Protein AF-A0AAE0BIP8-F1 (afdb_monomer_lite)

Radius of gyration: 36.57 Å; chains: 1; bounding box: 123×64×124 Å

Sequence (569 aa):
MVVAQSSPNFSGTWFCTACEGFEEYLGALGVRDSVRKALLESGSKPTHIINHAGDVLEWSVDAPKSRVTSIQKIGVAVKSKNVHGDVIEVARWEGNTWVVDMKQGTQMQLIQRRWMEGKYMFHTIETVNPSSVTVKRTFTLDPPPLEGRLSGRQPQGVHMPSPSSAEQRPGDLSRALKTPEKPKPDFSGRWDAVSCEGFDEYLTASGLSAEVRTALVLKMSKPTHDITVRDPKTMEVKVKTGSGSMSSQQTIGETLVNTNDNIVVTKETARWEDTVWVVDVENVKSGLKSQQRRWISGDTMHYDVSTTGPQGLATVKRTFKRRINDQSSANENTQDEKAASSAAPKTSGRLPPPRVKMVVVEEEVFENERYMPMFGWSSSYLLPSDRRRWSTMEGRNSSDTFPEVKALPPGWQWDGDWMVDLQGAGKDGWLFAIDFDAYQRDTKSGKNKCTPLCYVRRRRWVRRRKCKATQQELEANGMAVMPDDEKAPLHISDTSPDRISWVSALLIALGVWLSNEHVSIQVTGSRRLLLQNVHLLWAVFWLLCGFFIGELMAKVNDNLLLDIIMKRI

Secondary structure (DSSP, 8-state):
-----PPP---EEEEEEEEESHHHHHHHTT--HHHHHHHHHTT--PEEEEEEETTEEEEEEEETTEEEEEEEETT-EEEEEETTEEEEEEEEEETTEEEEEEEETTTEEEEEEEEEETTEEEEEEEEEES--EEEEEEEESSPPP--------PPP----------------------PPPPPPP---EEEEEEEEESHHHHHHHTT--HHHHHHHHHHHSS-EEEEEEEETTEEEEEEEETTEEEEEEEEBT-EEEEEETTTEEEEEEEEEETTEEEEEEEETTT--EEEEEEEEETTEEEEEEEEEETTEEEEEEEEEEE---TT--S--------------------PPPP---EEEEEEEEEEEEEEETTTEEEGGG--TTS--SEE-TTSSSEESSPPP-PPPPTTEEEEEEEEE--TTS-TTSEEEESSSSTHHHHTTS------TT--EEEEEEEEEEEEEEEHHHHHHTT-----TTS---------------HHHHHHHHHHHHHHS--------S-HHHHHHHHHHHHHHHHHHHHHHHHHHHHHH-SSSHHHHHTT--

Organism: NCBI:txid36881

InterPro domains:
  IPR006614 Peroxin/Ferlin domain [SM00693] (358-421)
  IPR010482 TECPR1-like, DysF domain [PF06398] (324-463)
  IPR012674 Calycin [G3DSA:2.40.128.20] (7-140)
  IPR012674 Calycin [G3DSA:2.40.128.20] (182-322)
  IPR012674 Calycin [SSF50814] (9-139)
  IPR012674 Calycin [SSF50814] (186-322)
  IPR031259 Intracellular lipid binding protein [PTHR11955] (8-139)

Structure (mmCIF, N/CA/C/O backbone):
data_AF-A0AAE0BIP8-F1
#
_entry.id   AF-A0AAE0BIP8-F1
#
loop_
_atom_site.group_PDB
_atom_site.id
_atom_site.type_symbol
_atom_site.label_atom_id
_atom_site.label_alt_id
_atom_site.label_comp_id
_atom_site.label_asym_id
_atom_site.label_entity_id
_atom_site.label_seq_id
_atom_site.pdbx_PDB_ins_code
_atom_site.Cartn_x
_atom_site.Cartn_y
_atom_site.Cartn_z
_atom_site.occupancy
_atom_site.B_iso_or_equiv
_atom_site.auth_seq_id
_atom_site.auth_comp_id
_atom_site.auth_asym_id
_atom_site.auth_atom_id
_atom_site.pdbx_PDB_model_num
ATOM 1 N N . MET A 1 1 ? -24.926 -38.356 22.750 1.00 40.72 1 MET A N 1
ATOM 2 C CA . MET A 1 1 ? -24.805 -37.277 21.747 1.00 40.72 1 MET A CA 1
ATOM 3 C C . MET A 1 1 ? -24.226 -36.063 22.448 1.00 40.72 1 MET A C 1
ATOM 5 O O . MET A 1 1 ? -24.899 -35.507 23.304 1.00 40.72 1 MET A O 1
ATOM 9 N N . VAL A 1 2 ? -22.971 -35.706 22.168 1.00 43.75 2 VAL A N 1
ATOM 10 C CA . VAL A 1 2 ? -22.417 -34.418 22.613 1.00 43.75 2 VAL A CA 1
ATOM 11 C C . VAL A 1 2 ? -23.081 -33.364 21.735 1.00 43.75 2 VAL A C 1
ATOM 13 O O . VAL A 1 2 ? -22.898 -33.383 20.520 1.00 43.75 2 VAL A O 1
ATOM 16 N N . VAL A 1 3 ? -23.933 -32.524 22.320 1.00 48.66 3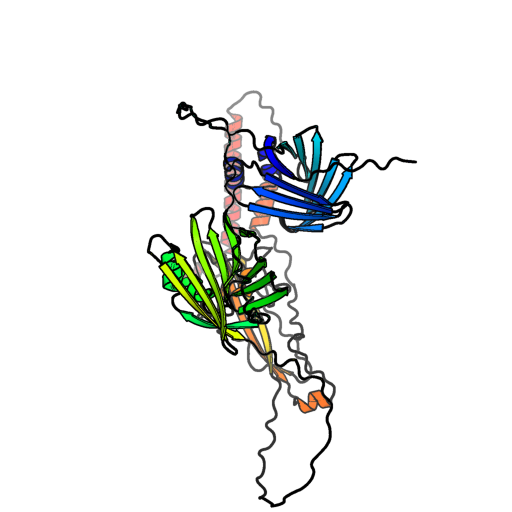 VAL A N 1
ATOM 17 C CA . VAL A 1 3 ? -24.517 -31.382 21.611 1.00 48.66 3 VAL A CA 1
ATOM 18 C C . VAL A 1 3 ? -23.346 -30.496 21.205 1.00 48.66 3 VAL A C 1
ATOM 20 O O . VAL A 1 3 ? -22.635 -29.995 22.074 1.00 48.66 3 VAL A O 1
ATOM 23 N N . ALA A 1 4 ? -23.094 -30.365 19.902 1.00 60.94 4 ALA A N 1
ATOM 24 C CA . ALA A 1 4 ? -22.091 -29.438 19.404 1.00 60.94 4 ALA A CA 1
ATOM 25 C C . ALA A 1 4 ? -22.484 -28.038 19.892 1.00 60.94 4 ALA A C 1
ATOM 27 O O . ALA A 1 4 ? -23.511 -27.504 19.474 1.00 60.94 4 ALA A O 1
ATOM 28 N N . GLN A 1 5 ? -21.719 -27.479 20.833 1.00 67.94 5 GLN A N 1
ATOM 29 C CA . GLN A 1 5 ? -21.900 -26.093 21.245 1.00 67.94 5 GLN A CA 1
ATOM 30 C C . GLN A 1 5 ? -21.665 -25.224 20.010 1.00 67.94 5 GLN A C 1
ATOM 32 O O . GLN A 1 5 ? -20.578 -25.233 19.433 1.00 67.94 5 GLN A O 1
ATOM 37 N N . SER A 1 6 ? -22.708 -24.524 19.570 1.00 79.81 6 SER A N 1
ATOM 38 C CA . SER A 1 6 ? -22.601 -23.548 18.493 1.00 79.81 6 SER A CA 1
ATOM 39 C C . SER A 1 6 ? -21.644 -22.444 18.931 1.00 79.81 6 SER A C 1
ATOM 41 O O . SER A 1 6 ? -21.857 -21.841 19.987 1.00 79.81 6 SER A O 1
ATOM 43 N N . SER A 1 7 ? -20.610 -22.175 18.136 1.00 86.06 7 SER A N 1
ATOM 44 C CA . SER A 1 7 ? -19.708 -21.052 18.382 1.00 86.06 7 SER A CA 1
ATOM 45 C C . SER A 1 7 ? -20.494 -19.730 18.411 1.00 86.06 7 SER A C 1
ATOM 47 O O . SER A 1 7 ? -21.460 -19.567 17.655 1.00 86.06 7 SER A O 1
ATOM 49 N N . PRO A 1 8 ? -20.118 -18.766 19.269 1.00 91.56 8 PRO A N 1
ATOM 50 C CA . PRO A 1 8 ? -20.775 -17.465 19.293 1.00 91.56 8 PRO A CA 1
ATOM 51 C C . PRO A 1 8 ? -20.621 -16.733 17.953 1.00 91.56 8 PRO A C 1
ATOM 53 O O . PRO A 1 8 ? -19.567 -16.784 17.316 1.00 91.56 8 PRO A O 1
ATOM 56 N N . ASN A 1 9 ? -21.658 -16.010 17.525 1.00 92.06 9 ASN A N 1
ATOM 57 C CA . ASN A 1 9 ? -21.599 -15.207 16.306 1.00 92.06 9 ASN A CA 1
ATOM 58 C C . ASN A 1 9 ? -21.058 -13.799 16.596 1.00 92.06 9 ASN A C 1
ATOM 60 O O . ASN A 1 9 ? -21.793 -12.952 17.088 1.00 92.06 9 ASN A O 1
ATOM 64 N N . PHE A 1 10 ? -19.794 -13.544 16.254 1.00 94.19 10 PHE A N 1
ATOM 65 C CA . PHE A 1 10 ? -19.162 -12.227 16.415 1.00 94.19 10 PHE A CA 1
ATOM 66 C C . PHE A 1 10 ? -19.502 -11.231 15.297 1.00 94.19 10 PHE A C 1
ATOM 68 O O . PHE A 1 10 ? -18.980 -10.116 15.316 1.00 94.19 10 PHE A O 1
ATOM 75 N N . SER A 1 11 ? -20.329 -11.607 14.314 1.00 94.69 11 SER A N 1
ATOM 76 C CA . SER A 1 11 ? -20.580 -10.763 13.143 1.00 94.69 11 SER A CA 1
ATOM 77 C C . SER A 1 11 ? -21.176 -9.410 13.526 1.00 94.69 11 SER A C 1
ATOM 79 O O . SER A 1 11 ? -22.164 -9.349 14.257 1.00 94.69 11 SER A O 1
ATOM 81 N N . GLY A 1 12 ? -20.603 -8.331 13.001 1.00 94.88 12 GLY A N 1
ATOM 82 C CA . GLY A 1 12 ? -21.073 -6.972 13.237 1.00 94.88 12 GLY A CA 1
ATOM 83 C C . GLY A 1 12 ? -19.959 -5.932 13.256 1.00 94.88 12 GLY A C 1
ATOM 84 O O . GLY A 1 12 ? -18.772 -6.241 13.130 1.00 94.88 12 GLY A O 1
ATOM 85 N N . THR A 1 13 ? -20.374 -4.680 13.432 1.00 95.19 13 THR A N 1
ATOM 86 C CA . THR A 1 13 ? -19.485 -3.531 13.612 1.00 95.19 13 THR A CA 1
ATOM 87 C C . THR A 1 13 ? -19.447 -3.174 15.091 1.00 95.19 13 THR A C 1
ATOM 89 O O . THR A 1 13 ? -20.465 -2.847 15.683 1.00 95.19 13 THR A O 1
ATOM 92 N N . TRP A 1 14 ? -18.266 -3.245 15.684 1.00 96.31 14 TRP A N 1
ATOM 93 C CA . TRP A 1 14 ? -18.015 -3.140 17.112 1.00 96.31 14 TRP A CA 1
ATOM 94 C C . TRP A 1 14 ? -17.185 -1.893 17.407 1.00 96.31 14 TRP A C 1
ATOM 96 O O . TRP A 1 14 ? -16.043 -1.772 16.962 1.00 96.31 14 TRP A O 1
ATOM 106 N N . PHE A 1 15 ? -17.720 -0.973 18.199 1.00 94.44 15 PHE A N 1
ATOM 107 C CA . PHE A 1 15 ? -17.069 0.283 18.561 1.00 94.44 15 PHE A CA 1
ATOM 108 C C . PHE A 1 15 ? -16.377 0.155 19.916 1.00 94.44 15 PHE A C 1
ATOM 110 O O . PHE A 1 15 ? -17.018 -0.206 20.900 1.00 94.44 15 PHE A O 1
ATOM 117 N N . CYS A 1 16 ? -15.077 0.453 19.989 1.00 94.88 16 CYS A N 1
ATOM 118 C CA . CYS A 1 16 ? -14.337 0.428 21.252 1.00 94.88 16 CYS A CA 1
ATOM 119 C C . CYS A 1 16 ? -14.831 1.541 22.193 1.00 94.88 16 CYS A C 1
ATOM 121 O O . CYS A 1 16 ? -14.709 2.731 21.887 1.00 94.88 16 CYS A O 1
ATOM 123 N N . THR A 1 17 ? -15.366 1.159 23.350 1.00 94.38 17 THR A N 1
ATOM 124 C CA . THR A 1 17 ? -15.895 2.077 24.368 1.00 94.38 17 THR A CA 1
ATOM 125 C C . THR A 1 17 ? -14.940 2.265 25.543 1.00 94.38 17 THR A C 1
ATOM 127 O O . THR A 1 17 ? -14.893 3.361 26.100 1.00 94.38 17 THR A O 1
ATOM 130 N N . ALA A 1 18 ? -14.132 1.253 25.870 1.00 93.62 18 ALA A N 1
ATOM 131 C CA . ALA A 1 18 ? -13.122 1.312 26.927 1.00 93.62 18 ALA A CA 1
ATOM 132 C C . ALA A 1 18 ? -11.836 0.582 26.515 1.00 93.62 18 ALA A C 1
ATOM 134 O O . ALA A 1 18 ? -11.880 -0.409 25.783 1.00 93.62 18 ALA A O 1
ATOM 135 N N . CYS A 1 19 ? -10.690 1.074 26.991 1.00 94.12 19 CYS A N 1
ATOM 136 C CA . CYS A 1 19 ? -9.375 0.500 26.724 1.00 94.12 19 CYS A CA 1
ATOM 137 C C . CYS A 1 19 ? -8.451 0.728 27.930 1.00 94.12 19 CYS A C 1
ATOM 139 O O . CYS A 1 19 ? -8.169 1.871 28.276 1.00 94.12 19 CYS A O 1
ATOM 141 N N . GLU A 1 20 ? -7.960 -0.351 28.533 1.00 94.81 20 GLU A N 1
ATOM 142 C CA . GLU A 1 20 ? -7.080 -0.363 29.708 1.00 94.81 20 GLU A CA 1
ATOM 143 C C . GLU A 1 20 ? -5.758 -1.065 29.367 1.00 94.81 20 GLU A C 1
ATOM 145 O O . GLU A 1 20 ? -5.751 -2.017 28.582 1.00 94.81 20 GLU A O 1
ATOM 150 N N . GLY A 1 21 ? -4.639 -0.614 29.942 1.00 93.94 21 GLY A N 1
ATOM 151 C CA . GLY A 1 21 ? -3.324 -1.254 29.775 1.00 93.94 21 GLY A CA 1
ATOM 152 C C . GLY A 1 21 ? -2.640 -1.020 28.419 1.00 93.94 21 GLY A C 1
ATOM 153 O O . GLY A 1 21 ? -1.656 -1.682 28.088 1.00 93.94 21 GLY A O 1
ATOM 154 N N . PHE A 1 22 ? -3.186 -0.138 27.569 1.00 92.12 22 PHE A N 1
ATOM 155 C CA . PHE A 1 22 ? -2.696 0.030 26.196 1.00 92.12 22 PHE A CA 1
ATOM 156 C C . PHE A 1 22 ? -1.353 0.759 26.117 1.00 92.12 22 PHE A C 1
ATOM 158 O O . PHE A 1 22 ? -0.549 0.449 25.241 1.00 92.12 22 PHE A O 1
ATOM 165 N N . GLU A 1 23 ? -1.084 1.701 27.021 1.00 93.00 23 GLU A N 1
ATOM 166 C CA . GLU A 1 23 ? 0.199 2.406 27.053 1.00 93.00 23 GLU A CA 1
ATOM 167 C C . GLU A 1 23 ? 1.337 1.466 27.460 1.00 93.00 23 GLU A C 1
ATOM 169 O O . GLU A 1 23 ? 2.361 1.398 26.776 1.00 93.00 23 GLU A O 1
ATOM 174 N N . GLU A 1 24 ? 1.124 0.685 28.518 1.00 93.62 24 GLU A N 1
ATOM 175 C CA . GLU A 1 24 ? 2.054 -0.322 29.022 1.00 93.62 24 GLU A CA 1
ATOM 176 C C . GLU A 1 24 ? 2.346 -1.370 27.951 1.00 93.62 24 GLU A C 1
ATOM 178 O O . GLU A 1 24 ? 3.494 -1.767 27.757 1.00 93.62 24 GLU A O 1
ATOM 183 N N . TYR A 1 25 ? 1.317 -1.777 27.206 1.00 91.81 25 TYR A N 1
ATOM 184 C CA . TYR A 1 25 ? 1.452 -2.700 26.086 1.00 91.81 25 TYR A CA 1
ATOM 185 C C . TYR A 1 25 ? 2.332 -2.143 24.970 1.00 91.81 25 TYR A C 1
ATOM 187 O O . TYR A 1 25 ? 3.249 -2.820 24.505 1.00 91.81 25 TYR A O 1
ATOM 195 N N . LEU A 1 26 ? 2.102 -0.894 24.560 1.00 89.50 26 LEU A N 1
ATOM 196 C CA . LEU A 1 26 ? 2.962 -0.243 23.576 1.00 89.50 26 LEU A CA 1
ATOM 197 C C . LEU A 1 26 ? 4.405 -0.127 24.097 1.00 89.50 26 LEU A C 1
ATOM 199 O O . LEU A 1 26 ? 5.352 -0.278 23.326 1.00 89.50 26 LEU A O 1
ATOM 203 N N . GLY A 1 27 ? 4.584 0.099 25.401 1.00 90.25 27 GLY A N 1
ATOM 204 C CA . GLY A 1 27 ? 5.891 0.071 26.055 1.00 90.25 27 GLY A CA 1
ATOM 205 C C . GLY A 1 27 ? 6.571 -1.297 25.984 1.00 90.25 27 GLY A C 1
ATOM 206 O O . GLY A 1 27 ? 7.730 -1.375 25.582 1.00 90.25 27 GLY A O 1
ATOM 207 N N . ALA A 1 28 ? 5.844 -2.375 26.290 1.00 88.12 28 ALA A N 1
ATOM 208 C CA . ALA A 1 28 ? 6.345 -3.750 26.223 1.00 88.12 28 ALA A CA 1
ATOM 209 C C . ALA A 1 28 ? 6.748 -4.173 24.803 1.00 88.12 28 ALA A C 1
ATOM 211 O O . ALA A 1 28 ? 7.675 -4.959 24.627 1.00 88.12 28 ALA A O 1
ATOM 212 N N . LEU A 1 29 ? 6.093 -3.606 23.789 1.00 84.50 29 LEU A N 1
ATOM 213 C CA . LEU A 1 29 ? 6.441 -3.786 22.379 1.00 84.50 29 LEU A CA 1
ATOM 214 C C . LEU A 1 29 ? 7.628 -2.927 21.909 1.00 84.50 29 LEU A C 1
ATOM 216 O O . LEU A 1 29 ? 7.954 -2.923 20.721 1.00 84.50 29 LEU A O 1
ATOM 220 N N . GLY A 1 30 ? 8.259 -2.159 22.803 1.00 88.06 30 GLY A N 1
ATOM 221 C CA . GLY A 1 30 ? 9.377 -1.279 22.460 1.00 88.06 30 GLY A CA 1
ATOM 222 C C . GLY A 1 30 ? 8.974 -0.084 21.590 1.00 88.06 30 GLY A C 1
ATOM 223 O O . GLY A 1 30 ? 9.819 0.510 20.915 1.00 88.06 30 GLY A O 1
ATOM 224 N N . VAL A 1 31 ? 7.689 0.290 21.569 1.00 85.12 31 VAL A N 1
ATOM 225 C CA . VAL A 1 31 ? 7.228 1.462 20.819 1.00 85.12 31 VAL A CA 1
ATOM 226 C C . VAL A 1 31 ? 7.775 2.722 21.490 1.00 85.12 31 VAL A C 1
ATOM 228 O O . VAL A 1 31 ? 7.574 2.947 22.686 1.00 85.12 31 VAL A O 1
ATOM 231 N N . ARG A 1 32 ? 8.461 3.560 20.700 1.00 87.69 32 ARG A N 1
ATOM 232 C CA . ARG A 1 32 ? 9.048 4.833 21.152 1.00 87.69 32 ARG A CA 1
ATOM 233 C C . ARG A 1 32 ? 7.984 5.765 21.732 1.00 87.69 32 ARG A C 1
ATOM 235 O O . ARG A 1 32 ? 6.916 5.913 21.138 1.00 87.69 32 ARG A O 1
ATOM 242 N N . ASP A 1 33 ? 8.318 6.469 22.810 1.00 88.44 33 ASP A N 1
ATOM 243 C CA . ASP A 1 33 ? 7.414 7.354 23.562 1.00 88.44 33 ASP A CA 1
ATOM 244 C C . ASP A 1 33 ? 6.647 8.355 22.688 1.00 88.44 33 ASP A C 1
ATOM 246 O O . ASP A 1 33 ? 5.445 8.540 22.863 1.00 88.44 33 ASP A O 1
ATOM 250 N N . SER A 1 34 ? 7.308 8.962 21.695 1.00 85.81 34 SER A N 1
ATOM 251 C CA . SER A 1 34 ? 6.664 9.911 20.777 1.00 85.81 34 SER A CA 1
ATOM 252 C C . SER A 1 34 ? 5.563 9.267 19.930 1.00 85.81 34 SER A C 1
ATOM 254 O O . SER A 1 34 ? 4.523 9.879 19.690 1.00 85.81 34 SER A O 1
ATOM 256 N N . VAL A 1 35 ? 5.760 8.014 19.512 1.00 83.31 35 VAL A N 1
ATOM 257 C CA . VAL A 1 35 ? 4.761 7.231 18.776 1.00 83.31 35 VAL A CA 1
ATOM 258 C C . VAL A 1 35 ? 3.663 6.755 19.724 1.00 83.31 35 VAL A C 1
ATOM 260 O O . VAL A 1 35 ? 2.491 6.846 19.363 1.00 83.31 35 VAL A O 1
ATOM 263 N N . ARG A 1 36 ? 4.006 6.320 20.948 1.00 88.94 36 ARG A N 1
ATOM 264 C CA . ARG A 1 36 ? 3.011 5.940 21.968 1.00 88.94 36 ARG A CA 1
ATOM 265 C C . ARG A 1 36 ? 2.063 7.090 22.269 1.00 88.94 36 ARG A C 1
ATOM 267 O O . ARG A 1 36 ? 0.854 6.913 22.174 1.00 88.94 36 ARG A O 1
ATOM 274 N N . LYS A 1 37 ? 2.606 8.281 22.529 1.00 88.12 37 LYS A N 1
ATOM 275 C CA . LYS A 1 37 ? 1.822 9.488 22.792 1.00 88.12 37 LYS A CA 1
ATOM 276 C C . LYS A 1 37 ? 0.886 9.813 21.629 1.00 88.12 37 LYS A C 1
ATOM 278 O O . LYS A 1 37 ? -0.300 10.010 21.852 1.00 88.12 37 LYS A O 1
ATOM 283 N N . ALA A 1 38 ? 1.373 9.759 20.388 1.00 82.31 38 ALA A N 1
ATOM 284 C CA . ALA A 1 38 ? 0.534 9.984 19.211 1.00 82.31 38 ALA A CA 1
ATOM 285 C C . ALA A 1 38 ? -0.579 8.928 19.039 1.00 82.31 38 ALA A C 1
ATOM 287 O O . ALA A 1 38 ? -1.664 9.258 18.556 1.00 82.31 38 ALA A O 1
ATOM 288 N N . LEU A 1 39 ? -0.326 7.668 19.412 1.00 82.69 39 LEU A N 1
ATOM 289 C CA . LEU A 1 39 ? -1.322 6.591 19.385 1.00 82.69 39 LEU A CA 1
ATOM 290 C C . LEU A 1 39 ? -2.379 6.770 20.485 1.00 82.69 39 LEU A C 1
ATOM 292 O O . LEU A 1 39 ? -3.569 6.627 20.203 1.00 82.69 39 LEU A O 1
ATOM 296 N N . LEU A 1 40 ? -1.964 7.157 21.693 1.00 86.38 40 LEU A N 1
ATOM 297 C CA . LEU A 1 40 ? -2.855 7.457 22.818 1.00 86.38 40 LEU A CA 1
ATOM 298 C C . LEU A 1 40 ? -3.715 8.701 22.546 1.00 86.38 40 LEU A C 1
ATOM 300 O O . LEU A 1 40 ? -4.930 8.653 22.716 1.00 86.38 40 LEU A O 1
ATOM 304 N N . GLU A 1 41 ? -3.115 9.784 22.040 1.00 79.69 41 GLU A N 1
ATOM 305 C CA . GLU A 1 41 ? -3.801 11.039 21.683 1.00 79.69 41 GLU A CA 1
ATOM 306 C C . GLU A 1 41 ? -4.747 10.882 20.495 1.00 79.69 41 GLU A C 1
ATOM 308 O O . GLU A 1 41 ? -5.789 11.534 20.444 1.00 79.69 41 GLU A O 1
ATOM 313 N N . SER A 1 42 ? -4.440 9.976 19.557 1.00 68.31 42 SER A N 1
ATOM 314 C CA . SER A 1 42 ? -5.396 9.608 18.505 1.00 68.31 42 SER A CA 1
ATOM 315 C C . SER A 1 42 ? -6.640 8.903 19.053 1.00 68.31 42 SER A C 1
ATOM 317 O O . SER A 1 42 ? -7.549 8.601 18.284 1.00 68.31 42 SER A O 1
ATOM 319 N N . GLY A 1 43 ? -6.681 8.665 20.370 1.00 58.22 43 GLY A N 1
ATOM 320 C CA . GLY A 1 43 ? -7.811 8.126 21.094 1.00 58.22 43 GLY A CA 1
ATOM 321 C C . GLY A 1 43 ? -8.186 6.794 20.500 1.00 58.22 43 GLY A C 1
ATOM 322 O O . GLY A 1 43 ? -9.307 6.688 20.018 1.00 58.22 43 GLY A O 1
ATOM 323 N N . SER A 1 44 ? -7.238 5.843 20.455 1.00 64.19 44 SER A N 1
ATOM 324 C CA . SER A 1 44 ? -7.355 4.559 19.755 1.00 64.19 44 SER A CA 1
ATOM 325 C C . SER A 1 44 ? -8.566 3.758 20.250 1.00 64.19 44 SER A C 1
ATOM 327 O O . SER A 1 44 ? -8.459 2.813 21.031 1.00 64.19 44 SER A O 1
ATOM 329 N N . LYS A 1 45 ? -9.735 4.163 19.776 1.00 83.50 45 LYS A N 1
ATOM 330 C CA . LYS A 1 45 ? -11.026 3.522 19.887 1.00 83.50 45 LYS A CA 1
ATOM 331 C C . LYS A 1 45 ? -11.252 2.883 18.528 1.00 83.50 45 LYS A C 1
ATOM 333 O O . LYS A 1 45 ? -11.957 3.456 17.697 1.00 83.50 45 LYS A O 1
ATOM 338 N N . PRO A 1 46 ? -10.552 1.774 18.232 1.00 91.50 46 PRO A N 1
ATOM 339 C CA . PRO A 1 46 ? -10.722 1.136 16.951 1.00 91.50 46 PRO A CA 1
ATOM 340 C C . PRO A 1 46 ? -12.169 0.680 16.793 1.00 91.50 46 PRO A C 1
ATOM 342 O O . PRO A 1 46 ? -12.834 0.319 17.767 1.00 91.50 46 PRO A O 1
ATOM 345 N N . THR A 1 47 ? -12.627 0.663 15.553 1.00 93.75 47 THR A N 1
ATOM 346 C CA . THR A 1 47 ? -13.852 -0.025 15.167 1.00 93.75 47 THR A CA 1
ATOM 347 C C . THR A 1 47 ? -13.462 -1.390 14.617 1.00 93.75 47 THR A C 1
ATOM 349 O O . THR A 1 47 ? -12.624 -1.484 13.727 1.00 93.75 47 THR A O 1
ATOM 352 N N . HIS A 1 48 ? -14.009 -2.458 15.182 1.00 94.62 48 HIS A N 1
ATOM 353 C CA . HIS A 1 48 ? -13.814 -3.820 14.701 1.00 94.62 48 HIS A CA 1
ATOM 354 C C . HIS A 1 48 ? -14.999 -4.201 13.816 1.00 94.62 48 HIS A C 1
ATOM 356 O O . HIS A 1 48 ? -16.132 -4.171 14.272 1.00 94.62 48 HIS A O 1
ATOM 362 N N . ILE A 1 49 ? -14.760 -4.576 12.568 1.00 94.38 49 ILE A N 1
ATOM 363 C CA . ILE A 1 49 ? -15.786 -5.112 11.670 1.00 94.38 49 ILE A CA 1
ATOM 364 C C . ILE A 1 49 ? -15.491 -6.595 11.534 1.00 94.38 49 ILE A C 1
ATOM 366 O O . ILE A 1 49 ? -14.402 -6.952 11.099 1.00 94.38 49 ILE A O 1
ATOM 370 N N . ILE A 1 50 ? -16.409 -7.454 11.956 1.00 95.44 50 ILE A N 1
ATOM 371 C CA . ILE A 1 50 ? -16.211 -8.904 11.950 1.00 95.44 50 ILE A CA 1
ATOM 372 C C . ILE A 1 50 ? -17.310 -9.529 11.094 1.00 95.44 50 ILE A C 1
ATOM 374 O O . ILE A 1 50 ? -18.484 -9.224 11.281 1.00 95.44 50 ILE A O 1
ATOM 378 N N . ASN A 1 51 ? -16.925 -10.420 10.185 1.00 93.44 51 ASN A N 1
ATOM 379 C CA . ASN A 1 51 ? -17.805 -11.283 9.407 1.00 93.44 51 ASN A CA 1
ATOM 380 C C . ASN A 1 51 ? -17.468 -12.738 9.753 1.00 93.44 51 ASN A C 1
ATOM 382 O O . ASN A 1 51 ? -16.352 -13.204 9.514 1.00 93.44 51 ASN A O 1
ATOM 386 N N . HIS A 1 52 ? -18.423 -13.464 10.328 1.00 91.50 52 HIS A N 1
ATOM 387 C CA . HIS A 1 52 ? -18.236 -14.852 10.743 1.00 91.50 52 HIS A CA 1
ATOM 388 C C . HIS A 1 52 ? -19.087 -15.788 9.880 1.00 91.50 52 HIS A C 1
ATOM 390 O O . HIS A 1 52 ? -20.315 -15.708 9.886 1.00 91.50 52 HIS A O 1
ATOM 396 N N . ALA A 1 53 ? -18.426 -16.694 9.158 1.00 88.50 53 ALA A N 1
ATOM 397 C CA . ALA A 1 53 ? -19.061 -17.682 8.295 1.00 88.50 53 ALA A CA 1
ATOM 398 C C . ALA A 1 53 ? -18.482 -19.080 8.569 1.00 88.50 53 ALA A C 1
ATOM 400 O O . ALA A 1 53 ? -17.464 -19.477 8.004 1.00 88.50 53 ALA A O 1
ATOM 401 N N . GLY A 1 54 ? -19.146 -19.844 9.441 1.00 88.88 54 GLY A N 1
ATOM 402 C CA . GLY A 1 54 ? -18.739 -21.212 9.771 1.00 88.88 54 GLY A CA 1
ATOM 403 C C . GLY A 1 54 ? -17.410 -21.263 10.528 1.00 88.88 54 GLY A C 1
ATOM 404 O O . GLY A 1 54 ? -17.336 -20.834 11.672 1.00 88.88 54 GLY A O 1
ATOM 405 N N . ASP A 1 55 ? -16.370 -21.818 9.905 1.00 90.69 55 ASP A N 1
ATOM 406 C CA . ASP A 1 55 ? -15.008 -21.887 10.453 1.00 90.69 55 ASP A CA 1
ATOM 407 C C . ASP A 1 55 ? -14.084 -20.779 9.922 1.00 90.69 55 ASP A C 1
ATOM 409 O O . ASP A 1 55 ? -12.890 -20.768 10.234 1.00 90.69 55 ASP A O 1
ATOM 413 N N . VAL A 1 56 ? -14.623 -19.841 9.139 1.00 90.50 56 VAL A N 1
ATOM 414 C CA . VAL A 1 56 ? -13.899 -18.696 8.588 1.00 90.50 56 VAL A CA 1
ATOM 415 C C . VAL A 1 56 ? -14.350 -17.416 9.285 1.00 90.50 56 VAL A C 1
ATOM 417 O O . VAL A 1 56 ? -15.538 -17.091 9.339 1.00 90.50 56 VAL A O 1
ATOM 420 N N . LEU A 1 57 ? -13.375 -16.673 9.802 1.00 92.69 57 LEU A N 1
ATOM 421 C CA . LEU A 1 57 ? -13.541 -15.336 10.355 1.00 92.69 57 LEU A CA 1
ATOM 422 C C . LEU A 1 57 ? -12.783 -14.347 9.481 1.00 92.69 57 LEU A C 1
ATOM 424 O O . LEU A 1 57 ? -11.559 -14.406 9.373 1.00 92.69 57 LEU A O 1
ATOM 428 N N . GLU A 1 58 ? -13.510 -13.416 8.888 1.00 92.94 58 GLU A N 1
ATOM 429 C CA . GLU A 1 58 ? -12.933 -12.208 8.321 1.00 92.94 58 GLU A CA 1
ATOM 430 C C . GLU A 1 58 ? -13.116 -11.081 9.331 1.00 92.94 58 GLU A C 1
ATOM 432 O O . GLU A 1 58 ? -14.189 -10.909 9.913 1.00 92.94 58 GLU A O 1
ATOM 437 N N . TRP A 1 59 ? -12.061 -10.316 9.572 1.00 93.81 59 TRP A N 1
ATOM 438 C CA . TRP A 1 59 ? -12.144 -9.168 10.453 1.00 93.81 59 TRP A CA 1
ATOM 439 C C . TRP A 1 59 ? -11.289 -8.014 9.950 1.00 93.81 59 TRP A C 1
ATOM 441 O O . TRP A 1 59 ? -10.196 -8.201 9.416 1.00 93.81 59 TRP A O 1
ATOM 451 N N . SER A 1 60 ? -11.780 -6.803 10.185 1.00 90.56 60 SER A N 1
ATOM 452 C CA . SER A 1 60 ? -11.077 -5.551 9.951 1.00 90.56 60 SER A CA 1
ATOM 453 C C . SER A 1 60 ? -11.041 -4.724 11.230 1.00 90.56 60 SER A C 1
ATOM 455 O O . SER A 1 60 ? -12.014 -4.662 11.977 1.00 90.56 60 SER A O 1
ATOM 457 N N . VAL A 1 61 ? -9.919 -4.062 11.482 1.00 91.06 61 VAL A N 1
ATOM 458 C CA . VAL A 1 61 ? -9.746 -3.088 12.559 1.00 91.06 61 VAL A CA 1
ATOM 459 C C . VAL A 1 61 ? -9.500 -1.731 11.924 1.00 91.06 61 VAL A C 1
ATOM 461 O O . VAL A 1 61 ? -8.448 -1.509 11.325 1.00 91.06 61 VAL A O 1
ATOM 464 N N . ASP A 1 62 ? -10.467 -0.836 12.083 1.00 86.88 62 ASP A N 1
ATOM 465 C CA . ASP A 1 62 ? -10.411 0.556 11.654 1.00 86.88 62 ASP A CA 1
ATOM 466 C C . ASP A 1 62 ? -9.953 1.447 12.803 1.00 86.88 62 ASP A C 1
ATOM 468 O O . ASP A 1 62 ? -10.653 1.622 13.800 1.00 86.88 62 ASP A O 1
ATOM 472 N N . ALA A 1 63 ? -8.771 2.035 12.660 1.00 84.00 63 ALA A N 1
ATOM 473 C CA . ALA A 1 63 ? -8.238 3.067 13.536 1.00 84.00 63 ALA A CA 1
ATOM 474 C C . ALA A 1 63 ? -8.139 4.406 12.773 1.00 84.00 63 ALA A C 1
ATOM 476 O O . ALA A 1 63 ? -8.068 4.410 11.544 1.00 84.00 63 ALA A O 1
ATOM 477 N N . PRO A 1 64 ? -8.059 5.565 13.461 1.00 76.00 64 PRO A N 1
ATOM 478 C CA . PRO A 1 64 ? -8.058 6.882 12.806 1.00 76.00 64 PRO A CA 1
ATOM 479 C C . PRO A 1 64 ? -6.988 7.098 11.720 1.00 76.00 64 PRO A C 1
ATOM 481 O O . PRO A 1 64 ? -7.115 8.014 10.909 1.00 76.00 64 PRO A O 1
ATOM 484 N N . LYS A 1 65 ? -5.913 6.299 11.721 1.00 71.56 65 LYS A N 1
ATOM 485 C CA . LYS A 1 65 ? -4.771 6.420 10.800 1.00 71.56 65 LYS A CA 1
ATOM 486 C C . LYS A 1 65 ? -4.412 5.118 10.075 1.00 71.56 65 LYS A C 1
ATOM 488 O O . LYS A 1 65 ? -3.403 5.094 9.379 1.00 71.56 65 LYS A O 1
ATOM 493 N N . SER A 1 66 ? -5.176 4.043 10.253 1.00 74.62 66 SER A N 1
ATOM 494 C CA . SER A 1 66 ? -4.877 2.752 9.625 1.00 74.62 66 SER A CA 1
ATOM 495 C C . SER A 1 66 ? -6.088 1.825 9.634 1.00 74.62 66 SER A C 1
ATOM 497 O O . SER A 1 66 ? -6.876 1.834 10.577 1.00 74.62 66 SER A O 1
ATOM 499 N N . ARG A 1 67 ? -6.194 0.983 8.604 1.00 83.19 67 ARG A N 1
ATOM 500 C CA . ARG A 1 67 ? -7.081 -0.183 8.574 1.00 83.19 67 ARG A CA 1
ATOM 501 C C . ARG A 1 67 ? -6.221 -1.432 8.448 1.00 83.19 67 ARG A C 1
ATOM 503 O O . ARG A 1 67 ? -5.302 -1.464 7.636 1.00 83.19 67 ARG A O 1
ATOM 510 N N . VAL A 1 68 ? -6.524 -2.460 9.230 1.00 82.19 68 VAL A N 1
ATOM 511 C CA . VAL A 1 68 ? -5.911 -3.789 9.091 1.00 82.19 68 VAL A CA 1
ATOM 512 C C . VAL A 1 68 ? -7.023 -4.794 8.865 1.00 82.19 68 VAL A C 1
ATOM 514 O O . VAL A 1 68 ? -7.981 -4.789 9.626 1.00 82.19 68 VAL A O 1
ATOM 517 N N . THR A 1 69 ? -6.900 -5.638 7.843 1.00 86.38 69 THR A N 1
ATOM 518 C CA . THR A 1 69 ? -7.865 -6.707 7.547 1.00 86.38 69 THR A CA 1
ATOM 519 C C . THR A 1 69 ? -7.148 -8.047 7.541 1.00 86.38 69 THR A C 1
ATOM 521 O O . THR A 1 69 ? -6.021 -8.136 7.055 1.00 86.38 69 THR A O 1
ATOM 524 N N . SER A 1 70 ? -7.794 -9.079 8.074 1.00 88.56 70 SER A N 1
ATOM 525 C CA . SER A 1 70 ? -7.298 -10.451 8.056 1.00 88.56 70 SER A CA 1
ATOM 526 C C . SER A 1 70 ? -8.458 -11.422 7.852 1.00 88.56 70 SER A C 1
ATOM 528 O O . SER A 1 70 ? -9.573 -11.194 8.321 1.00 88.56 70 SER A O 1
ATOM 530 N N . ILE A 1 71 ? -8.180 -12.512 7.140 1.00 90.75 71 ILE A N 1
ATOM 531 C CA . ILE A 1 71 ? -9.098 -13.634 6.956 1.00 90.75 71 ILE A CA 1
ATOM 532 C C . ILE A 1 71 ? -8.425 -14.846 7.578 1.00 90.75 71 ILE A C 1
ATOM 534 O O . ILE A 1 71 ? -7.306 -15.204 7.205 1.00 90.75 71 ILE A O 1
ATOM 538 N N . GLN A 1 72 ? -9.105 -15.484 8.522 1.00 92.75 72 GLN A N 1
ATOM 539 C CA . GLN A 1 72 ? -8.550 -16.589 9.276 1.00 92.75 72 GLN A CA 1
ATOM 540 C C . GLN A 1 72 ? -9.528 -17.753 9.342 1.00 92.75 72 GLN A C 1
ATOM 542 O O . GLN A 1 72 ? -10.676 -17.608 9.757 1.00 92.75 72 GLN A O 1
ATOM 547 N N . LYS A 1 73 ? -9.042 -18.931 8.950 1.00 93.69 73 LYS A N 1
ATOM 548 C CA . LYS A 1 73 ? -9.745 -20.194 9.150 1.00 93.69 73 LYS A CA 1
ATOM 549 C C . LYS A 1 73 ? -9.320 -20.798 10.487 1.00 93.69 73 LYS A C 1
ATOM 551 O O . LYS A 1 73 ? -8.125 -20.862 10.780 1.00 93.69 73 LYS A O 1
ATOM 556 N N . ILE A 1 74 ? -10.280 -21.236 11.297 1.00 94.25 74 ILE A N 1
ATOM 557 C CA . ILE A 1 74 ? -10.017 -21.849 12.604 1.00 94.25 74 ILE A CA 1
ATOM 558 C C . ILE A 1 74 ? -9.079 -23.057 12.449 1.00 94.25 74 ILE A C 1
ATOM 560 O O . ILE A 1 74 ? -9.278 -23.917 11.594 1.00 94.25 74 ILE A O 1
ATOM 564 N N . GLY A 1 75 ? -8.035 -23.108 13.278 1.00 95.12 75 GLY A N 1
ATOM 565 C CA . GLY A 1 75 ? -7.012 -24.156 13.288 1.00 95.12 75 GLY A CA 1
ATOM 566 C C . GLY A 1 75 ? -5.939 -24.029 12.201 1.00 95.12 75 GLY A C 1
ATOM 567 O O . GLY A 1 75 ? -4.980 -24.798 12.217 1.00 95.12 75 GLY A O 1
ATOM 568 N N . VAL A 1 76 ? -6.054 -23.069 11.278 1.00 96.12 76 VAL A N 1
ATOM 569 C CA . VAL A 1 76 ? -5.087 -22.874 10.189 1.00 96.12 76 VAL A CA 1
ATOM 570 C C . VAL A 1 76 ? -4.123 -21.744 10.533 1.00 96.12 76 VAL A C 1
ATOM 572 O O . VAL A 1 76 ? -4.534 -20.635 10.872 1.00 96.12 76 VAL A O 1
ATOM 575 N N . ALA A 1 77 ? -2.825 -22.027 10.417 1.00 95.81 77 ALA A N 1
ATOM 576 C CA . ALA A 1 77 ? -1.787 -21.017 10.551 1.00 95.81 77 ALA A CA 1
ATOM 577 C C . ALA A 1 77 ? -1.789 -20.076 9.339 1.00 95.81 77 ALA A C 1
ATOM 579 O O . ALA A 1 77 ? -1.651 -20.519 8.198 1.00 95.81 77 ALA A O 1
ATOM 580 N N . VAL A 1 78 ? -1.904 -18.776 9.595 1.00 94.00 78 VAL A N 1
ATOM 581 C CA . VAL A 1 78 ? -1.881 -17.721 8.579 1.00 94.00 78 VAL A CA 1
ATOM 582 C C . VAL A 1 78 ? -0.640 -16.867 8.796 1.00 94.00 78 VAL A C 1
ATOM 584 O O . VAL A 1 78 ? -0.350 -16.454 9.917 1.00 94.00 78 VAL A O 1
ATOM 587 N N . LYS A 1 79 ? 0.114 -16.604 7.725 1.00 92.12 79 LYS A N 1
ATOM 588 C CA . LYS A 1 79 ? 1.171 -15.589 7.754 1.00 92.12 79 LYS A CA 1
ATOM 589 C C . LYS A 1 79 ? 0.534 -14.224 7.531 1.00 92.12 79 LYS A C 1
ATOM 591 O O . LYS A 1 79 ? -0.099 -14.014 6.499 1.00 92.12 79 LYS A O 1
ATOM 596 N N . SER A 1 80 ? 0.731 -13.310 8.467 1.00 87.62 80 SER A N 1
ATOM 597 C CA . SER A 1 80 ? 0.325 -11.914 8.345 1.00 87.62 80 SER A CA 1
ATOM 598 C C . SER A 1 80 ? 1.532 -11.006 8.589 1.00 87.62 80 SER A C 1
ATOM 600 O O . SER A 1 80 ? 2.623 -11.467 8.937 1.00 87.62 80 SER A O 1
ATOM 602 N N . LYS A 1 81 ? 1.357 -9.705 8.367 1.00 82.44 81 LYS A N 1
ATOM 603 C CA . LYS A 1 81 ? 2.382 -8.700 8.637 1.00 82.44 81 LYS A CA 1
ATOM 604 C C . LYS A 1 81 ? 1.795 -7.628 9.537 1.00 82.44 81 LYS A C 1
ATOM 606 O O . LYS A 1 81 ? 0.780 -7.026 9.194 1.00 82.44 81 LYS A O 1
ATOM 611 N N . ASN A 1 82 ? 2.433 -7.382 10.673 1.00 80.12 82 ASN A N 1
ATOM 612 C CA . ASN A 1 82 ? 2.063 -6.311 11.590 1.00 80.12 82 ASN A CA 1
ATOM 613 C C . ASN A 1 82 ? 3.155 -5.225 11.621 1.00 80.12 82 ASN A C 1
ATOM 615 O O . ASN A 1 82 ? 4.119 -5.260 10.853 1.00 80.12 82 ASN A O 1
ATOM 619 N N . VAL A 1 83 ? 3.009 -4.240 12.512 1.00 68.62 83 VAL A N 1
ATOM 620 C CA . VAL A 1 83 ? 3.977 -3.135 12.666 1.00 68.62 83 VAL A CA 1
ATOM 621 C C . VAL A 1 83 ? 5.378 -3.594 13.092 1.00 68.62 83 VAL A C 1
ATOM 623 O O . VAL A 1 83 ? 6.329 -2.828 12.962 1.00 68.62 83 VAL A O 1
ATOM 626 N N . HIS A 1 84 ? 5.515 -4.831 13.568 1.00 71.44 84 HIS A N 1
ATOM 627 C CA . HIS A 1 84 ? 6.781 -5.432 13.971 1.00 71.44 84 HIS A CA 1
ATOM 628 C C . HIS A 1 84 ? 7.381 -6.339 12.890 1.00 71.44 84 HIS A C 1
ATOM 630 O O . HIS A 1 84 ? 8.541 -6.719 13.013 1.00 71.44 84 HIS A O 1
ATOM 636 N N . GLY A 1 85 ? 6.642 -6.685 11.832 1.00 82.38 85 GLY A N 1
ATOM 637 C CA . GLY A 1 85 ? 7.104 -7.555 10.748 1.00 82.38 85 GLY A CA 1
ATOM 638 C C . GLY A 1 85 ? 6.186 -8.750 10.516 1.00 82.38 85 GLY A C 1
ATOM 639 O O . GLY A 1 85 ? 4.987 -8.687 10.784 1.00 82.38 85 GLY A O 1
ATOM 640 N N . ASP A 1 86 ? 6.746 -9.827 9.970 1.00 88.44 86 ASP A N 1
ATOM 641 C CA . ASP A 1 86 ? 5.980 -11.028 9.638 1.00 88.44 86 ASP A CA 1
ATOM 642 C C . ASP A 1 86 ? 5.641 -11.813 10.908 1.00 88.44 86 ASP A C 1
ATOM 644 O O . ASP A 1 86 ? 6.513 -12.072 11.742 1.00 88.44 86 ASP A O 1
ATOM 648 N N . VAL A 1 87 ? 4.380 -12.212 11.047 1.00 92.56 87 VAL A N 1
ATOM 649 C CA . VAL A 1 87 ? 3.882 -13.002 12.174 1.00 92.56 87 VAL A CA 1
ATOM 650 C C . VAL A 1 87 ? 3.075 -14.196 11.681 1.00 92.56 87 VAL A C 1
ATOM 652 O O . VAL A 1 87 ? 2.515 -14.192 10.585 1.00 92.56 87 VAL A O 1
ATOM 655 N N . ILE A 1 88 ? 3.046 -15.249 12.491 1.00 94.62 88 ILE A N 1
ATOM 656 C CA . ILE A 1 88 ? 2.212 -16.426 12.264 1.00 94.62 88 ILE A CA 1
ATOM 657 C C . ILE A 1 88 ? 1.062 -16.373 13.259 1.00 94.62 88 ILE A C 1
ATOM 659 O O . ILE A 1 88 ? 1.292 -16.342 14.468 1.00 94.62 88 ILE A O 1
ATOM 663 N N . GLU A 1 89 ? -0.160 -16.384 12.744 1.00 95.94 89 GLU A N 1
ATOM 664 C CA . GLU A 1 89 ? -1.392 -16.320 13.519 1.00 95.94 89 GLU A CA 1
ATOM 665 C C . GLU A 1 89 ? -2.130 -17.658 13.444 1.00 95.94 89 GLU A C 1
ATOM 667 O O . GLU A 1 89 ? -2.341 -18.194 12.355 1.00 95.94 89 GLU A O 1
ATOM 672 N N . VAL A 1 90 ? -2.576 -18.185 14.584 1.00 96.62 90 VAL A N 1
ATOM 673 C CA . VAL A 1 90 ? -3.418 -19.387 14.655 1.00 96.62 90 VAL A CA 1
ATOM 674 C C . VAL A 1 90 ? -4.647 -19.079 15.501 1.00 96.62 90 VAL A C 1
ATOM 676 O O . VAL A 1 90 ? -4.526 -18.814 16.696 1.00 96.62 90 VAL A O 1
ATOM 679 N N . ALA A 1 91 ? -5.832 -19.127 14.890 1.00 96.19 91 ALA A N 1
ATOM 680 C CA . ALA A 1 91 ? -7.095 -18.964 15.603 1.00 96.19 91 ALA A CA 1
ATOM 681 C C . ALA A 1 91 ? -7.651 -20.304 16.083 1.00 96.19 91 ALA A C 1
ATOM 683 O O . ALA A 1 91 ? -7.606 -21.300 15.361 1.00 96.19 91 ALA A O 1
ATOM 684 N N . ARG A 1 92 ? -8.247 -20.316 17.273 1.00 96.25 92 ARG A N 1
ATOM 685 C CA . ARG A 1 92 ? -9.006 -21.445 17.814 1.00 96.25 92 ARG A CA 1
ATOM 686 C C . ARG A 1 92 ? -10.174 -20.980 18.677 1.00 96.25 92 ARG A C 1
ATOM 688 O O . ARG A 1 92 ? -10.234 -19.825 19.096 1.00 96.25 92 ARG A O 1
ATOM 695 N N . TRP A 1 93 ? -11.080 -21.910 18.952 1.00 95.00 93 TRP A N 1
ATOM 696 C CA . TRP A 1 93 ? -12.142 -21.745 19.937 1.00 95.00 93 TRP A CA 1
ATOM 697 C C . TRP A 1 93 ? -11.730 -22.388 21.264 1.00 95.00 93 TRP A C 1
ATOM 699 O O . TRP A 1 93 ? -11.315 -23.545 21.288 1.00 95.00 93 TRP A O 1
ATOM 709 N N . GLU A 1 94 ? -11.866 -21.647 22.360 1.00 95.94 94 GLU A N 1
ATOM 710 C CA . GLU A 1 94 ? -11.747 -22.139 23.737 1.00 95.94 94 GLU A CA 1
ATOM 711 C C . GLU A 1 94 ? -13.091 -21.900 24.441 1.00 95.94 94 GLU A C 1
ATOM 713 O O . GLU A 1 94 ? -13.359 -20.822 24.976 1.00 95.94 94 GLU A O 1
ATOM 718 N N . GLY A 1 95 ? -13.992 -22.885 24.360 1.00 94.50 95 GLY A N 1
ATOM 719 C CA . GLY A 1 95 ? -15.394 -22.701 24.746 1.00 94.50 95 GLY A CA 1
ATOM 720 C C . GLY A 1 95 ? -16.061 -21.622 23.885 1.00 94.50 95 GLY A C 1
ATOM 721 O O . GLY A 1 95 ? -16.078 -21.729 22.661 1.00 94.50 95 GLY A O 1
ATOM 722 N N . ASN A 1 96 ? -16.554 -20.557 24.522 1.00 94.69 96 ASN A N 1
ATOM 723 C CA . ASN A 1 96 ? -17.163 -19.400 23.849 1.00 94.69 96 ASN A CA 1
ATOM 724 C C . ASN A 1 96 ? -16.164 -18.266 23.552 1.00 94.69 96 ASN A C 1
ATOM 726 O O . ASN A 1 96 ? -16.565 -17.159 23.189 1.00 94.69 96 ASN A O 1
ATOM 730 N N . THR A 1 97 ? -14.869 -18.523 23.716 1.00 96.06 97 THR A N 1
ATOM 731 C CA . THR A 1 97 ? -13.819 -17.527 23.510 1.00 96.06 97 THR A CA 1
ATOM 732 C C . THR A 1 97 ? -13.104 -17.795 22.195 1.00 96.06 97 THR A C 1
ATOM 734 O O . THR A 1 97 ? -12.566 -18.880 21.972 1.00 96.06 97 THR A O 1
ATOM 737 N N . TRP A 1 98 ? -13.064 -16.788 21.330 1.00 95.56 98 TRP A N 1
ATOM 738 C CA . TRP A 1 98 ? -12.202 -16.781 20.157 1.00 95.56 98 TRP A CA 1
ATOM 739 C C . TRP A 1 98 ? -10.788 -16.389 20.584 1.00 95.56 98 TRP A C 1
ATOM 741 O O . TRP A 1 98 ? -10.565 -15.283 21.079 1.00 95.56 98 TRP A O 1
ATOM 751 N N . VAL A 1 99 ? -9.832 -17.296 20.397 1.00 96.94 99 VAL A N 1
ATOM 752 C CA . VAL A 1 99 ? -8.429 -17.105 20.774 1.00 96.94 99 VAL A CA 1
ATOM 753 C C . VAL A 1 99 ? -7.562 -17.066 19.524 1.00 96.94 99 VAL A C 1
ATOM 755 O O . VAL A 1 99 ? -7.690 -17.928 18.659 1.00 96.94 99 VAL A O 1
ATOM 758 N N . VAL A 1 100 ? -6.672 -16.080 19.431 1.00 96.50 100 VAL A N 1
ATOM 759 C CA . VAL A 1 100 ? -5.673 -15.965 18.361 1.00 96.50 100 VAL A CA 1
ATOM 760 C C . VAL A 1 100 ? -4.285 -15.927 18.982 1.00 96.50 100 VAL A C 1
ATOM 762 O O . VAL A 1 100 ? -3.926 -14.957 19.649 1.00 96.50 100 VAL A O 1
ATOM 765 N N . ASP A 1 101 ? -3.500 -16.971 18.736 1.00 96.38 101 ASP A N 1
ATOM 766 C CA . ASP A 1 101 ? -2.077 -16.990 19.064 1.00 96.38 101 ASP A CA 1
ATOM 767 C C . ASP A 1 101 ? -1.283 -16.358 17.926 1.00 96.38 101 ASP A C 1
ATOM 769 O O . ASP A 1 101 ? -1.381 -16.793 16.779 1.00 96.38 101 ASP A O 1
ATOM 773 N N . MET A 1 102 ? -0.461 -15.367 18.248 1.00 95.31 102 MET A N 1
ATOM 774 C CA . MET A 1 102 ? 0.417 -14.680 17.306 1.00 95.31 102 MET A CA 1
ATOM 775 C C . MET A 1 102 ? 1.867 -14.904 17.718 1.00 95.31 102 MET A C 1
ATOM 777 O O . MET A 1 102 ? 2.251 -14.608 18.850 1.00 95.31 102 MET A O 1
ATOM 781 N N . LYS A 1 103 ? 2.692 -15.413 16.804 1.00 94.81 103 LYS A N 1
ATOM 782 C CA . LYS A 1 103 ? 4.123 -15.644 17.040 1.00 94.81 103 LYS A CA 1
ATOM 783 C C . LYS A 1 103 ? 4.966 -14.909 16.012 1.00 94.81 103 LYS A C 1
ATOM 785 O O . LYS A 1 103 ? 4.731 -15.034 14.811 1.00 94.81 103 LYS A O 1
ATOM 790 N N . GLN A 1 104 ? 5.979 -14.194 16.490 1.00 90.94 104 GLN A N 1
ATOM 791 C CA . GLN A 1 104 ? 6.995 -13.552 15.668 1.00 90.94 104 GLN A CA 1
ATOM 792 C C . GLN A 1 104 ? 8.380 -14.063 16.059 1.00 90.94 104 GLN A C 1
ATOM 794 O O . GLN A 1 104 ? 8.955 -13.661 17.075 1.00 90.94 104 GLN A O 1
ATOM 799 N N . GLY A 1 105 ? 8.919 -14.965 15.236 1.00 88.44 105 GLY A N 1
ATOM 800 C CA . GLY A 1 105 ? 10.180 -15.637 15.537 1.00 88.44 105 GLY A CA 1
ATOM 801 C C . GLY A 1 105 ? 10.163 -16.281 16.928 1.00 88.44 105 GLY A C 1
ATOM 802 O O . GLY A 1 105 ? 9.158 -16.853 17.349 1.00 88.44 105 GLY A O 1
ATOM 803 N N . THR A 1 106 ? 11.283 -16.173 17.643 1.00 83.56 106 THR A N 1
ATOM 804 C CA . THR A 1 106 ? 11.435 -16.624 19.039 1.00 83.56 106 THR A CA 1
ATOM 805 C C . THR A 1 106 ? 11.247 -15.504 20.066 1.00 83.56 106 THR A C 1
ATOM 807 O O . THR A 1 106 ? 11.205 -15.774 21.264 1.00 83.56 106 THR A O 1
ATOM 810 N N . GLN A 1 107 ? 11.157 -14.251 19.613 1.00 80.25 107 GLN A N 1
ATOM 811 C CA . GLN A 1 107 ? 11.285 -13.073 20.474 1.00 80.25 107 GLN A CA 1
ATOM 812 C C . GLN A 1 107 ? 9.949 -12.544 20.991 1.00 80.25 107 GLN A C 1
ATOM 814 O O . GLN A 1 107 ? 9.913 -11.961 22.070 1.00 80.25 107 GLN A O 1
ATOM 819 N N . MET A 1 108 ? 8.856 -12.745 20.252 1.00 87.94 108 MET A N 1
ATOM 820 C CA . MET A 1 108 ? 7.562 -12.184 20.621 1.00 87.94 108 MET A CA 1
ATOM 821 C C . MET A 1 108 ? 6.446 -13.199 20.400 1.00 87.94 108 MET A C 1
ATOM 823 O O . MET A 1 108 ? 6.284 -13.772 19.320 1.00 87.94 108 MET A O 1
ATOM 827 N N . GLN A 1 109 ? 5.643 -13.381 21.442 1.00 93.62 109 GLN A N 1
ATOM 828 C CA . GLN A 1 109 ? 4.402 -14.135 21.383 1.00 93.62 109 GLN A CA 1
ATOM 829 C C . GLN A 1 109 ? 3.299 -13.297 22.016 1.00 93.62 109 GLN A C 1
ATOM 831 O O . GLN A 1 109 ? 3.475 -12.771 23.116 1.00 93.62 109 GLN A O 1
ATOM 836 N N . LEU A 1 110 ? 2.169 -13.186 21.322 1.00 93.94 110 LEU A N 1
ATOM 837 C CA . LEU A 1 110 ? 0.958 -12.565 21.838 1.00 93.94 110 LEU A CA 1
ATOM 838 C C . LEU A 1 110 ? -0.208 -13.537 21.775 1.00 93.94 110 LEU A C 1
ATOM 840 O O . LEU A 1 110 ? -0.288 -14.364 20.868 1.00 93.94 110 LEU A O 1
ATOM 844 N N . ILE A 1 111 ? -1.136 -13.383 22.708 1.00 96.25 111 ILE A N 1
ATOM 845 C CA . ILE A 1 111 ? -2.404 -14.100 22.720 1.00 96.25 111 ILE A CA 1
ATOM 846 C C . ILE A 1 111 ? -3.516 -13.065 22.760 1.00 96.25 111 ILE A C 1
ATOM 848 O O . ILE A 1 111 ? -3.572 -12.232 23.663 1.00 96.25 111 ILE A O 1
ATOM 852 N N . GLN A 1 112 ? -4.399 -13.105 21.771 1.00 96.44 112 GLN A N 1
ATOM 853 C CA . GLN A 1 112 ? -5.611 -12.300 21.762 1.00 96.44 112 GLN A CA 1
ATOM 854 C C . GLN A 1 112 ? -6.797 -13.178 22.131 1.00 96.44 112 GLN A C 1
ATOM 856 O O . GLN A 1 112 ? -6.934 -14.273 21.591 1.00 96.44 112 GLN A O 1
ATOM 861 N N . ARG A 1 113 ? -7.673 -12.700 23.012 1.00 97.81 113 ARG A N 1
ATOM 862 C CA . ARG A 1 113 ? -8.914 -13.399 23.370 1.00 97.81 113 ARG A CA 1
ATOM 863 C C . ARG A 1 113 ? -10.099 -12.483 23.163 1.00 97.81 113 ARG A C 1
ATOM 865 O O . ARG A 1 113 ? -10.040 -11.322 23.555 1.00 97.81 113 ARG A O 1
ATOM 872 N N . ARG A 1 114 ? -11.168 -12.993 22.558 1.00 97.38 114 ARG A N 1
ATOM 873 C CA . ARG A 1 114 ? -12.430 -12.276 22.371 1.00 97.38 114 ARG A CA 1
ATOM 874 C C . ARG A 1 114 ? -13.592 -13.134 22.824 1.00 97.38 114 ARG A C 1
ATOM 876 O O . ARG A 1 114 ? -13.696 -14.289 22.427 1.00 97.38 114 ARG A O 1
ATOM 883 N N . TRP A 1 115 ? -14.472 -12.563 23.627 1.00 97.38 115 TRP A N 1
ATOM 884 C CA . TRP A 1 115 ? -15.707 -13.210 24.059 1.00 97.38 115 TRP A CA 1
ATOM 885 C C . TRP A 1 115 ? -16.822 -12.173 24.141 1.00 97.38 115 TRP A C 1
ATOM 887 O O . TRP A 1 115 ? -16.563 -10.968 24.152 1.00 97.38 115 TRP A O 1
ATOM 897 N N . MET A 1 116 ? -18.065 -12.641 24.145 1.00 96.25 116 MET A N 1
ATOM 898 C CA . MET A 1 116 ? -19.237 -11.777 24.239 1.00 96.25 116 MET A CA 1
ATOM 899 C C . MET A 1 116 ? -19.970 -12.015 25.552 1.00 96.25 116 MET A C 1
ATOM 901 O O . MET A 1 116 ? -20.150 -13.162 25.960 1.00 96.25 116 MET A O 1
ATOM 905 N N . GLU A 1 117 ? -20.457 -10.937 26.164 1.00 96.12 117 GLU A N 1
ATOM 906 C CA . GLU A 1 117 ? -21.433 -11.003 27.254 1.00 96.12 117 GLU A CA 1
ATOM 907 C C . GLU A 1 117 ? -22.551 -9.995 26.969 1.00 96.12 117 GLU A C 1
ATOM 909 O O . GLU A 1 117 ? -22.360 -8.774 26.977 1.00 96.12 117 GLU A O 1
ATOM 914 N N . GLY A 1 118 ? -23.740 -10.511 26.652 1.00 93.75 118 GLY A N 1
ATOM 915 C CA . GLY A 1 118 ? -24.861 -9.687 26.206 1.00 93.75 118 GLY A CA 1
ATOM 916 C C . GLY A 1 118 ? -24.528 -8.913 24.926 1.00 93.75 118 GLY A C 1
ATOM 917 O O . GLY A 1 118 ? -24.215 -9.507 23.900 1.00 93.75 118 GLY A O 1
ATOM 918 N N . LYS A 1 119 ? -24.609 -7.578 24.991 1.00 94.06 119 LYS A N 1
ATOM 919 C CA . LYS A 1 119 ? -24.350 -6.664 23.859 1.00 94.06 119 LYS A CA 1
ATOM 920 C C . LYS A 1 119 ? -22.895 -6.193 23.746 1.00 94.06 119 LYS A C 1
ATOM 922 O O . LYS A 1 119 ? -22.599 -5.322 22.926 1.00 94.06 119 LYS A O 1
ATOM 927 N N . TYR A 1 120 ? -22.019 -6.696 24.612 1.00 96.38 120 TYR A N 1
ATOM 928 C CA . TYR A 1 120 ? -20.624 -6.284 24.685 1.00 96.38 120 TYR A CA 1
ATOM 929 C C . TYR A 1 120 ? -19.716 -7.380 24.142 1.00 96.38 120 TYR A C 1
ATOM 931 O O . TYR A 1 120 ? -19.914 -8.559 24.434 1.00 96.38 120 TYR A O 1
ATOM 939 N N . MET A 1 121 ? -18.692 -6.973 23.396 1.00 97.50 121 MET A N 1
ATOM 940 C CA . MET A 1 121 ? -17.552 -7.824 23.075 1.00 97.50 121 MET A CA 1
ATOM 941 C C . MET A 1 121 ? -16.366 -7.358 23.912 1.00 97.50 121 MET A C 1
ATOM 943 O O . MET A 1 121 ? -15.962 -6.195 23.852 1.00 97.50 121 MET A O 1
ATOM 947 N N . PHE A 1 122 ? -15.784 -8.281 24.662 1.00 97.56 122 PHE A N 1
ATOM 948 C CA . PHE A 1 122 ? -14.533 -8.073 25.371 1.00 97.56 122 PHE A CA 1
ATOM 949 C C . PHE A 1 122 ? -13.381 -8.598 24.533 1.00 97.56 122 PHE A C 1
ATOM 951 O O . PHE A 1 122 ? -13.513 -9.586 23.811 1.00 97.56 122 PHE A O 1
ATOM 958 N N . HIS A 1 123 ? -12.247 -7.919 24.617 1.00 97.19 123 HIS A N 1
ATOM 959 C CA . HIS A 1 123 ? -11.044 -8.268 23.885 1.00 97.19 123 HIS A CA 1
ATOM 960 C C . HIS A 1 123 ? -9.832 -8.048 24.782 1.00 97.19 123 HIS A C 1
ATOM 962 O O . HIS A 1 123 ? -9.582 -6.922 25.216 1.00 97.19 123 HIS A O 1
ATOM 968 N N . THR A 1 124 ? -9.065 -9.103 25.036 1.00 97.06 124 THR A N 1
ATOM 969 C CA . THR A 1 124 ? -7.773 -8.996 25.714 1.00 97.06 124 THR A CA 1
ATOM 970 C C . THR A 1 124 ? -6.625 -9.277 24.765 1.00 97.06 124 THR A C 1
ATOM 972 O O . THR A 1 124 ? -6.757 -10.071 23.834 1.00 97.06 124 THR A O 1
ATOM 975 N N . ILE A 1 125 ? -5.507 -8.590 24.989 1.00 95.25 125 ILE A N 1
ATOM 976 C CA . ILE A 1 125 ? -4.244 -8.811 24.285 1.00 95.25 125 ILE A CA 1
ATOM 977 C C . ILE A 1 125 ? -3.181 -9.008 25.353 1.00 95.25 125 ILE A C 1
ATOM 979 O O . ILE A 1 125 ? -2.898 -8.083 26.109 1.00 95.25 125 ILE A O 1
ATOM 983 N N . GLU A 1 126 ? -2.605 -10.198 25.411 1.00 95.56 126 GLU A N 1
ATOM 984 C CA . GLU A 1 126 ? -1.565 -10.561 26.368 1.00 95.56 126 GLU A CA 1
ATOM 985 C C . GLU A 1 126 ? -0.251 -10.783 25.630 1.00 95.56 126 GLU A C 1
ATOM 987 O O . GLU A 1 126 ? -0.178 -11.602 24.712 1.00 95.56 126 GLU A O 1
ATOM 992 N N . THR A 1 127 ? 0.795 -10.059 26.014 1.00 93.06 127 THR A N 1
ATOM 993 C CA . THR A 1 127 ? 2.163 -10.363 25.585 1.00 93.06 127 THR A CA 1
ATOM 994 C C . THR A 1 127 ? 2.720 -11.462 26.485 1.00 93.06 127 THR A C 1
ATOM 996 O O . THR A 1 127 ? 2.670 -11.346 27.699 1.00 93.06 127 THR A O 1
ATOM 999 N N . VAL A 1 128 ? 3.241 -12.546 25.914 1.00 90.31 128 VAL A N 1
ATOM 1000 C CA . VAL A 1 128 ? 3.827 -13.665 26.682 1.00 90.31 128 VAL A CA 1
ATOM 1001 C C . VAL A 1 128 ? 5.343 -13.495 26.835 1.00 90.31 128 VAL A C 1
ATOM 1003 O O . VAL A 1 128 ? 5.919 -13.889 27.842 1.00 90.31 128 VAL A O 1
ATOM 1006 N N . ASN A 1 129 ? 5.992 -12.879 25.847 1.00 84.00 129 ASN A N 1
ATOM 1007 C CA . ASN A 1 129 ? 7.431 -12.608 25.790 1.00 84.00 129 ASN A CA 1
ATOM 1008 C C . ASN A 1 129 ? 7.604 -11.270 25.040 1.00 84.00 129 ASN A C 1
ATOM 1010 O O . ASN A 1 129 ? 6.983 -11.148 23.974 1.00 84.00 129 ASN A O 1
ATOM 1014 N N . PRO A 1 130 ? 8.342 -10.256 25.549 1.00 72.00 130 PRO A N 1
ATOM 1015 C CA . PRO A 1 130 ? 9.278 -10.251 26.693 1.00 72.00 130 PRO A CA 1
ATOM 1016 C C . PRO A 1 130 ? 8.694 -9.983 28.088 1.00 72.00 130 PRO A C 1
ATOM 1018 O O . PRO A 1 130 ? 9.343 -10.306 29.079 1.00 72.00 130 PRO A O 1
ATOM 1021 N N . SER A 1 131 ? 7.483 -9.440 28.190 1.00 80.50 131 SER A N 1
ATOM 1022 C CA . SER A 1 131 ? 6.857 -9.091 29.474 1.00 80.50 131 SER A CA 1
ATOM 1023 C C . SER A 1 131 ? 5.384 -9.478 29.461 1.00 80.50 131 SER A C 1
ATOM 1025 O O . SER A 1 131 ? 4.746 -9.321 28.425 1.00 80.50 131 SER A O 1
ATOM 1027 N N . SER A 1 132 ? 4.832 -9.939 30.589 1.00 90.31 132 SER A N 1
ATOM 1028 C CA . SER A 1 132 ? 3.399 -10.248 30.725 1.00 90.31 132 SER A CA 1
ATOM 1029 C C . SER A 1 132 ? 2.582 -8.971 30.911 1.00 90.31 132 SER A C 1
ATOM 1031 O O . SER A 1 132 ? 2.331 -8.536 32.034 1.00 90.31 132 SER A O 1
ATOM 1033 N N . VAL A 1 133 ? 2.221 -8.322 29.803 1.00 94.69 133 VAL A N 1
ATOM 1034 C CA . VAL A 1 133 ? 1.381 -7.121 29.797 1.00 94.69 133 VAL A CA 1
ATOM 1035 C C . VAL A 1 133 ? 0.055 -7.454 29.140 1.00 94.69 133 VAL A C 1
ATOM 1037 O O . VAL A 1 133 ? 0.008 -8.098 28.093 1.00 94.69 133 VAL A O 1
ATOM 1040 N N . THR A 1 134 ? -1.032 -7.026 29.778 1.00 96.06 134 THR A N 1
ATOM 1041 C CA . THR A 1 134 ? -2.398 -7.283 29.320 1.00 96.06 134 THR A CA 1
ATOM 1042 C C . THR A 1 134 ? -3.086 -5.975 28.961 1.00 96.06 134 THR A C 1
ATOM 1044 O O . THR A 1 134 ? -3.223 -5.094 29.806 1.00 96.06 134 THR A O 1
ATOM 1047 N N . VAL A 1 135 ? -3.586 -5.881 27.732 1.00 95.06 135 VAL A N 1
ATOM 1048 C CA . VAL A 1 135 ? -4.559 -4.864 27.320 1.00 95.06 135 VAL A CA 1
ATOM 1049 C C . VAL A 1 135 ? -5.949 -5.445 27.475 1.00 95.06 135 VAL A C 1
ATOM 1051 O O . VAL A 1 135 ? -6.185 -6.574 27.043 1.00 95.06 135 VAL A O 1
ATOM 1054 N N . LYS A 1 136 ? -6.886 -4.664 28.009 1.00 96.44 136 LYS A N 1
ATOM 1055 C CA . LYS A 1 136 ? -8.313 -5.000 28.009 1.00 96.44 136 LYS A CA 1
ATOM 1056 C C . LYS A 1 136 ? -9.078 -3.956 27.218 1.00 96.44 136 LYS A C 1
ATOM 1058 O O . LYS A 1 136 ? -8.872 -2.759 27.396 1.00 96.44 136 LYS A O 1
ATOM 1063 N N . ARG A 1 137 ? -9.953 -4.399 26.326 1.00 96.06 137 ARG A N 1
ATOM 1064 C CA . ARG A 1 137 ? -10.824 -3.539 25.529 1.00 96.06 137 ARG A CA 1
ATOM 1065 C C . ARG A 1 137 ? -12.256 -4.030 25.607 1.00 96.06 137 ARG A C 1
ATOM 1067 O O . ARG A 1 137 ? -12.502 -5.234 25.542 1.00 96.06 137 ARG A O 1
ATOM 1074 N N . THR A 1 138 ? -13.176 -3.080 25.665 1.00 96.69 138 THR A N 1
ATOM 1075 C CA . THR A 1 138 ? -14.617 -3.332 25.641 1.00 96.69 138 THR A CA 1
ATOM 1076 C C . THR A 1 138 ? -15.207 -2.670 24.412 1.00 96.69 138 THR A C 1
ATOM 1078 O O . THR A 1 138 ? -14.875 -1.526 24.097 1.00 96.69 138 THR A O 1
ATOM 1081 N N . PHE A 1 139 ? -16.081 -3.391 23.720 1.00 96.81 139 PHE A N 1
ATOM 1082 C CA . PHE A 1 139 ? -16.727 -2.942 22.500 1.00 96.81 139 PHE A CA 1
ATOM 1083 C C . PHE A 1 139 ? -18.248 -3.083 22.573 1.00 96.81 139 PHE A C 1
ATOM 1085 O O . PHE A 1 139 ? -18.756 -3.973 23.256 1.00 96.81 139 PHE A O 1
ATOM 1092 N N . THR A 1 140 ? -18.968 -2.244 21.826 1.00 96.62 140 THR A N 1
ATOM 1093 C CA . THR A 1 140 ? -20.432 -2.295 21.659 1.00 96.62 140 THR A CA 1
ATOM 1094 C C . THR A 1 140 ? -20.825 -2.348 20.185 1.00 96.62 140 THR A C 1
ATOM 1096 O O . THR A 1 140 ? -20.150 -1.745 19.357 1.00 96.62 140 THR A O 1
ATOM 1099 N N . LEU A 1 141 ? -21.916 -3.047 19.855 1.00 92.56 141 LEU A N 1
ATOM 1100 C CA . LEU A 1 141 ? -22.482 -3.094 18.493 1.00 92.56 141 LEU A CA 1
ATOM 1101 C C . LEU A 1 141 ? -23.047 -1.741 18.033 1.00 92.56 141 LEU A C 1
ATOM 1103 O O . LEU A 1 141 ? -22.907 -1.364 16.873 1.00 92.56 141 LEU A O 1
ATOM 1107 N N . ASP A 1 142 ? -23.645 -0.987 18.954 1.00 80.81 142 ASP A N 1
ATOM 1108 C CA . ASP A 1 142 ? -24.144 0.356 18.674 1.00 80.81 142 ASP A CA 1
ATOM 1109 C C . ASP A 1 142 ? -23.069 1.398 19.002 1.00 80.81 142 ASP A C 1
ATOM 1111 O O . ASP A 1 142 ? -22.414 1.289 20.053 1.00 80.81 142 ASP A O 1
ATOM 1115 N N . PRO A 1 143 ? -22.884 2.435 18.164 1.00 67.44 143 PRO A N 1
ATOM 1116 C CA . PRO A 1 143 ? -22.125 3.596 18.591 1.00 67.44 143 PRO A CA 1
ATOM 1117 C C . PRO A 1 143 ? -22.852 4.200 19.804 1.00 67.44 143 PRO A C 1
ATOM 1119 O O . PRO A 1 143 ? -24.080 4.331 19.769 1.00 67.44 143 PRO A O 1
ATOM 1122 N N . PRO A 1 144 ? -22.145 4.559 20.893 1.00 57.06 144 PRO A N 1
ATOM 1123 C CA . PRO A 1 144 ? -22.791 5.259 21.994 1.00 57.06 144 PRO A CA 1
ATOM 1124 C C . PRO A 1 144 ? -23.484 6.510 21.431 1.00 57.06 144 PRO A C 1
ATOM 1126 O O . PRO A 1 144 ? -22.902 7.167 20.557 1.00 57.06 144 PRO A O 1
ATOM 1129 N N . PRO A 1 145 ? -24.717 6.835 21.870 1.00 52.66 145 PRO A N 1
ATOM 1130 C CA . PRO A 1 145 ? -25.370 8.067 21.453 1.00 52.66 145 PRO A CA 1
ATOM 1131 C C . PRO A 1 145 ? -24.386 9.209 21.685 1.00 52.66 145 PRO A C 1
ATOM 1133 O O . PRO A 1 145 ? -23.803 9.304 22.764 1.00 52.66 145 PRO A O 1
ATOM 1136 N N . LEU A 1 146 ? -24.139 10.011 20.645 1.00 50.91 146 LEU A N 1
ATOM 1137 C CA . LEU A 1 146 ? -23.254 11.168 20.723 1.00 50.91 146 LEU A CA 1
ATOM 1138 C C . LEU A 1 146 ? -23.753 12.047 21.871 1.00 50.91 146 LEU A C 1
ATOM 1140 O O . LEU A 1 146 ? -24.756 12.745 21.717 1.00 50.91 146 LEU A O 1
ATOM 1144 N N . GLU A 1 147 ? -23.100 11.972 23.031 1.00 42.00 147 GLU A N 1
ATOM 1145 C CA . GLU A 1 147 ? -23.440 12.822 24.163 1.00 42.00 147 GLU A CA 1
ATOM 1146 C C . GLU A 1 147 ? -23.307 14.274 23.706 1.00 42.00 147 GLU A C 1
ATOM 1148 O O . GLU A 1 147 ? -22.274 14.716 23.194 1.00 42.00 147 GLU A O 1
ATOM 1153 N N . GLY A 1 148 ? -24.438 14.971 23.773 1.00 39.78 148 GLY A N 1
ATOM 1154 C CA . GLY A 1 148 ? -24.674 16.212 23.066 1.00 39.78 148 GLY A CA 1
ATOM 1155 C C . GLY A 1 148 ? -23.662 17.299 23.403 1.00 39.78 148 GLY A C 1
ATOM 1156 O O . GLY A 1 148 ? -23.586 17.790 24.527 1.00 39.78 148 GLY A O 1
ATOM 1157 N N . ARG A 1 149 ? -23.013 17.812 22.357 1.00 36.53 149 ARG A N 1
ATOM 1158 C CA . ARG A 1 149 ? -22.679 19.234 22.277 1.00 36.53 149 ARG A CA 1
ATOM 1159 C C . ARG A 1 149 ? -24.009 19.982 22.141 1.00 36.53 149 ARG A C 1
ATOM 1161 O O . ARG A 1 149 ? -24.516 20.164 21.039 1.00 36.53 149 ARG A O 1
ATOM 1168 N N . LEU A 1 150 ? -24.615 20.318 23.278 1.00 38.03 150 LEU A N 1
ATOM 1169 C CA . LEU A 1 150 ? -25.859 21.080 23.361 1.00 38.03 150 LEU A CA 1
ATOM 1170 C C . LEU A 1 150 ? -25.672 22.453 22.693 1.00 38.03 150 LEU A C 1
ATOM 1172 O O . LEU A 1 150 ? -25.068 23.354 23.270 1.00 38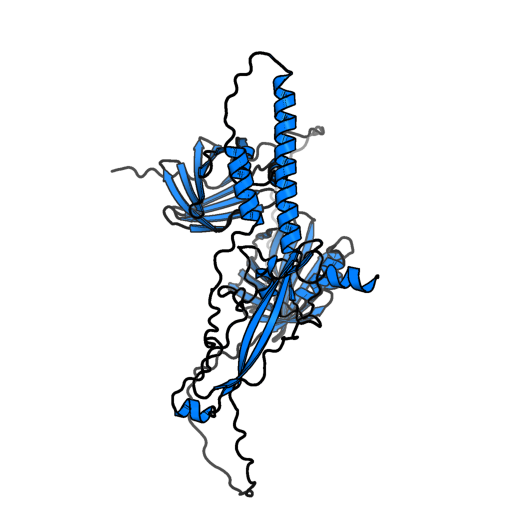.03 150 LEU A O 1
ATOM 1176 N N . SER A 1 151 ? -26.223 22.637 21.495 1.00 37.31 151 SER A N 1
ATOM 1177 C CA . SER A 1 151 ? -26.714 23.940 21.049 1.00 37.31 151 SER A CA 1
ATOM 1178 C C . SER A 1 151 ? -28.228 23.833 20.909 1.00 37.31 151 SER A C 1
ATOM 1180 O O . SER A 1 151 ? -28.766 23.044 20.136 1.00 37.31 151 SER A O 1
ATOM 1182 N N . GLY A 1 152 ? -28.923 24.573 21.770 1.00 44.69 152 GLY A N 1
ATOM 1183 C CA . GLY A 1 152 ? -30.371 24.538 21.872 1.00 44.69 152 GLY A CA 1
ATOM 1184 C C . GLY A 1 152 ? -31.047 25.053 20.607 1.00 44.69 152 GLY A C 1
ATOM 1185 O O . GLY A 1 152 ? -30.764 26.153 20.136 1.00 44.69 152 GLY A O 1
ATOM 1186 N N . ARG A 1 153 ? -32.015 24.284 20.115 1.00 34.81 153 ARG A N 1
ATOM 1187 C CA . ARG A 1 153 ? -33.180 24.816 19.411 1.00 34.81 153 ARG A CA 1
ATOM 1188 C C . ARG A 1 153 ? -34.373 23.901 19.667 1.00 34.81 153 ARG A C 1
ATOM 1190 O O . ARG A 1 153 ? -34.348 22.726 19.322 1.00 34.81 153 ARG A O 1
ATOM 1197 N N . GLN A 1 154 ? -35.391 24.465 20.315 1.00 34.94 154 GLN A N 1
ATOM 1198 C CA . GLN A 1 154 ? -36.722 23.875 20.457 1.00 34.94 154 GLN A CA 1
ATOM 1199 C C . GLN A 1 154 ? -37.348 23.595 19.080 1.00 34.94 154 GLN A C 1
ATOM 1201 O O . GLN A 1 154 ? -37.190 24.421 18.177 1.00 34.94 154 GLN A O 1
ATOM 1206 N N . PRO A 1 155 ? -38.131 22.515 18.929 1.00 40.41 155 PRO A N 1
ATOM 1207 C CA . PRO A 1 155 ? -38.998 22.333 17.777 1.00 40.41 155 PRO A CA 1
ATOM 1208 C C . PRO A 1 155 ? -40.365 22.990 18.029 1.00 40.41 155 PRO A C 1
ATOM 1210 O O . PRO A 1 155 ? -41.043 22.692 19.013 1.00 40.41 155 PRO A O 1
ATOM 1213 N N . GLN A 1 156 ? -40.782 23.873 17.119 1.00 36.78 156 GLN A N 1
ATOM 1214 C CA . GLN A 1 156 ?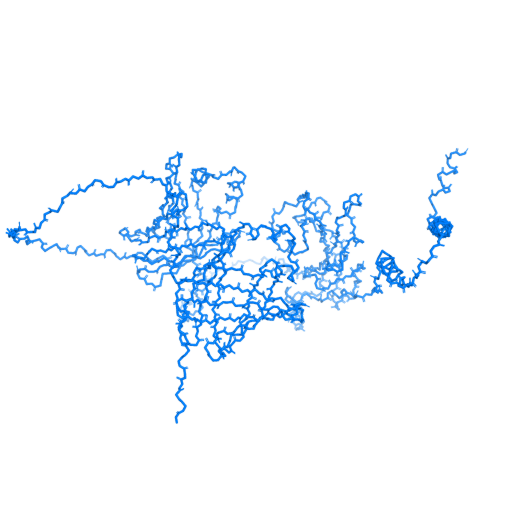 -42.195 24.198 16.929 1.00 36.78 156 GLN A CA 1
ATOM 1215 C C . GLN A 1 156 ? -42.825 23.097 16.072 1.00 36.78 156 GLN A C 1
ATOM 1217 O O . GLN A 1 156 ? -42.236 22.658 15.085 1.00 36.78 156 GLN A O 1
ATOM 1222 N N . GLY A 1 157 ? -43.979 22.606 16.516 1.00 38.66 157 GLY A N 1
ATOM 1223 C CA . GLY A 1 157 ? -44.680 21.486 15.904 1.00 38.66 157 GLY A CA 1
ATOM 1224 C C . GLY A 1 157 ? -45.653 21.882 14.792 1.00 38.66 157 GLY A C 1
ATOM 1225 O O . GLY A 1 157 ? -45.716 23.037 14.379 1.00 38.66 157 GLY A O 1
ATOM 1226 N N . VAL A 1 158 ? -46.492 20.887 14.458 1.00 36.94 158 VAL A N 1
ATOM 1227 C CA . VAL A 1 158 ? -47.704 20.938 13.610 1.00 36.94 158 VAL A CA 1
ATOM 1228 C C . VAL A 1 158 ? -47.369 20.897 12.096 1.00 36.94 158 VAL A C 1
ATOM 1230 O O . VAL A 1 158 ? -46.504 21.626 11.645 1.00 36.94 158 VAL A O 1
ATOM 1233 N N . HIS A 1 159 ? -47.914 20.047 11.215 1.00 34.19 159 HIS A N 1
ATOM 1234 C CA . HIS A 1 159 ? -49.237 19.430 11.098 1.00 34.19 159 HIS A CA 1
ATOM 1235 C C . HIS A 1 159 ? -49.138 18.122 10.270 1.00 34.19 159 HIS A C 1
ATOM 1237 O O . HIS A 1 159 ? -48.443 18.081 9.258 1.00 34.19 159 HIS A O 1
ATOM 1243 N N . MET A 1 160 ? -49.888 17.083 10.651 1.00 42.59 160 MET A N 1
ATOM 1244 C CA . MET A 1 160 ? -50.281 15.969 9.763 1.00 42.59 160 MET A CA 1
ATOM 1245 C C . MET A 1 160 ? -51.564 16.331 8.996 1.00 42.59 160 MET A C 1
ATOM 1247 O O . MET A 1 160 ? -52.419 17.021 9.566 1.00 42.59 160 MET A O 1
ATOM 1251 N N . PRO A 1 161 ? -51.763 15.766 7.791 1.00 45.44 161 PRO A N 1
ATOM 1252 C CA . PRO A 1 161 ? -53.075 15.211 7.464 1.00 45.44 161 PRO A CA 1
ATOM 1253 C C . PRO A 1 161 ? -53.029 13.787 6.874 1.00 45.44 161 PRO A C 1
ATOM 1255 O O . PRO A 1 161 ? -52.121 13.401 6.140 1.00 45.44 161 PRO A O 1
ATOM 1258 N N . SER A 1 162 ? -54.068 13.028 7.227 1.00 36.09 162 SER A N 1
ATOM 1259 C CA . SER A 1 162 ? -54.431 11.680 6.769 1.00 36.09 162 SER A CA 1
ATOM 1260 C C . SER A 1 162 ? -55.014 11.660 5.337 1.00 36.09 162 SER A C 1
ATOM 1262 O O . SER A 1 162 ? -55.304 12.719 4.781 1.00 36.09 162 SER A O 1
ATOM 1264 N N . PRO A 1 163 ? -55.181 10.469 4.719 1.00 48.53 163 PRO A N 1
ATOM 1265 C CA . PRO A 1 163 ? -55.256 10.313 3.271 1.00 48.53 163 PRO A CA 1
ATOM 1266 C C . PRO A 1 163 ? -56.696 10.254 2.749 1.00 48.53 163 PRO A C 1
ATOM 1268 O O . PRO A 1 163 ? -57.568 9.637 3.355 1.00 48.53 163 PRO A O 1
ATOM 1271 N N . SER A 1 164 ? -56.935 10.842 1.578 1.00 34.97 164 SER A N 1
ATOM 1272 C CA . SER A 1 164 ? -58.145 10.612 0.786 1.00 34.97 164 SER A CA 1
ATOM 1273 C C . SER A 1 164 ? -57.964 11.211 -0.605 1.00 34.97 164 SER A C 1
ATOM 1275 O O . SER A 1 164 ? -57.913 12.432 -0.738 1.00 34.97 164 SER A O 1
ATOM 1277 N N . SER A 1 165 ? -57.887 10.365 -1.630 1.00 35.12 165 SER A N 1
ATOM 1278 C CA . SER A 1 165 ? -58.764 10.396 -2.815 1.00 35.12 165 SER A CA 1
ATOM 1279 C C . SER A 1 165 ? -58.160 9.540 -3.929 1.00 35.12 165 SER A C 1
ATOM 1281 O O . SER A 1 165 ? -57.036 9.742 -4.382 1.00 35.12 165 SER A O 1
ATOM 1283 N N . ALA A 1 166 ? -58.927 8.528 -4.324 1.00 45.81 166 ALA A N 1
ATOM 1284 C CA . ALA A 1 166 ? -58.707 7.749 -5.523 1.00 45.81 166 ALA A CA 1
ATOM 1285 C C . ALA A 1 166 ? -59.115 8.601 -6.728 1.00 45.81 166 ALA A C 1
ATOM 1287 O O . ALA A 1 166 ? -60.271 9.005 -6.825 1.00 45.81 166 ALA A O 1
ATOM 1288 N N . GLU A 1 167 ? -58.184 8.843 -7.647 1.00 37.44 167 GLU A N 1
ATOM 1289 C CA . GLU A 1 167 ? -58.486 9.435 -8.945 1.00 37.44 167 GLU A CA 1
ATOM 1290 C C . GLU A 1 167 ? -57.878 8.550 -10.036 1.00 37.44 167 GLU A C 1
ATOM 1292 O O . GLU A 1 167 ? -56.662 8.418 -10.187 1.00 37.44 167 GLU A O 1
ATOM 1297 N N . GLN A 1 168 ? -58.771 7.865 -10.749 1.00 45.16 168 GLN A N 1
ATOM 1298 C CA . GLN A 1 168 ? -58.473 7.090 -11.943 1.00 45.16 168 GLN A CA 1
ATOM 1299 C C . GLN A 1 168 ? -57.999 8.042 -13.047 1.00 45.16 168 GLN A C 1
ATOM 1301 O O . GLN A 1 168 ? -58.697 8.995 -13.390 1.00 45.16 168 GLN A O 1
ATOM 1306 N N . ARG A 1 169 ? -56.842 7.751 -13.652 1.00 35.34 169 ARG A N 1
ATOM 1307 C CA . ARG A 1 169 ? -56.444 8.326 -14.943 1.00 35.34 169 ARG A CA 1
ATOM 1308 C C . ARG A 1 169 ? -56.247 7.238 -16.000 1.00 35.34 169 ARG A C 1
ATOM 1310 O O . ARG A 1 169 ? -55.889 6.112 -15.653 1.00 35.34 169 ARG A O 1
ATOM 1317 N N . PRO A 1 170 ? -56.557 7.566 -17.266 1.00 41.41 170 PRO A N 1
ATOM 1318 C CA . PRO A 1 170 ? -56.862 6.601 -18.310 1.00 41.41 170 PRO A CA 1
ATOM 1319 C C . PRO A 1 170 ? -55.600 5.996 -18.925 1.00 41.41 170 PRO A C 1
ATOM 1321 O O . PRO A 1 170 ? -54.521 6.583 -18.883 1.00 41.41 170 PRO A O 1
ATOM 1324 N N . GLY A 1 171 ? -55.776 4.801 -19.490 1.00 49.25 171 GLY A N 1
ATOM 1325 C CA . GLY A 1 171 ? -54.723 3.985 -20.076 1.00 49.25 171 GLY A CA 1
ATOM 1326 C C . GLY A 1 171 ? -53.926 4.704 -21.158 1.00 49.25 171 GLY A C 1
ATOM 1327 O O . GLY A 1 171 ? -54.474 5.140 -22.168 1.00 49.25 171 GLY A O 1
ATOM 1328 N N . ASP A 1 172 ? -52.614 4.744 -20.949 1.00 37.25 172 ASP A N 1
ATOM 1329 C CA . ASP A 1 172 ? -51.644 5.153 -21.950 1.00 37.25 172 ASP A CA 1
ATOM 1330 C C . ASP A 1 172 ? -51.075 3.892 -22.618 1.00 37.25 172 ASP A C 1
ATOM 1332 O O . ASP A 1 172 ? -50.192 3.199 -22.104 1.00 37.25 172 ASP A O 1
ATOM 1336 N N . LEU A 1 173 ? -51.674 3.540 -23.756 1.00 45.53 173 LEU A N 1
ATOM 1337 C CA . LEU A 1 173 ? -51.216 2.506 -24.681 1.00 45.53 173 LEU A CA 1
ATOM 1338 C C . LEU A 1 173 ? -50.025 3.036 -25.493 1.00 45.53 173 LEU A C 1
ATOM 1340 O O . LEU A 1 173 ? -50.082 3.142 -26.714 1.00 45.53 173 LEU A O 1
ATOM 1344 N N . SER A 1 174 ? -48.910 3.319 -24.827 1.00 42.50 174 SER A N 1
ATOM 1345 C CA . SER A 1 174 ? -47.610 3.479 -25.477 1.00 42.50 174 SER A CA 1
ATOM 1346 C C . SER A 1 174 ? -46.751 2.260 -25.152 1.00 42.50 174 SER A C 1
ATOM 1348 O O . SER A 1 174 ? -45.865 2.259 -24.300 1.00 42.50 174 SER A O 1
ATOM 1350 N N . ARG A 1 175 ? -47.026 1.160 -25.866 1.00 46.41 175 ARG A N 1
ATOM 1351 C CA . ARG A 1 175 ? -46.118 0.011 -25.965 1.00 46.41 175 ARG A CA 1
ATOM 1352 C C . ARG A 1 175 ? -44.871 0.496 -26.703 1.00 46.41 175 ARG A C 1
ATOM 1354 O O . ARG A 1 175 ? -44.771 0.354 -27.917 1.00 46.41 175 ARG A O 1
ATOM 1361 N N . ALA A 1 176 ? -43.967 1.133 -25.960 1.00 50.31 176 ALA A N 1
ATOM 1362 C CA . ALA A 1 176 ? -42.674 1.577 -26.440 1.00 50.31 176 ALA A CA 1
ATOM 1363 C C . ALA A 1 176 ? -41.993 0.382 -27.109 1.00 50.31 176 ALA A C 1
ATOM 1365 O O . ALA A 1 176 ? -41.676 -0.620 -26.460 1.00 50.31 176 ALA A O 1
ATOM 1366 N N . LEU A 1 177 ? -41.836 0.469 -28.429 1.00 47.34 177 LEU A N 1
ATOM 1367 C CA . LEU A 1 177 ? -40.932 -0.380 -29.184 1.00 47.34 177 LEU A CA 1
ATOM 1368 C C . LEU A 1 177 ? -39.585 -0.286 -28.468 1.00 47.34 177 LEU A C 1
ATOM 1370 O O . LEU A 1 177 ? -38.947 0.763 -28.503 1.00 47.34 177 LEU A O 1
ATOM 1374 N N . LYS A 1 178 ? -39.201 -1.347 -27.744 1.00 55.34 178 LYS A N 1
ATOM 1375 C CA . LYS A 1 178 ? -37.871 -1.457 -27.147 1.00 55.34 178 LYS A CA 1
ATOM 1376 C C . LYS A 1 178 ? -36.891 -1.386 -28.306 1.00 55.34 178 LYS A C 1
ATOM 1378 O O . LYS A 1 178 ? -36.721 -2.367 -29.029 1.00 55.34 178 LYS A O 1
ATOM 1383 N N . THR A 1 179 ? -36.316 -0.208 -28.520 1.00 62.25 179 THR A N 1
ATOM 1384 C CA . THR A 1 179 ? -35.208 -0.019 -29.445 1.00 62.25 179 THR A CA 1
ATOM 1385 C C . THR A 1 179 ? -34.175 -1.093 -29.109 1.00 62.25 179 THR A C 1
ATOM 1387 O O . THR A 1 179 ? -33.862 -1.246 -27.924 1.00 62.25 179 THR A O 1
ATOM 1390 N N . PRO A 1 180 ? -33.705 -1.891 -30.082 1.00 74.81 180 PRO A N 1
ATOM 1391 C CA . PRO A 1 180 ? -32.744 -2.949 -29.804 1.00 74.81 180 PRO A CA 1
ATOM 1392 C C . PRO A 1 180 ? -31.540 -2.351 -29.071 1.00 74.81 180 PRO A C 1
ATOM 1394 O O . PRO A 1 180 ? -30.936 -1.386 -29.549 1.00 74.81 180 PRO A O 1
ATOM 1397 N N . GLU A 1 181 ? -31.231 -2.880 -27.883 1.00 80.94 181 GLU A N 1
ATOM 1398 C CA . GLU A 1 181 ? -30.065 -2.440 -27.120 1.00 80.94 181 GLU A CA 1
ATOM 1399 C C . GLU A 1 181 ? -28.818 -2.687 -27.970 1.00 80.94 181 GLU A C 1
ATOM 1401 O O . GLU A 1 181 ? -28.552 -3.811 -28.402 1.00 80.94 181 GLU A O 1
ATOM 1406 N N . LYS A 1 182 ? -28.057 -1.623 -28.241 1.00 85.81 182 LYS A N 1
ATOM 1407 C CA . LYS A 1 182 ? -26.769 -1.758 -28.923 1.00 85.81 182 LYS A CA 1
ATOM 1408 C C . LYS A 1 182 ? -25.869 -2.675 -28.084 1.00 85.81 182 LYS A C 1
ATOM 1410 O O . LYS A 1 182 ? -25.815 -2.488 -26.862 1.00 85.81 182 LYS A O 1
ATOM 1415 N N . PRO A 1 183 ? -25.152 -3.630 -28.704 1.00 89.00 183 PRO A N 1
ATOM 1416 C CA . PRO A 1 183 ? -24.240 -4.501 -27.976 1.00 89.00 183 PRO A CA 1
ATOM 1417 C C . PRO A 1 183 ? -23.205 -3.657 -27.225 1.00 89.00 183 PRO A C 1
ATOM 1419 O O . PRO A 1 183 ? -22.666 -2.687 -27.767 1.00 89.00 183 PRO A O 1
ATOM 1422 N N . LYS A 1 184 ? -22.958 -4.000 -25.957 1.00 92.81 184 LYS A N 1
ATOM 1423 C CA . LYS A 1 184 ? -21.959 -3.307 -25.140 1.00 92.81 184 LYS A CA 1
ATOM 1424 C C . LYS A 1 184 ? -20.552 -3.642 -25.655 1.00 92.81 184 LYS A C 1
ATOM 1426 O O . LYS A 1 184 ? -20.299 -4.801 -25.980 1.00 92.81 184 LYS A O 1
ATOM 1431 N N . PRO A 1 185 ? -19.644 -2.658 -25.747 1.00 94.88 185 PRO A N 1
ATOM 1432 C CA . PRO A 1 185 ? -18.284 -2.905 -26.207 1.00 94.88 185 PRO A CA 1
ATOM 1433 C C . PRO A 1 185 ? -17.494 -3.740 -25.190 1.00 94.88 185 PRO A C 1
ATOM 1435 O O . PRO A 1 185 ? -17.620 -3.543 -23.981 1.00 94.88 185 PRO A O 1
ATOM 1438 N N . ASP A 1 186 ? -16.649 -4.644 -25.687 1.00 95.12 186 ASP A N 1
ATOM 1439 C CA . ASP A 1 186 ? -15.746 -5.441 -24.856 1.00 95.12 186 ASP A CA 1
ATOM 1440 C C . ASP A 1 186 ? -14.463 -4.660 -24.537 1.00 95.12 186 ASP A C 1
ATOM 1442 O O . ASP A 1 186 ? -13.594 -4.459 -25.395 1.00 95.12 186 ASP A O 1
ATOM 1446 N N . PHE A 1 187 ? -14.347 -4.224 -23.283 1.00 96.25 187 PHE A N 1
ATOM 1447 C CA . PHE A 1 187 ? -13.165 -3.542 -22.758 1.00 96.25 187 PHE A CA 1
ATOM 1448 C C . PHE A 1 187 ? -12.027 -4.489 -22.365 1.00 96.25 187 PHE A C 1
ATOM 1450 O O . PHE A 1 187 ? -10.947 -4.004 -22.022 1.00 96.25 187 PHE A O 1
ATOM 1457 N N . SER A 1 188 ? -12.230 -5.806 -22.408 1.00 96.31 188 SER A N 1
ATOM 1458 C CA . SER A 1 188 ? -11.245 -6.772 -21.925 1.00 96.31 188 SER A CA 1
ATOM 1459 C C . SER A 1 188 ? -9.929 -6.686 -22.695 1.00 96.31 188 SER A C 1
ATOM 1461 O O . SER A 1 188 ? -9.892 -6.522 -23.918 1.00 96.31 188 SER A O 1
ATOM 1463 N N . GLY A 1 189 ? -8.825 -6.800 -21.961 1.00 96.31 189 GLY A N 1
ATOM 1464 C CA . GLY A 1 189 ? -7.478 -6.805 -22.512 1.00 96.31 189 GLY A CA 1
ATOM 1465 C C . GLY A 1 189 ? -6.543 -5.797 -21.856 1.00 96.31 189 GLY A C 1
ATOM 1466 O O . GLY A 1 189 ? -6.871 -5.121 -20.878 1.00 96.31 189 GLY A O 1
ATOM 1467 N N . ARG A 1 190 ? -5.335 -5.727 -22.412 1.00 96.88 190 ARG A N 1
ATOM 1468 C CA . ARG A 1 190 ? -4.272 -4.832 -21.964 1.00 96.88 190 ARG A CA 1
ATOM 1469 C C . ARG A 1 190 ? -4.210 -3.605 -22.859 1.00 96.88 190 ARG A C 1
ATOM 1471 O O . ARG A 1 190 ? -4.111 -3.728 -24.077 1.00 96.88 190 ARG A O 1
ATOM 1478 N N . TRP A 1 191 ? -4.225 -2.431 -22.249 1.00 97.62 191 TRP A N 1
ATOM 1479 C CA . TRP A 1 191 ? -4.312 -1.142 -22.920 1.00 97.62 191 TRP A CA 1
ATOM 1480 C C . TRP A 1 191 ? -3.150 -0.256 -22.491 1.00 97.62 191 TRP A C 1
ATOM 1482 O O . TRP A 1 191 ? -2.995 0.033 -21.304 1.00 97.62 191 TRP A O 1
ATOM 1492 N N . ASP A 1 192 ? -2.340 0.198 -23.440 1.00 96.00 192 ASP A N 1
ATOM 1493 C CA . ASP A 1 192 ? -1.202 1.077 -23.167 1.00 96.00 192 ASP A CA 1
ATOM 1494 C C . ASP A 1 192 ? -1.536 2.516 -23.557 1.00 96.00 192 ASP A C 1
ATOM 1496 O O . ASP A 1 192 ? -2.008 2.768 -24.669 1.00 96.00 192 ASP A O 1
ATOM 1500 N N . ALA A 1 193 ? -1.303 3.464 -22.646 1.00 96.06 193 ALA A N 1
ATOM 1501 C CA . ALA A 1 193 ? -1.556 4.874 -22.917 1.00 96.06 193 ALA A CA 1
ATOM 1502 C C . ALA A 1 193 ? -0.638 5.396 -24.031 1.00 96.06 193 ALA A C 1
ATOM 1504 O O . ALA A 1 193 ? 0.589 5.294 -23.945 1.00 96.06 193 ALA A O 1
ATOM 1505 N N . VAL A 1 194 ? -1.243 6.000 -25.053 1.00 96.19 194 VAL A N 1
ATOM 1506 C CA . VAL A 1 194 ? -0.550 6.620 -26.192 1.00 96.19 194 VAL A CA 1
ATOM 1507 C C . VAL A 1 194 ? -0.594 8.144 -26.149 1.00 96.19 194 VAL A C 1
ATOM 1509 O O . VAL A 1 194 ? 0.336 8.785 -26.631 1.00 96.19 194 VAL A O 1
ATOM 1512 N N . SER A 1 195 ? -1.623 8.735 -25.536 1.00 94.81 195 SER A N 1
ATOM 1513 C CA . SER A 1 195 ? -1.712 10.183 -25.323 1.00 94.81 195 SER A CA 1
ATOM 1514 C C . SER A 1 195 ? -2.358 10.524 -23.981 1.00 94.81 195 SER A C 1
ATOM 1516 O O . SER A 1 195 ? -3.127 9.738 -23.420 1.00 94.81 195 SER A O 1
ATOM 1518 N N . CYS A 1 196 ? -2.013 11.701 -23.457 1.00 95.00 196 CYS A N 1
ATOM 1519 C CA . CYS A 1 196 ? -2.553 12.244 -22.218 1.00 95.00 196 CYS A CA 1
ATOM 1520 C C . CYS A 1 196 ? -2.586 13.776 -22.311 1.00 95.00 196 CYS A C 1
ATOM 1522 O O . CYS A 1 196 ? -1.537 14.414 -22.313 1.00 95.00 196 CYS A O 1
ATOM 1524 N N . GLU A 1 197 ? -3.782 14.350 -22.361 1.00 95.19 197 GLU A N 1
ATOM 1525 C CA . GLU A 1 197 ? -4.042 15.791 -22.445 1.00 95.19 197 GLU A CA 1
ATOM 1526 C C . GLU A 1 197 ? -4.734 16.269 -21.161 1.00 95.19 197 GLU A C 1
ATOM 1528 O O . GLU A 1 197 ? -5.502 15.518 -20.556 1.00 95.19 197 GLU A O 1
ATOM 1533 N N . GLY A 1 198 ? -4.468 17.504 -20.726 1.00 92.69 198 GLY A N 1
ATOM 1534 C CA . GLY A 1 198 ? -5.162 18.120 -19.584 1.00 92.69 198 GLY A CA 1
ATOM 1535 C C . GLY A 1 198 ? -4.754 17.604 -18.194 1.00 92.69 198 GLY A C 1
ATOM 1536 O O . GLY A 1 198 ? -5.462 17.834 -17.211 1.00 92.69 198 GLY A O 1
ATOM 1537 N N . PHE A 1 199 ? -3.664 16.831 -18.084 1.00 93.00 199 PHE A N 1
ATOM 1538 C CA . PHE A 1 199 ? -3.312 16.163 -16.824 1.00 93.00 199 PHE A CA 1
ATOM 1539 C C . PHE A 1 199 ? -2.792 17.124 -15.754 1.00 93.00 199 PHE A C 1
ATOM 1541 O O . PHE A 1 199 ? -3.165 16.974 -14.593 1.00 93.00 199 PHE A O 1
ATOM 1548 N N . ASP A 1 200 ? -1.967 18.112 -16.109 1.00 90.19 200 ASP A N 1
ATOM 1549 C CA . ASP A 1 200 ? -1.457 19.070 -15.117 1.00 90.19 200 ASP A CA 1
ATOM 1550 C C . ASP A 1 200 ? -2.563 20.021 -14.638 1.00 90.19 200 ASP A C 1
ATOM 1552 O O . ASP A 1 200 ? -2.677 20.295 -13.442 1.00 90.19 200 ASP A O 1
ATOM 1556 N N . GLU A 1 201 ? -3.452 20.437 -15.540 1.00 91.88 201 GLU A N 1
ATOM 1557 C CA . GLU A 1 201 ? -4.632 21.249 -15.244 1.00 91.88 201 GLU A CA 1
ATOM 1558 C C . GLU A 1 201 ? -5.569 20.517 -14.279 1.00 91.88 201 GLU A C 1
ATOM 1560 O O . GLU A 1 201 ? -6.026 21.090 -13.290 1.00 91.88 201 GLU A O 1
ATOM 1565 N N . TYR A 1 202 ? -5.797 19.222 -14.503 1.00 91.00 202 TYR A N 1
ATOM 1566 C CA . TYR A 1 202 ? -6.569 18.382 -13.591 1.00 91.00 202 TYR A CA 1
ATOM 1567 C C . TYR A 1 202 ? -5.932 18.260 -12.207 1.00 91.00 202 TYR A C 1
ATOM 1569 O O . TYR A 1 202 ? -6.619 18.392 -11.191 1.00 91.00 202 TYR A O 1
ATOM 1577 N N . LEU A 1 203 ? -4.621 18.014 -12.142 1.00 89.31 203 LEU A N 1
ATOM 1578 C CA . LEU A 1 203 ? -3.915 17.920 -10.864 1.00 89.31 203 LEU A CA 1
ATOM 1579 C C . LEU A 1 203 ? -3.929 19.271 -10.128 1.00 89.31 203 LEU A C 1
ATOM 1581 O O . LEU A 1 203 ? -4.035 19.303 -8.901 1.00 89.31 203 LEU A O 1
ATOM 1585 N N . THR A 1 204 ? -3.884 20.378 -10.871 1.00 88.75 204 THR A N 1
ATOM 1586 C CA . THR A 1 204 ? -4.021 21.743 -10.344 1.00 88.75 204 THR A CA 1
ATOM 1587 C C . THR A 1 204 ? -5.415 21.975 -9.767 1.00 88.75 204 THR A C 1
ATOM 1589 O O . THR A 1 204 ? -5.535 22.364 -8.606 1.00 88.75 204 THR A O 1
ATOM 1592 N N . ALA A 1 205 ? -6.471 21.655 -10.519 1.00 86.06 205 ALA A N 1
ATOM 1593 C CA . ALA A 1 205 ? -7.858 21.781 -10.065 1.00 86.06 205 ALA A CA 1
ATOM 1594 C C . ALA A 1 205 ? -8.189 20.860 -8.878 1.00 86.06 205 ALA A C 1
ATOM 1596 O O . ALA A 1 205 ? -9.056 21.178 -8.064 1.00 86.06 205 ALA A O 1
ATOM 1597 N N . SER A 1 206 ? -7.458 19.750 -8.746 1.00 82.31 206 SER A N 1
ATOM 1598 C CA . SER A 1 206 ? -7.533 18.837 -7.600 1.00 82.31 206 SER A CA 1
ATOM 1599 C C . SER A 1 206 ? -6.832 19.373 -6.340 1.00 82.31 206 SER A C 1
ATOM 1601 O O . SER A 1 206 ? -6.824 18.694 -5.315 1.00 82.31 206 SER A O 1
ATOM 1603 N N . GLY A 1 207 ? -6.233 20.570 -6.391 1.00 83.88 207 GLY A N 1
ATOM 1604 C CA . GLY A 1 207 ? -5.607 21.228 -5.241 1.00 83.88 207 GLY A CA 1
ATOM 1605 C C . GLY A 1 207 ? -4.222 20.690 -4.872 1.00 83.88 207 GLY A C 1
ATOM 1606 O O . GLY A 1 207 ? -3.779 20.876 -3.739 1.00 83.88 207 GLY A O 1
ATOM 1607 N N . LEU A 1 208 ? -3.530 20.008 -5.791 1.00 84.06 208 LEU A N 1
ATOM 1608 C CA . LEU A 1 208 ? -2.196 19.461 -5.531 1.00 84.06 208 LEU A CA 1
ATOM 1609 C C . LEU A 1 208 ? -1.098 20.522 -5.703 1.00 84.06 208 LEU A C 1
ATOM 1611 O O . LEU A 1 208 ? -1.124 21.319 -6.649 1.00 84.06 208 LEU A O 1
ATOM 1615 N N . SER A 1 209 ? -0.097 20.488 -4.811 1.00 88.00 209 SER A N 1
ATOM 1616 C CA . SER A 1 209 ? 1.074 21.374 -4.877 1.00 88.00 209 SER A CA 1
ATOM 1617 C C . SER A 1 209 ? 1.922 21.090 -6.119 1.00 88.00 209 SER A C 1
ATOM 1619 O O . SER A 1 209 ? 1.969 19.956 -6.602 1.00 88.00 209 SER A O 1
ATOM 1621 N N . ALA A 1 210 ? 2.621 22.106 -6.630 1.00 88.31 210 ALA A N 1
ATOM 1622 C CA . ALA A 1 210 ? 3.405 22.011 -7.863 1.00 88.31 210 ALA A CA 1
ATOM 1623 C C . ALA A 1 210 ? 4.457 20.881 -7.831 1.00 88.31 210 ALA A C 1
ATOM 1625 O O . ALA A 1 210 ? 4.685 20.210 -8.843 1.00 88.31 210 ALA A O 1
ATOM 1626 N N . GLU A 1 211 ? 5.055 20.614 -6.667 1.00 83.06 211 GLU A N 1
ATOM 1627 C CA . GLU A 1 211 ? 6.037 19.542 -6.474 1.00 83.06 211 GLU A CA 1
ATOM 1628 C C . GLU A 1 211 ? 5.391 18.162 -6.641 1.00 83.06 211 GLU A C 1
ATOM 1630 O O . GLU A 1 211 ? 5.913 17.299 -7.354 1.00 83.06 211 GLU A O 1
ATOM 1635 N N . VAL A 1 212 ? 4.219 17.963 -6.026 1.00 82.56 212 VAL A N 1
ATOM 1636 C CA . VAL A 1 212 ? 3.452 16.716 -6.132 1.00 82.56 212 VAL A CA 1
ATOM 1637 C C . VAL A 1 212 ? 2.957 16.520 -7.562 1.00 82.56 212 VAL A C 1
ATOM 1639 O O . VAL A 1 212 ? 3.070 15.415 -8.096 1.00 82.56 212 VAL A O 1
ATOM 1642 N N . ARG A 1 213 ? 2.480 17.586 -8.221 1.00 90.69 213 ARG A N 1
ATOM 1643 C CA . ARG A 1 213 ? 2.047 17.523 -9.625 1.00 90.69 213 ARG A CA 1
ATOM 1644 C C . ARG A 1 213 ? 3.177 17.086 -10.541 1.00 90.69 213 ARG A C 1
ATOM 1646 O O . ARG A 1 213 ? 3.015 16.114 -11.272 1.00 90.69 213 ARG A O 1
ATOM 1653 N N . THR A 1 214 ? 4.345 17.717 -10.433 1.00 87.75 214 THR A N 1
ATOM 1654 C CA . THR A 1 214 ? 5.524 17.375 -11.245 1.00 87.75 214 THR A CA 1
ATOM 1655 C C . THR A 1 214 ? 5.897 15.898 -11.092 1.00 87.75 214 THR A C 1
ATOM 1657 O O . THR A 1 214 ? 6.135 15.198 -12.080 1.00 87.75 214 THR A O 1
ATOM 1660 N N . ALA A 1 215 ? 5.890 15.385 -9.857 1.00 82.75 215 ALA A N 1
ATOM 1661 C CA . ALA A 1 215 ? 6.162 13.976 -9.594 1.00 82.75 215 ALA A CA 1
ATOM 1662 C C . ALA A 1 215 ? 5.099 13.043 -10.205 1.00 82.75 215 ALA A C 1
ATOM 1664 O O . ALA A 1 215 ? 5.447 11.994 -10.752 1.00 82.75 215 ALA A O 1
ATOM 1665 N N . LEU A 1 216 ? 3.816 13.410 -10.136 1.00 82.62 216 LEU A N 1
ATOM 1666 C CA . LEU A 1 216 ? 2.713 12.618 -10.687 1.00 82.62 216 LEU A CA 1
ATOM 1667 C C . LEU A 1 216 ? 2.686 12.632 -12.216 1.00 82.62 216 LEU A C 1
ATOM 1669 O O . LEU A 1 216 ? 2.511 11.575 -12.816 1.00 82.62 216 LEU A O 1
ATOM 1673 N N . VAL A 1 217 ? 2.929 13.778 -12.855 1.00 86.31 217 VAL A N 1
ATOM 1674 C CA . VAL A 1 217 ? 3.047 13.890 -14.318 1.00 86.31 217 VAL A CA 1
ATOM 1675 C C . VAL A 1 217 ? 4.147 12.960 -14.835 1.00 86.31 217 VAL A C 1
ATOM 1677 O O . VAL A 1 217 ? 3.927 12.193 -15.773 1.00 86.31 217 VAL A O 1
ATOM 1680 N N . LEU A 1 218 ? 5.307 12.931 -14.173 1.00 80.50 218 LEU A N 1
ATOM 1681 C CA . LEU A 1 218 ? 6.402 12.036 -14.556 1.00 80.50 218 LEU A CA 1
ATOM 1682 C C . LEU A 1 218 ? 6.063 10.552 -14.345 1.00 80.50 218 LEU A C 1
ATOM 1684 O O . LEU A 1 218 ? 6.414 9.722 -15.180 1.00 80.50 218 LEU A O 1
ATOM 1688 N N . LYS A 1 219 ? 5.372 10.202 -13.253 1.00 79.75 219 LYS A N 1
ATOM 1689 C CA . LYS A 1 219 ? 5.113 8.800 -12.866 1.00 79.75 219 LYS A CA 1
ATOM 1690 C C . LYS A 1 219 ? 3.858 8.187 -13.496 1.00 79.75 219 LYS A C 1
ATOM 1692 O O . LYS A 1 219 ? 3.772 6.963 -13.607 1.00 79.75 219 LYS A O 1
ATOM 1697 N N . MET A 1 220 ? 2.885 9.011 -13.886 1.00 80.00 220 MET A N 1
ATOM 1698 C CA . MET A 1 220 ? 1.546 8.583 -14.315 1.00 80.00 220 MET A CA 1
ATOM 1699 C C . MET A 1 220 ? 1.161 9.053 -15.723 1.00 80.00 220 MET A C 1
ATOM 1701 O O . MET A 1 220 ? -0.009 8.939 -16.094 1.00 80.00 220 MET A O 1
ATOM 1705 N N . SER A 1 221 ? 2.111 9.566 -16.510 1.00 78.88 221 SER A N 1
ATOM 1706 C CA . SER A 1 221 ? 1.874 9.979 -17.904 1.00 78.88 221 SER A CA 1
ATOM 1707 C C . SER A 1 221 ? 1.653 8.807 -18.863 1.00 78.88 221 SER A C 1
ATOM 1709 O O . SER A 1 221 ? 1.015 8.988 -19.895 1.00 78.88 221 SER A O 1
ATOM 1711 N N . LYS A 1 222 ? 2.143 7.605 -18.528 1.00 89.00 222 LYS A N 1
ATOM 1712 C CA . LYS A 1 222 ? 2.035 6.403 -19.374 1.00 89.00 222 LYS A CA 1
ATOM 1713 C C . LYS A 1 222 ? 1.531 5.184 -18.592 1.00 89.00 222 LYS A C 1
ATOM 1715 O O . LYS A 1 222 ? 2.300 4.247 -18.374 1.00 89.00 222 LYS A O 1
ATOM 1720 N N . PRO A 1 223 ? 0.288 5.193 -18.084 1.00 94.88 223 PRO A N 1
ATOM 1721 C CA . PRO A 1 223 ? -0.258 4.013 -17.432 1.00 94.88 223 PRO A CA 1
ATOM 1722 C C . PRO A 1 223 ? -0.547 2.895 -18.443 1.00 94.88 223 PRO A C 1
ATOM 1724 O O . PRO A 1 223 ? -0.853 3.146 -19.611 1.00 94.88 223 PRO A O 1
ATOM 1727 N N . THR A 1 224 ? -0.547 1.665 -17.946 1.00 96.25 224 THR A N 1
ATOM 1728 C CA . THR A 1 224 ? -1.138 0.508 -18.623 1.00 96.25 224 THR A CA 1
ATOM 1729 C C . THR A 1 224 ? -2.386 0.090 -17.851 1.00 96.25 224 THR A C 1
ATOM 1731 O O . THR A 1 224 ? -2.333 -0.023 -16.626 1.00 96.25 224 THR A O 1
ATOM 1734 N N . HIS A 1 225 ? -3.501 -0.139 -18.539 1.00 96.81 225 HIS A N 1
ATOM 1735 C CA . HIS A 1 225 ? -4.721 -0.687 -17.948 1.00 96.81 225 HIS A CA 1
ATOM 1736 C C . HIS A 1 225 ? -4.876 -2.146 -18.380 1.00 96.81 225 HIS A C 1
ATOM 1738 O O . HIS A 1 225 ? -4.998 -2.425 -19.568 1.00 96.81 225 HIS A O 1
ATOM 1744 N N . ASP A 1 226 ? -4.888 -3.067 -17.423 1.00 96.31 226 ASP A N 1
ATOM 1745 C CA . ASP A 1 226 ? -5.331 -4.443 -17.638 1.00 96.31 226 ASP A CA 1
ATOM 1746 C C . ASP A 1 226 ? -6.797 -4.519 -17.194 1.00 96.31 226 ASP A C 1
ATOM 1748 O O . ASP A 1 226 ? -7.093 -4.390 -16.004 1.00 96.31 226 ASP A O 1
ATOM 1752 N N . ILE A 1 227 ? -7.716 -4.658 -18.150 1.00 97.06 227 ILE A N 1
ATOM 1753 C CA . ILE A 1 227 ? -9.160 -4.677 -17.897 1.00 97.06 227 ILE A CA 1
ATOM 1754 C C . ILE A 1 227 ? -9.682 -6.097 -18.093 1.00 97.06 227 ILE A C 1
ATOM 1756 O O . ILE A 1 227 ? -9.386 -6.741 -19.099 1.00 97.06 227 ILE A O 1
ATOM 1760 N N . THR A 1 228 ? -10.474 -6.571 -17.135 1.00 95.88 228 THR A N 1
ATOM 1761 C CA . THR A 1 228 ? -11.197 -7.845 -17.212 1.00 95.88 228 THR A CA 1
ATOM 1762 C C . THR A 1 228 ? -12.683 -7.576 -17.008 1.00 95.88 228 THR A C 1
ATOM 1764 O O . THR A 1 228 ? -13.095 -7.162 -15.924 1.00 95.88 228 THR A O 1
ATOM 1767 N N . VAL A 1 229 ? -13.498 -7.796 -18.041 1.00 94.69 229 VAL A N 1
ATOM 1768 C CA . VAL A 1 229 ? -14.961 -7.745 -17.920 1.00 94.69 229 VAL A CA 1
ATOM 1769 C C . VAL A 1 229 ? -15.433 -9.133 -17.495 1.00 94.69 229 VAL A C 1
ATOM 1771 O O . VAL A 1 229 ? -15.287 -10.090 -18.250 1.00 94.69 229 VAL A O 1
ATOM 1774 N N . ARG A 1 230 ? -15.936 -9.268 -16.261 1.00 90.00 230 ARG A N 1
ATOM 1775 C CA . ARG A 1 230 ? -16.388 -10.570 -15.732 1.00 90.00 230 ARG A CA 1
ATOM 1776 C C . ARG A 1 230 ? -17.776 -10.927 -16.247 1.00 90.00 230 ARG A C 1
ATOM 1778 O O . ARG A 1 230 ? -18.033 -12.070 -16.607 1.00 90.00 230 ARG A O 1
ATOM 1785 N N . ASP A 1 231 ? -18.646 -9.929 -16.287 1.00 91.94 231 ASP A N 1
ATOM 1786 C CA . ASP A 1 231 ? -20.012 -10.007 -16.787 1.00 91.94 231 ASP A CA 1
ATOM 1787 C C . ASP A 1 231 ? -20.452 -8.605 -17.276 1.00 91.94 231 ASP A C 1
ATOM 1789 O O . ASP A 1 231 ? -19.714 -7.633 -17.090 1.00 91.94 231 ASP A O 1
ATOM 1793 N N . PRO A 1 232 ? -21.633 -8.447 -17.907 1.00 91.00 232 PRO A N 1
ATOM 1794 C CA . PRO A 1 232 ? -22.074 -7.155 -18.449 1.00 91.00 232 PRO A CA 1
ATOM 1795 C C . PRO A 1 232 ? -22.222 -6.015 -17.423 1.00 91.00 232 PRO A C 1
ATOM 1797 O O . PRO A 1 232 ? -22.379 -4.854 -17.820 1.00 91.00 232 PRO A O 1
ATOM 1800 N N . LYS A 1 233 ? -22.228 -6.331 -16.122 1.00 93.81 233 LYS A N 1
ATOM 1801 C CA . LYS A 1 233 ? -22.376 -5.390 -15.009 1.00 93.81 233 LYS A CA 1
ATOM 1802 C C . LYS A 1 233 ? -21.096 -5.197 -14.208 1.00 93.81 233 LYS A C 1
ATOM 1804 O O . LYS A 1 233 ? -21.007 -4.173 -13.537 1.00 93.81 233 LYS A O 1
ATOM 1809 N N . THR A 1 234 ? -20.128 -6.106 -14.273 1.00 92.75 234 THR A N 1
ATOM 1810 C CA . THR A 1 234 ? -18.920 -6.045 -13.443 1.00 92.75 234 THR A CA 1
ATOM 1811 C C . THR A 1 234 ? -17.641 -5.988 -14.272 1.00 92.75 234 THR A C 1
ATOM 1813 O O . THR A 1 234 ? -17.320 -6.890 -15.051 1.00 92.75 234 THR A O 1
ATOM 1816 N N . MET A 1 235 ? -16.856 -4.935 -14.035 1.00 95.56 235 MET A N 1
ATOM 1817 C CA . MET A 1 235 ? -15.564 -4.689 -14.670 1.00 95.56 235 MET A CA 1
ATOM 1818 C C . MET A 1 235 ? -14.467 -4.545 -13.615 1.00 95.56 235 MET A C 1
ATOM 1820 O O . MET A 1 235 ? -14.578 -3.750 -12.685 1.00 95.56 235 MET A O 1
ATOM 1824 N N . GLU A 1 236 ? -13.381 -5.293 -13.777 1.00 94.19 236 GLU A N 1
ATOM 1825 C CA . GLU A 1 236 ? -12.166 -5.159 -12.978 1.00 94.19 236 GLU A CA 1
ATOM 1826 C C . GLU A 1 236 ? -11.107 -4.404 -13.785 1.00 94.19 236 GLU A C 1
ATOM 1828 O O . GLU A 1 236 ? -10.798 -4.761 -14.923 1.00 94.19 236 GLU A O 1
ATOM 1833 N N . VAL A 1 237 ? -10.557 -3.340 -13.203 1.00 95.38 237 VAL A N 1
ATOM 1834 C CA . VAL A 1 237 ? -9.555 -2.477 -13.829 1.00 95.38 237 VAL A CA 1
ATOM 1835 C C . VAL A 1 237 ? -8.306 -2.463 -12.966 1.00 95.38 237 VAL A C 1
ATOM 1837 O O . VAL A 1 237 ? -8.294 -1.897 -11.871 1.00 95.38 237 VAL A O 1
ATOM 1840 N N . LYS A 1 238 ? -7.218 -3.021 -13.495 1.00 93.88 238 LYS A N 1
ATOM 1841 C CA . LYS A 1 238 ? -5.896 -2.950 -12.880 1.00 93.88 238 LYS A CA 1
ATOM 1842 C C . LYS A 1 238 ? -5.037 -1.931 -13.616 1.00 93.88 238 LYS A C 1
ATOM 1844 O O . LYS A 1 238 ? -4.624 -2.142 -14.753 1.00 93.88 238 LYS A O 1
ATOM 1849 N N . VAL A 1 239 ? -4.745 -0.816 -12.958 1.00 94.44 239 VAL A N 1
ATOM 1850 C CA . VAL A 1 239 ? -3.910 0.261 -13.501 1.00 94.44 239 VAL A CA 1
ATOM 1851 C C . VAL A 1 239 ? -2.481 0.084 -13.006 1.00 94.44 239 VAL A C 1
ATOM 1853 O O . VAL A 1 239 ? -2.219 0.088 -11.804 1.00 94.44 239 VAL A O 1
ATOM 1856 N N . LYS A 1 240 ? -1.537 -0.048 -13.935 1.00 90.31 240 LYS A N 1
ATOM 1857 C CA . LYS A 1 240 ? -0.094 -0.086 -13.676 1.00 90.31 240 LYS A CA 1
ATOM 1858 C C . LYS A 1 240 ? 0.523 1.250 -14.067 1.00 90.31 240 LYS A C 1
ATOM 1860 O O . LYS A 1 240 ? 0.307 1.735 -15.175 1.00 90.31 240 LYS A O 1
ATOM 1865 N N . THR A 1 241 ? 1.310 1.834 -13.175 1.00 89.81 241 THR A N 1
ATOM 1866 C CA . THR A 1 241 ? 2.077 3.064 -13.404 1.00 89.81 241 THR A CA 1
ATOM 1867 C C . THR A 1 241 ? 3.552 2.819 -13.085 1.00 89.81 241 THR A C 1
ATOM 1869 O O . THR A 1 241 ? 3.919 1.770 -12.555 1.00 89.81 241 THR A O 1
ATOM 1872 N N . GLY A 1 242 ? 4.422 3.798 -13.356 1.00 76.56 242 GLY A N 1
ATOM 1873 C CA . GLY A 1 242 ? 5.837 3.696 -12.977 1.00 76.56 242 GLY A CA 1
ATOM 1874 C C . GLY A 1 242 ? 6.070 3.618 -11.460 1.00 76.56 242 GLY A C 1
ATOM 1875 O O . GLY A 1 242 ? 7.170 3.292 -11.029 1.00 76.56 242 GLY A O 1
ATOM 1876 N N . SER A 1 243 ? 5.052 3.917 -10.646 1.00 75.81 243 SER A N 1
ATOM 1877 C CA . SER A 1 243 ? 5.130 3.935 -9.183 1.00 75.81 243 SER A CA 1
ATOM 1878 C C . SER A 1 243 ? 4.432 2.762 -8.494 1.00 75.81 243 SER A C 1
ATOM 1880 O O . SER A 1 243 ? 4.429 2.722 -7.267 1.00 75.81 243 SER A O 1
ATOM 1882 N N . GLY A 1 244 ? 3.820 1.838 -9.239 1.00 82.62 244 GLY A N 1
ATOM 1883 C CA . GLY A 1 244 ? 3.125 0.683 -8.670 1.00 82.62 244 GLY A CA 1
ATOM 1884 C C . GLY A 1 244 ? 1.902 0.260 -9.476 1.00 82.62 244 GLY A C 1
ATOM 1885 O O . GLY A 1 244 ? 1.718 0.657 -10.625 1.00 82.62 244 GLY A O 1
ATOM 1886 N N . SER A 1 245 ? 1.050 -0.559 -8.865 1.00 82.62 245 SER A N 1
ATOM 1887 C CA . SER A 1 245 ? -0.218 -0.987 -9.455 1.00 82.62 245 SER A CA 1
ATOM 1888 C C . SER A 1 245 ? -1.368 -0.800 -8.480 1.00 82.62 245 SER A C 1
ATOM 1890 O O . SER A 1 245 ? -1.212 -1.094 -7.300 1.00 82.62 245 SER A O 1
ATOM 1892 N N . MET A 1 246 ? -2.522 -0.391 -8.993 1.00 85.94 246 MET A N 1
ATOM 1893 C CA . MET A 1 246 ? -3.792 -0.331 -8.270 1.00 85.94 246 MET A CA 1
ATOM 1894 C C . MET A 1 246 ? -4.820 -1.203 -8.992 1.00 85.94 246 MET A C 1
ATOM 1896 O O . MET A 1 246 ? -4.769 -1.312 -10.217 1.00 85.94 246 MET A O 1
ATOM 1900 N N . SER A 1 247 ? -5.728 -1.832 -8.249 1.00 87.88 247 SER A N 1
ATOM 1901 C CA . SER A 1 247 ? -6.863 -2.573 -8.808 1.00 87.88 247 SER A CA 1
ATOM 1902 C C . SER A 1 247 ? -8.157 -1.999 -8.248 1.00 87.88 247 SER A C 1
ATOM 1904 O O . SER A 1 247 ? -8.205 -1.660 -7.068 1.00 87.88 247 SER A O 1
ATOM 1906 N N . SER A 1 248 ? -9.180 -1.881 -9.088 1.00 90.50 248 SER A N 1
ATOM 1907 C CA . SER A 1 248 ? -10.544 -1.549 -8.678 1.00 90.50 248 SER A CA 1
ATOM 1908 C C . SER A 1 248 ? -11.515 -2.480 -9.394 1.00 90.50 248 SER A C 1
ATOM 1910 O O . SER A 1 248 ? -11.387 -2.713 -10.597 1.00 90.50 248 SER A O 1
ATOM 1912 N N . GLN A 1 249 ? -12.475 -3.021 -8.652 1.00 92.75 249 GLN A N 1
ATOM 1913 C CA . GLN A 1 249 ? -13.593 -3.782 -9.193 1.00 92.75 249 GLN A CA 1
ATOM 1914 C C . GLN A 1 249 ? -14.834 -2.902 -9.114 1.00 92.75 249 GLN A C 1
ATOM 1916 O O . GLN A 1 249 ? -15.122 -2.362 -8.055 1.00 92.75 249 GLN A O 1
ATOM 1921 N N . GLN A 1 250 ? -15.547 -2.750 -10.226 1.00 93.75 250 GLN A N 1
ATOM 1922 C CA . GLN A 1 250 ? -16.689 -1.851 -10.368 1.00 93.75 250 GLN A CA 1
ATOM 1923 C C . GLN A 1 250 ? -17.901 -2.651 -10.840 1.00 93.75 250 GLN A C 1
ATOM 1925 O O . GLN A 1 250 ? -17.837 -3.284 -11.894 1.00 93.75 250 GLN A O 1
ATOM 1930 N N . THR A 1 251 ? -18.999 -2.600 -10.085 1.00 91.88 251 THR A N 1
ATOM 1931 C CA . THR A 1 251 ? -20.261 -3.284 -10.410 1.00 91.88 251 THR A CA 1
ATOM 1932 C C . THR A 1 251 ? -21.380 -2.263 -10.599 1.00 91.88 251 THR A C 1
ATOM 1934 O O . THR A 1 251 ? -21.551 -1.348 -9.795 1.00 91.88 251 THR A O 1
ATOM 1937 N N . ILE A 1 252 ? -22.154 -2.400 -11.675 1.00 92.25 252 ILE A N 1
ATOM 1938 C CA . ILE A 1 252 ? -23.253 -1.484 -11.992 1.00 92.25 252 ILE A CA 1
ATOM 1939 C C . ILE A 1 252 ? -24.358 -1.565 -10.945 1.00 92.25 252 ILE A C 1
ATOM 1941 O O . ILE A 1 252 ? -24.867 -2.643 -10.644 1.00 92.25 252 ILE A O 1
ATOM 1945 N N . GLY A 1 253 ? -24.785 -0.393 -10.470 1.00 85.31 253 GLY A N 1
ATOM 1946 C CA . GLY A 1 253 ? -25.832 -0.255 -9.456 1.00 85.31 253 GLY A CA 1
ATOM 1947 C C . GLY A 1 253 ? -25.337 -0.434 -8.020 1.00 85.31 253 GLY A C 1
ATOM 1948 O O . GLY A 1 253 ? -26.105 -0.197 -7.091 1.00 85.31 253 GLY A O 1
ATOM 1949 N N . GLU A 1 254 ? -24.067 -0.791 -7.829 1.00 88.81 254 GLU A N 1
ATOM 1950 C CA . GLU A 1 254 ? -23.434 -0.841 -6.517 1.00 88.81 254 GLU A CA 1
ATOM 1951 C C . GLU A 1 254 ? -22.635 0.440 -6.265 1.00 88.81 254 GLU A C 1
ATOM 1953 O O . GLU A 1 254 ? -21.999 0.995 -7.166 1.00 88.81 254 GLU A O 1
ATOM 1958 N N . THR A 1 255 ? -22.676 0.914 -5.019 1.00 87.31 255 THR A N 1
ATOM 1959 C CA . THR A 1 255 ? -21.812 1.998 -4.550 1.00 87.31 255 THR A CA 1
ATOM 1960 C C . THR A 1 255 ? -20.685 1.384 -3.744 1.00 87.31 255 THR A C 1
ATOM 1962 O O . THR A 1 255 ? -20.894 0.922 -2.622 1.00 87.31 255 THR A O 1
ATOM 1965 N N . LEU A 1 256 ? -19.485 1.389 -4.310 1.00 84.25 256 LEU A N 1
ATOM 1966 C CA . LEU A 1 256 ? -18.292 0.895 -3.636 1.00 84.25 256 LEU A CA 1
ATOM 1967 C C . LEU A 1 256 ? -17.697 1.999 -2.776 1.00 84.25 256 LEU A C 1
ATOM 1969 O O . LEU A 1 256 ? -17.473 3.112 -3.247 1.00 84.25 256 LEU A O 1
ATOM 1973 N N . VAL A 1 257 ? -17.432 1.679 -1.513 1.00 81.06 257 VAL A N 1
ATOM 1974 C CA . VAL A 1 257 ? -16.710 2.559 -0.596 1.00 81.06 257 VAL A CA 1
ATOM 1975 C C . VAL A 1 257 ? -15.270 2.074 -0.541 1.00 81.06 257 VAL A C 1
ATOM 1977 O O . VAL A 1 257 ? -14.976 1.077 0.117 1.00 81.06 257 VAL A O 1
ATOM 1980 N N . ASN A 1 258 ? -14.384 2.747 -1.272 1.00 76.31 258 ASN A N 1
ATOM 1981 C CA . ASN A 1 258 ? -12.975 2.386 -1.313 1.00 76.31 258 ASN A CA 1
ATOM 1982 C C . ASN A 1 258 ? -12.201 3.193 -0.268 1.00 76.31 258 ASN A C 1
ATOM 1984 O O . ASN A 1 258 ? -12.323 4.419 -0.200 1.00 76.31 258 ASN A O 1
ATOM 1988 N N . THR A 1 259 ? -11.401 2.500 0.537 1.00 64.56 259 THR A N 1
ATOM 1989 C CA . THR A 1 259 ? -10.553 3.100 1.566 1.00 64.56 259 THR A CA 1
ATOM 1990 C C . THR A 1 259 ? -9.114 2.765 1.219 1.00 64.56 259 THR A C 1
ATOM 1992 O O . THR A 1 259 ? -8.657 1.654 1.467 1.00 64.56 259 THR A O 1
ATOM 1995 N N . ASN A 1 260 ? -8.391 3.723 0.642 1.00 61.00 260 ASN A N 1
ATOM 1996 C CA . ASN A 1 260 ? -6.950 3.568 0.451 1.00 61.00 260 ASN A CA 1
ATOM 1997 C C . ASN A 1 260 ? -6.223 3.780 1.788 1.00 61.00 260 ASN A C 1
ATOM 1999 O O . ASN A 1 260 ? -6.688 4.567 2.618 1.00 61.00 260 ASN A O 1
ATOM 2003 N N . ASP A 1 261 ? -5.041 3.170 1.947 1.00 43.72 261 ASP A N 1
ATOM 2004 C CA . ASP A 1 261 ? -4.182 3.182 3.153 1.00 43.72 261 ASP A CA 1
ATOM 2005 C C . ASP A 1 261 ? -3.852 4.582 3.733 1.00 43.72 261 ASP A C 1
ATOM 2007 O O . ASP A 1 261 ? -3.267 4.692 4.805 1.00 43.72 261 ASP A O 1
ATOM 2011 N N . ASN A 1 262 ? -4.255 5.667 3.059 1.00 47.28 262 ASN A N 1
ATOM 2012 C CA . ASN A 1 262 ? -4.034 7.065 3.435 1.00 47.28 262 ASN A CA 1
ATOM 2013 C C . ASN A 1 262 ? -5.327 7.907 3.592 1.00 47.28 262 ASN A C 1
ATOM 2015 O O . ASN A 1 262 ? -5.367 9.064 3.175 1.00 47.28 262 ASN A O 1
ATOM 2019 N N . ILE A 1 263 ? -6.373 7.392 4.254 1.00 52.31 263 ILE A N 1
ATOM 2020 C CA . ILE A 1 263 ? -7.488 8.210 4.812 1.00 52.31 263 ILE A CA 1
ATOM 2021 C C . ILE A 1 263 ? -8.418 8.840 3.743 1.00 52.31 263 ILE A C 1
ATOM 2023 O O . ILE A 1 263 ? -9.242 9.708 4.041 1.00 52.31 263 ILE A O 1
ATOM 2027 N N . VAL A 1 264 ? -8.340 8.410 2.482 1.00 58.56 264 VAL A N 1
ATOM 2028 C CA . VAL A 1 264 ? -9.287 8.856 1.451 1.00 58.56 264 VAL A CA 1
ATOM 2029 C C . VAL A 1 264 ? -10.349 7.786 1.258 1.00 58.56 264 VAL A C 1
ATOM 2031 O O . VAL A 1 264 ? -10.062 6.721 0.718 1.00 58.56 264 VAL A O 1
ATOM 2034 N N . VAL A 1 265 ? -11.564 8.097 1.711 1.00 74.81 265 VAL A N 1
ATOM 2035 C CA . VAL A 1 265 ? -12.767 7.314 1.430 1.00 74.81 265 VAL A CA 1
ATOM 2036 C C . VAL A 1 265 ? -13.391 7.860 0.148 1.00 74.81 265 VAL A C 1
ATOM 2038 O O . VAL A 1 265 ? -13.791 9.029 0.112 1.00 74.81 265 VAL A O 1
ATOM 2041 N N . THR A 1 266 ? -13.463 7.044 -0.901 1.00 86.06 266 THR A N 1
ATOM 2042 C CA . THR A 1 266 ? -14.194 7.370 -2.134 1.00 86.06 266 THR A CA 1
ATOM 2043 C C . THR A 1 266 ? -15.453 6.525 -2.254 1.00 86.06 266 THR A C 1
ATOM 2045 O O . THR A 1 266 ? -15.449 5.349 -1.906 1.00 86.06 266 THR A O 1
ATOM 2048 N N . LYS A 1 267 ? -16.538 7.127 -2.745 1.00 88.69 267 LYS A N 1
ATOM 2049 C CA . LYS A 1 267 ? -17.733 6.420 -3.215 1.00 88.69 267 LYS A CA 1
ATOM 2050 C C . LYS A 1 267 ? -17.672 6.332 -4.728 1.00 88.69 267 LYS A C 1
ATOM 2052 O O . LYS A 1 267 ? -17.579 7.372 -5.375 1.00 88.69 267 LYS A O 1
ATOM 2057 N N . GLU A 1 268 ? -17.717 5.125 -5.271 1.00 93.31 268 GLU A N 1
ATOM 2058 C CA . GLU A 1 268 ? -17.736 4.878 -6.713 1.00 93.31 268 GLU A CA 1
ATOM 2059 C C . GLU A 1 268 ? -19.080 4.273 -7.119 1.00 93.31 268 GLU A C 1
ATOM 2061 O O . GLU A 1 268 ? -19.487 3.263 -6.548 1.00 93.31 268 GLU A O 1
ATOM 2066 N N . THR A 1 269 ? -19.751 4.858 -8.112 1.00 94.69 269 THR A N 1
ATOM 2067 C CA . THR A 1 269 ? -20.993 4.318 -8.688 1.00 94.69 269 THR A CA 1
ATOM 2068 C C . THR A 1 269 ? -20.831 4.165 -10.196 1.00 94.69 269 THR A C 1
ATOM 2070 O O . THR A 1 269 ? -20.633 5.151 -10.910 1.00 94.69 269 THR A O 1
ATOM 2073 N N . ALA A 1 270 ? -20.918 2.926 -10.688 1.00 95.81 270 ALA A N 1
ATOM 2074 C CA . ALA A 1 270 ? -20.755 2.603 -12.104 1.00 95.81 270 ALA A CA 1
ATOM 2075 C C . ALA A 1 270 ? -22.101 2.470 -12.837 1.00 95.81 270 ALA A C 1
ATOM 2077 O O . ALA A 1 270 ? -23.076 1.944 -12.291 1.00 95.81 270 ALA A O 1
ATOM 2078 N N . ARG A 1 271 ? -22.147 2.916 -14.098 1.00 96.69 271 ARG A N 1
ATOM 2079 C CA . ARG A 1 271 ? -23.295 2.761 -15.005 1.00 96.69 271 ARG A CA 1
ATOM 2080 C C . ARG A 1 271 ? -22.870 2.707 -16.475 1.00 96.69 271 ARG A C 1
ATOM 2082 O O . ARG A 1 271 ? -21.791 3.169 -16.843 1.00 96.69 271 ARG A O 1
ATOM 2089 N N . TRP A 1 272 ? -23.772 2.216 -17.322 1.00 95.44 272 TRP A N 1
ATOM 2090 C CA . TRP A 1 272 ? -23.680 2.375 -18.774 1.00 95.44 272 TRP A CA 1
ATOM 2091 C C . TRP A 1 272 ? -24.438 3.625 -19.235 1.00 95.44 272 TRP A C 1
ATOM 2093 O O . TRP A 1 272 ? -25.598 3.809 -18.875 1.00 95.44 272 TRP A O 1
ATOM 2103 N N . GLU A 1 273 ? -23.814 4.420 -20.101 1.00 96.00 273 GLU A N 1
ATOM 2104 C CA . GLU A 1 273 ? -24.459 5.435 -20.943 1.00 96.00 273 GLU A CA 1
ATOM 2105 C C . GLU A 1 273 ? -24.265 5.005 -22.402 1.00 96.00 273 GLU A C 1
ATOM 2107 O O . GLU A 1 273 ? -23.190 5.182 -22.970 1.00 96.00 273 GLU A O 1
ATOM 2112 N N . ASP A 1 274 ? -25.267 4.352 -22.996 1.00 94.06 274 ASP A N 1
ATOM 2113 C CA . ASP A 1 274 ? -25.153 3.687 -24.302 1.00 94.06 274 ASP A CA 1
ATOM 2114 C C . ASP A 1 274 ? -23.968 2.703 -24.365 1.00 94.06 274 ASP A C 1
ATOM 2116 O O . ASP A 1 274 ? -24.022 1.625 -23.767 1.00 94.06 274 ASP A O 1
ATOM 2120 N N . THR A 1 275 ? -22.900 3.056 -25.082 1.00 95.19 275 THR A N 1
ATOM 2121 C CA . THR A 1 275 ? -21.660 2.277 -25.235 1.00 95.19 275 THR A CA 1
ATOM 2122 C C . THR A 1 275 ? -20.513 2.818 -24.376 1.00 95.19 275 THR A C 1
ATOM 2124 O O . THR A 1 275 ? -19.370 2.395 -24.537 1.00 95.19 275 THR A O 1
ATOM 2127 N N . VAL A 1 276 ? -20.791 3.774 -23.488 1.00 97.06 276 VAL A N 1
ATOM 2128 C CA . VAL A 1 276 ? -19.812 4.423 -22.612 1.00 97.06 276 VAL A CA 1
ATOM 2129 C C . VAL A 1 276 ? -19.951 3.867 -21.199 1.00 97.06 276 VAL A C 1
ATOM 2131 O O . VAL A 1 276 ? -21.036 3.881 -20.617 1.00 97.06 276 VAL A O 1
ATOM 2134 N N . TRP A 1 277 ? -18.845 3.394 -20.629 1.00 97.06 277 TRP A N 1
ATOM 2135 C CA . TRP A 1 277 ? -18.777 3.026 -19.219 1.00 97.06 277 TRP A CA 1
ATOM 2136 C C . TRP A 1 277 ? -18.472 4.268 -18.387 1.00 97.06 277 TRP A C 1
ATOM 2138 O O . TRP A 1 277 ? -17.421 4.891 -18.574 1.00 97.06 277 TRP A O 1
ATOM 2148 N N . VAL A 1 278 ? -19.371 4.628 -17.473 1.00 97.50 278 VAL A N 1
ATOM 2149 C CA . VAL A 1 278 ? -19.253 5.832 -16.647 1.00 97.50 278 VAL A CA 1
ATOM 2150 C C . VAL A 1 278 ? -19.162 5.460 -15.177 1.00 97.50 278 VAL A C 1
ATOM 2152 O O . VAL A 1 278 ? -19.944 4.648 -14.686 1.00 97.50 278 VAL A O 1
ATOM 2155 N N . VAL A 1 279 ? -18.212 6.071 -14.473 1.00 96.62 279 VAL A N 1
ATOM 2156 C CA . VAL A 1 279 ? -18.058 5.932 -13.023 1.00 96.62 279 VAL A CA 1
ATOM 2157 C C . VAL A 1 279 ? -18.022 7.303 -12.389 1.00 96.62 279 VAL A C 1
ATOM 2159 O O . VAL A 1 279 ? -17.098 8.079 -12.636 1.00 96.62 279 VAL A O 1
ATOM 2162 N N . ASP A 1 280 ? -19.010 7.584 -11.551 1.00 95.94 280 ASP A N 1
ATOM 2163 C CA . ASP A 1 280 ? -18.968 8.750 -10.681 1.00 95.94 280 ASP A CA 1
ATOM 2164 C C . ASP A 1 280 ? -18.176 8.395 -9.429 1.00 95.94 280 ASP A C 1
ATOM 2166 O O . ASP A 1 280 ? -18.412 7.360 -8.806 1.00 95.94 280 ASP A O 1
ATOM 2170 N N . VAL A 1 281 ? -17.231 9.256 -9.070 1.00 94.56 281 VAL A N 1
ATOM 2171 C CA . VAL A 1 281 ? -16.366 9.100 -7.906 1.00 94.56 281 VAL A CA 1
ATOM 2172 C C . VAL A 1 281 ? -16.505 10.333 -7.026 1.00 94.56 281 VAL A C 1
ATOM 2174 O O . VAL A 1 281 ? -16.171 11.444 -7.438 1.00 94.56 281 VAL A O 1
ATOM 2177 N N . GLU A 1 282 ? -16.961 10.140 -5.795 1.00 92.81 282 GLU A N 1
ATOM 2178 C CA . GLU A 1 282 ? -17.063 11.188 -4.780 1.00 92.81 282 GLU A CA 1
ATOM 2179 C C . GLU A 1 282 ? -16.053 10.932 -3.664 1.00 92.81 282 GLU A C 1
ATOM 2181 O O . GLU A 1 282 ? -16.073 9.894 -3.005 1.00 92.81 282 GLU A O 1
ATOM 2186 N N . ASN A 1 283 ? -15.173 11.895 -3.414 1.00 89.62 283 ASN A N 1
ATOM 2187 C CA . ASN A 1 283 ? -14.313 11.879 -2.243 1.00 89.62 283 ASN A CA 1
ATOM 2188 C C . ASN A 1 283 ? -15.128 12.327 -1.024 1.00 89.62 283 ASN A C 1
ATOM 2190 O O . ASN A 1 283 ? -15.446 13.505 -0.885 1.00 89.62 283 ASN A O 1
ATOM 2194 N N . VAL A 1 284 ? -15.437 11.398 -0.118 1.00 86.31 284 VAL A N 1
ATOM 2195 C CA . VAL A 1 284 ? -16.366 11.623 1.005 1.00 86.31 284 VAL A CA 1
ATOM 2196 C C . VAL A 1 284 ? -15.885 12.731 1.944 1.00 86.31 284 VAL A C 1
ATOM 2198 O O . VAL A 1 284 ? -16.695 13.457 2.510 1.00 86.31 284 VAL A O 1
ATOM 2201 N N . LYS A 1 285 ? -14.566 12.888 2.104 1.00 82.25 285 LYS A N 1
ATOM 2202 C CA . LYS A 1 285 ? -13.987 13.871 3.028 1.00 82.25 285 LYS A CA 1
ATOM 2203 C C . LYS A 1 285 ? -13.973 15.285 2.454 1.00 82.25 285 LYS A C 1
ATOM 2205 O O . LYS A 1 285 ? -14.232 16.238 3.178 1.00 82.25 285 LYS A O 1
ATOM 2210 N N . SER A 1 286 ? -13.611 15.424 1.181 1.00 84.56 286 SER A N 1
ATOM 2211 C CA . SER A 1 286 ? -13.499 16.738 0.527 1.00 84.56 286 SER A CA 1
ATOM 2212 C C . SER A 1 286 ? -14.775 17.171 -0.194 1.00 84.56 286 SER A C 1
ATOM 2214 O O . SER A 1 286 ? -14.886 18.333 -0.568 1.00 84.56 286 SER A O 1
ATOM 2216 N N . GLY A 1 287 ? -15.713 16.249 -0.430 1.00 88.50 287 GLY A N 1
ATOM 2217 C CA . GLY A 1 287 ? -16.876 16.467 -1.289 1.00 88.50 287 GLY A CA 1
ATOM 2218 C C . GLY A 1 287 ? -16.528 16.607 -2.775 1.00 88.50 287 GLY A C 1
ATOM 2219 O O . GLY A 1 287 ? -17.415 16.891 -3.578 1.00 88.50 287 GLY A O 1
ATOM 2220 N N . LEU A 1 288 ? -15.256 16.430 -3.160 1.00 87.75 288 LEU A N 1
ATOM 2221 C CA . LEU A 1 288 ? -14.825 16.543 -4.550 1.00 87.75 288 LEU A CA 1
ATOM 2222 C C . LEU A 1 288 ? -15.466 15.425 -5.374 1.00 87.75 288 LEU A C 1
ATOM 2224 O O . LEU A 1 288 ? -15.305 14.242 -5.059 1.00 87.75 288 LEU A O 1
ATOM 2228 N N . LYS A 1 289 ? -16.159 15.810 -6.444 1.00 92.56 289 LYS A N 1
ATOM 2229 C CA . LYS A 1 289 ? -16.792 14.886 -7.382 1.00 92.56 289 LYS A CA 1
ATOM 2230 C C . LYS A 1 289 ? -16.005 14.851 -8.678 1.00 92.56 289 LYS A C 1
ATOM 2232 O O . LYS A 1 289 ? -15.691 15.891 -9.261 1.00 92.56 289 LYS A O 1
ATOM 2237 N N . SER A 1 290 ? -15.724 13.642 -9.132 1.00 94.62 290 SER A N 1
ATOM 2238 C CA . SER A 1 290 ? -15.137 13.380 -10.435 1.00 94.62 290 SER A CA 1
ATOM 2239 C C . SER A 1 290 ? -15.954 12.337 -11.181 1.00 94.62 290 SER A C 1
ATOM 2241 O O . SER A 1 290 ? -16.646 11.526 -10.574 1.00 94.62 290 SER A O 1
ATOM 2243 N N . GLN A 1 291 ? -15.886 12.376 -12.502 1.00 97.00 291 GLN A N 1
ATOM 2244 C CA . GLN A 1 291 ? -16.541 11.420 -13.376 1.00 97.00 291 GLN A CA 1
ATOM 2245 C C . GLN A 1 291 ? -15.505 10.850 -14.333 1.00 97.00 291 GLN A C 1
ATOM 2247 O O . GLN A 1 291 ? -14.769 11.591 -14.983 1.00 97.00 291 GLN A O 1
ATOM 2252 N N . GLN A 1 292 ? -15.452 9.528 -14.396 1.00 97.25 292 GLN A N 1
ATOM 2253 C CA . GLN A 1 292 ? -14.611 8.765 -15.302 1.00 97.25 292 GLN A CA 1
ATOM 2254 C C . GLN A 1 292 ? -15.478 8.221 -16.435 1.00 97.25 292 GLN A C 1
ATOM 2256 O O . GLN A 1 292 ? -16.516 7.620 -16.167 1.00 97.25 292 GLN A O 1
ATOM 2261 N N . ARG A 1 293 ? -15.058 8.380 -17.689 1.00 98.06 293 ARG A N 1
ATOM 2262 C CA . ARG A 1 293 ? -15.781 7.878 -18.867 1.00 98.06 293 ARG A CA 1
ATOM 2263 C C . ARG A 1 293 ? -14.837 7.056 -19.730 1.00 98.06 293 ARG A C 1
ATOM 2265 O O . ARG A 1 293 ? -13.737 7.510 -20.024 1.00 98.06 293 ARG A O 1
ATOM 2272 N N . ARG A 1 294 ? -15.249 5.852 -20.132 1.00 98.12 294 ARG A N 1
ATOM 2273 C CA . ARG A 1 294 ? -14.491 4.964 -21.030 1.00 98.12 294 ARG A CA 1
ATOM 2274 C C . ARG A 1 294 ? -15.344 4.587 -22.229 1.00 98.12 294 ARG A C 1
ATOM 2276 O O . ARG A 1 294 ? -16.487 4.174 -22.054 1.00 98.12 294 ARG A O 1
ATOM 2283 N N . TRP A 1 295 ? -14.790 4.686 -23.431 1.00 98.00 295 TRP A N 1
ATOM 2284 C CA . TRP A 1 295 ? -15.431 4.200 -24.657 1.00 98.00 295 TRP A CA 1
ATOM 2285 C C . TRP A 1 295 ? -14.387 3.681 -25.642 1.00 98.00 295 TRP A C 1
ATOM 2287 O O . TRP A 1 295 ? -13.205 4.008 -25.533 1.00 98.00 295 TRP A O 1
ATOM 2297 N N . ILE A 1 296 ? -14.815 2.847 -26.588 1.00 97.12 296 ILE A N 1
ATOM 2298 C CA . ILE A 1 296 ? -13.946 2.267 -27.617 1.00 97.12 296 ILE A CA 1
ATOM 2299 C C . ILE A 1 296 ? -14.341 2.823 -28.983 1.00 97.12 296 ILE A C 1
ATOM 2301 O O . ILE A 1 296 ? -15.524 2.888 -29.312 1.00 97.12 296 ILE A O 1
ATOM 2305 N N . SER A 1 297 ? -13.338 3.198 -29.773 1.00 96.12 297 SER A N 1
ATOM 2306 C CA . SER A 1 297 ? -13.469 3.551 -31.185 1.00 96.12 297 SER A CA 1
ATOM 2307 C C . SER A 1 297 ? -12.407 2.789 -31.976 1.00 96.12 297 SER A C 1
ATOM 2309 O O . SER A 1 297 ? -11.226 3.130 -31.931 1.00 96.12 297 SER A O 1
ATOM 2311 N N . GLY A 1 298 ? -12.811 1.725 -32.674 1.00 94.25 298 GLY A N 1
ATOM 2312 C CA . GLY A 1 298 ? -11.875 0.837 -33.372 1.00 94.25 298 GLY A CA 1
ATOM 2313 C C . GLY A 1 298 ? -10.970 0.061 -32.406 1.00 94.25 298 GLY A C 1
ATOM 2314 O O . GLY A 1 298 ? -11.458 -0.622 -31.509 1.00 94.25 298 GLY A O 1
ATOM 2315 N N . ASP A 1 299 ? -9.652 0.173 -32.586 1.00 94.00 299 ASP A N 1
ATOM 2316 C CA . ASP A 1 299 ? -8.605 -0.462 -31.762 1.00 94.00 299 ASP A CA 1
ATOM 2317 C C . ASP A 1 299 ? -8.201 0.366 -30.525 1.00 94.00 299 ASP A C 1
ATOM 2319 O O . ASP A 1 299 ? -7.271 0.017 -29.786 1.00 94.00 299 ASP A O 1
ATOM 2323 N N . THR A 1 300 ? -8.890 1.486 -30.320 1.00 96.56 300 THR A N 1
ATOM 2324 C CA . THR A 1 300 ? -8.492 2.541 -29.403 1.00 96.56 300 THR A CA 1
ATOM 2325 C C . THR A 1 300 ? -9.530 2.709 -28.297 1.00 96.56 300 THR A C 1
ATOM 2327 O O . THR A 1 300 ? -10.723 2.874 -28.560 1.00 96.56 300 THR A O 1
ATOM 2330 N N . MET A 1 301 ? -9.077 2.683 -27.042 1.00 98.12 301 MET A N 1
ATOM 2331 C CA . MET A 1 301 ? -9.896 3.028 -25.880 1.00 98.12 301 MET A CA 1
ATOM 2332 C C . MET A 1 301 ? -9.619 4.476 -25.489 1.00 98.12 301 MET A C 1
ATOM 2334 O O . MET A 1 301 ? -8.479 4.863 -25.235 1.00 98.12 301 MET A O 1
ATOM 2338 N N . HIS A 1 302 ? -10.679 5.259 -25.386 1.00 97.81 302 HIS A N 1
ATOM 2339 C CA . HIS A 1 302 ? -10.640 6.608 -24.854 1.00 97.81 302 HIS A CA 1
ATOM 2340 C C . HIS A 1 302 ? -11.055 6.599 -23.385 1.00 97.81 302 HIS A C 1
ATOM 2342 O O . HIS A 1 302 ? -11.923 5.823 -22.972 1.00 97.81 302 HIS A O 1
ATOM 2348 N N . TYR A 1 303 ? -10.417 7.454 -22.597 1.00 97.62 303 TYR A N 1
ATOM 2349 C CA . TYR A 1 303 ? -10.642 7.579 -21.169 1.00 97.62 303 TYR A CA 1
ATOM 2350 C C . TYR A 1 303 ? -10.579 9.039 -20.745 1.00 97.62 303 TYR A C 1
ATOM 2352 O O . TYR A 1 303 ? -9.502 9.640 -20.736 1.00 97.62 303 TYR A O 1
ATOM 2360 N N . ASP A 1 304 ? -11.721 9.560 -20.320 1.00 97.19 304 ASP A N 1
ATOM 2361 C CA . ASP A 1 304 ? -11.840 10.923 -19.828 1.00 97.19 304 ASP A CA 1
ATOM 2362 C C . ASP A 1 304 ? -12.077 10.918 -18.320 1.00 97.19 304 ASP A C 1
ATOM 2364 O O . ASP A 1 304 ? -12.840 10.103 -17.797 1.00 97.19 304 ASP A O 1
ATOM 2368 N N . VAL A 1 305 ? -11.428 11.844 -17.618 1.00 96.38 305 VAL A N 1
ATOM 2369 C CA . VAL A 1 305 ? -11.670 12.102 -16.196 1.00 96.38 305 VAL A CA 1
ATOM 2370 C C . VAL A 1 305 ? -11.927 13.581 -16.012 1.00 96.38 305 VAL A C 1
ATOM 2372 O O . VAL A 1 305 ? -11.020 14.389 -16.194 1.00 96.38 305 VAL A O 1
ATOM 2375 N N . SER A 1 306 ? -13.144 13.938 -15.624 1.00 95.00 306 SER A N 1
ATOM 2376 C CA . SER A 1 306 ? -13.510 15.315 -15.301 1.00 95.00 306 SER A CA 1
ATOM 2377 C C . SER A 1 306 ? -13.701 15.476 -13.801 1.00 95.00 306 SER A C 1
ATOM 2379 O O . SER A 1 306 ? -14.377 14.657 -13.185 1.00 95.00 306 SER A O 1
ATOM 2381 N N . THR A 1 307 ? -13.149 16.531 -13.209 1.00 92.75 307 THR A N 1
ATOM 2382 C CA . THR A 1 307 ? -13.372 16.901 -11.804 1.00 92.75 307 THR A CA 1
ATOM 2383 C C . THR A 1 307 ? -13.909 18.321 -11.714 1.00 92.75 307 THR A C 1
ATOM 2385 O O . THR A 1 307 ? -13.490 19.192 -12.478 1.00 92.75 307 THR A O 1
ATOM 2388 N N . THR A 1 308 ? -14.837 18.554 -10.786 1.00 86.00 308 THR A N 1
ATOM 2389 C CA . THR A 1 308 ? -15.328 19.903 -10.477 1.00 86.00 308 THR A CA 1
ATOM 2390 C C . THR A 1 308 ? -14.713 20.338 -9.155 1.00 86.00 308 THR A C 1
ATOM 2392 O O . THR A 1 308 ? -15.162 19.919 -8.089 1.00 86.00 308 THR A O 1
ATOM 2395 N N . GLY A 1 309 ? -13.642 21.130 -9.235 1.00 78.38 309 GLY A N 1
ATOM 2396 C CA . GLY A 1 309 ? -12.939 21.665 -8.071 1.00 78.38 309 GLY A CA 1
ATOM 2397 C C . GLY A 1 309 ? -13.288 23.131 -7.792 1.00 78.38 309 GLY A C 1
ATOM 2398 O O . GLY A 1 309 ? -14.010 23.760 -8.568 1.00 78.38 309 GLY A O 1
ATOM 2399 N N . PRO A 1 310 ? -12.721 23.724 -6.723 1.00 75.44 310 PRO A N 1
ATOM 2400 C CA . PRO A 1 310 ? -12.889 25.147 -6.407 1.00 75.44 310 PRO A CA 1
ATOM 2401 C C . PRO A 1 310 ? -12.458 26.088 -7.541 1.00 75.44 310 PRO A C 1
ATOM 2403 O O . PRO A 1 310 ? -12.928 27.217 -7.616 1.00 75.44 310 PRO A O 1
ATOM 2406 N N . GLN A 1 311 ? -11.561 25.626 -8.418 1.00 78.12 311 GLN A N 1
ATOM 2407 C CA . GLN A 1 311 ? -11.050 26.390 -9.560 1.00 78.12 311 GLN A CA 1
ATOM 2408 C C . GLN A 1 311 ? -11.794 26.115 -10.878 1.00 78.12 311 GLN A C 1
ATOM 2410 O O . GLN A 1 311 ? -11.365 26.577 -11.930 1.00 78.12 311 GLN A O 1
ATOM 2415 N N . GLY A 1 312 ? -12.913 25.385 -10.832 1.00 85.56 312 GLY A N 1
ATOM 2416 C CA . GLY A 1 312 ? -13.735 25.066 -11.997 1.00 85.56 312 GLY A CA 1
ATOM 2417 C C . GLY A 1 312 ? -13.594 23.622 -12.480 1.00 85.56 312 GLY A C 1
ATOM 2418 O O . GLY A 1 312 ? -13.068 22.746 -11.786 1.00 85.56 312 GLY A O 1
ATOM 2419 N N . LEU A 1 313 ? -14.134 23.372 -13.674 1.00 91.19 313 LEU A N 1
ATOM 2420 C CA . LEU A 1 313 ? -14.127 22.065 -14.326 1.00 91.19 313 LEU A CA 1
ATOM 2421 C C . LEU A 1 313 ? -12.773 21.825 -15.000 1.00 91.19 313 LEU A C 1
ATOM 2423 O O . LEU A 1 313 ? -12.395 22.564 -15.907 1.00 91.19 313 LEU A O 1
ATOM 2427 N N . ALA A 1 314 ? -12.078 20.760 -14.611 1.00 93.38 314 ALA A N 1
ATOM 2428 C CA . ALA A 1 314 ? -10.870 20.303 -15.292 1.00 93.38 314 ALA A CA 1
ATOM 2429 C C . ALA A 1 314 ? -11.071 18.887 -15.825 1.00 93.38 314 ALA A C 1
ATOM 2431 O O . ALA A 1 314 ? -11.645 18.041 -15.139 1.00 93.38 314 ALA A O 1
ATOM 2432 N N . THR A 1 315 ? -10.597 18.631 -17.045 1.00 95.25 315 THR A N 1
ATOM 2433 C CA . THR A 1 315 ? -10.756 17.337 -17.720 1.00 95.25 315 THR A CA 1
ATOM 2434 C C . THR A 1 315 ? -9.413 16.822 -18.214 1.00 95.25 315 THR A C 1
ATOM 2436 O O . THR A 1 315 ? -8.702 17.529 -18.921 1.00 95.25 315 THR A O 1
ATOM 2439 N N . VAL A 1 316 ? -9.103 15.572 -17.878 1.00 95.50 316 VAL A N 1
ATOM 2440 C CA . VAL A 1 316 ? -8.011 14.797 -18.473 1.00 95.50 316 VAL A CA 1
ATOM 2441 C C . VAL A 1 316 ? -8.590 13.940 -19.575 1.00 95.50 316 VAL A C 1
ATOM 2443 O O . VAL A 1 316 ? -9.573 13.243 -19.332 1.00 95.50 316 VAL A O 1
ATOM 2446 N N . LYS A 1 317 ? -7.945 13.927 -20.737 1.00 96.56 317 LYS A N 1
ATOM 2447 C CA . LYS A 1 317 ? -8.272 13.009 -21.828 1.00 96.56 317 LYS A CA 1
ATOM 2448 C C . LYS A 1 317 ? -7.098 12.089 -22.084 1.00 96.56 317 LYS A C 1
ATOM 2450 O O . LYS A 1 317 ? -5.963 12.541 -22.238 1.00 96.56 317 LYS A O 1
ATOM 2455 N N . ARG A 1 318 ? -7.347 10.785 -22.102 1.00 96.88 318 ARG A N 1
ATOM 2456 C CA . ARG A 1 318 ? -6.331 9.769 -22.379 1.00 96.88 318 ARG A CA 1
ATOM 2457 C C . ARG A 1 318 ? -6.802 8.857 -23.486 1.00 96.88 318 ARG A C 1
ATOM 2459 O O . ARG A 1 318 ? -7.962 8.460 -23.536 1.00 96.88 318 ARG A O 1
ATOM 2466 N N . THR A 1 319 ? -5.859 8.487 -24.334 1.00 97.44 319 THR A N 1
ATOM 2467 C CA . THR A 1 319 ? -6.088 7.522 -25.404 1.00 97.44 319 THR A CA 1
ATOM 2468 C C . THR A 1 319 ? -5.175 6.333 -25.182 1.00 97.44 319 THR A C 1
ATOM 2470 O O . THR A 1 319 ? -4.004 6.506 -24.835 1.00 97.44 319 THR A O 1
ATOM 2473 N N . PHE A 1 320 ? -5.702 5.130 -25.373 1.00 97.88 320 PHE A N 1
ATOM 2474 C CA . PHE A 1 320 ? -4.989 3.878 -25.183 1.00 97.88 320 PHE A CA 1
ATOM 2475 C C . PHE A 1 320 ? -5.107 2.995 -26.418 1.00 97.88 320 PHE A C 1
ATOM 2477 O O . PHE A 1 320 ? -6.182 2.902 -27.007 1.00 97.88 320 PHE A O 1
ATOM 2484 N N . LYS A 1 321 ? -4.033 2.278 -26.753 1.00 97.38 321 LYS A N 1
ATOM 2485 C CA . LYS A 1 321 ? -4.063 1.221 -27.771 1.00 97.38 321 LYS A CA 1
ATOM 2486 C C . LYS A 1 321 ? -4.095 -0.153 -27.125 1.00 97.38 321 LYS A C 1
ATOM 2488 O O . LYS A 1 321 ? -3.383 -0.394 -26.146 1.00 97.38 321 LYS A O 1
ATOM 2493 N N . ARG A 1 322 ? -4.915 -1.050 -27.677 1.00 96.50 322 ARG A N 1
ATOM 2494 C CA . ARG A 1 322 ? -4.951 -2.449 -27.245 1.00 96.50 322 ARG A CA 1
ATOM 2495 C C . ARG A 1 322 ? -3.627 -3.115 -27.614 1.00 96.50 322 ARG A C 1
ATOM 2497 O O . ARG A 1 322 ? -3.202 -3.067 -28.766 1.00 96.50 322 ARG A O 1
ATOM 2504 N N . ARG A 1 323 ? -2.973 -3.748 -26.644 1.00 93.75 323 ARG A N 1
ATOM 2505 C CA . ARG A 1 323 ? -1.807 -4.586 -26.907 1.00 93.75 323 ARG A CA 1
ATOM 2506 C C . ARG A 1 323 ? -2.302 -5.895 -27.506 1.00 93.75 323 ARG A C 1
ATOM 2508 O O . ARG A 1 323 ? -2.931 -6.695 -26.817 1.00 93.75 323 ARG A O 1
ATOM 2515 N N . ILE A 1 324 ? -2.034 -6.094 -28.788 1.00 87.50 324 ILE A N 1
ATOM 2516 C CA . ILE A 1 324 ? -2.237 -7.383 -29.441 1.00 87.50 324 ILE A CA 1
ATOM 2517 C C . ILE A 1 324 ? -1.140 -8.299 -28.894 1.00 87.50 324 ILE A C 1
ATOM 2519 O O . ILE A 1 324 ? 0.047 -8.022 -29.061 1.00 87.50 324 ILE A O 1
ATOM 2523 N N . ASN A 1 325 ? -1.519 -9.328 -28.139 1.00 65.62 325 ASN A N 1
ATOM 2524 C CA . ASN A 1 325 ? -0.567 -10.357 -27.745 1.00 65.62 325 ASN A CA 1
ATOM 2525 C C . ASN A 1 325 ? -0.215 -11.166 -29.003 1.00 65.62 325 ASN A C 1
ATOM 2527 O O . ASN A 1 325 ? -1.022 -11.986 -29.427 1.00 65.62 325 ASN A O 1
ATOM 2531 N N . ASP A 1 326 ? 0.997 -11.016 -29.538 1.00 44.69 326 ASP A N 1
ATOM 2532 C CA . ASP A 1 326 ? 1.586 -11.909 -30.561 1.00 44.69 326 ASP A CA 1
ATOM 2533 C C . ASP A 1 326 ? 1.910 -13.321 -30.009 1.00 44.69 326 ASP A C 1
ATOM 2535 O O . ASP A 1 326 ? 2.845 -13.989 -30.436 1.00 44.69 326 ASP A O 1
ATOM 2539 N N . GLN A 1 327 ? 1.150 -13.801 -29.022 1.00 39.19 327 GLN A N 1
ATOM 2540 C CA . GLN A 1 327 ? 1.311 -15.135 -28.429 1.00 39.19 327 GLN A CA 1
ATOM 2541 C C . GLN A 1 327 ? 0.105 -16.060 -28.654 1.00 39.19 327 GLN A C 1
ATOM 2543 O O . GLN A 1 327 ? -0.023 -17.076 -27.978 1.00 39.19 327 GLN A O 1
ATOM 2548 N N . SER A 1 328 ? -0.749 -15.768 -29.639 1.00 38.75 328 SER A N 1
ATOM 2549 C CA . SER A 1 328 ? -1.741 -16.722 -30.154 1.00 38.75 328 SER A CA 1
ATOM 2550 C C . SER A 1 328 ? -1.519 -17.026 -31.641 1.00 38.75 328 SER A C 1
ATOM 2552 O O . SER A 1 328 ? -2.346 -16.705 -32.488 1.00 38.75 328 SER A O 1
ATOM 2554 N N . SER A 1 329 ? -0.385 -17.643 -31.961 1.00 36.31 329 SER A N 1
ATOM 2555 C CA . SER A 1 329 ? -0.168 -18.367 -33.223 1.00 36.31 329 SER A CA 1
ATOM 2556 C C . SER A 1 329 ? 0.876 -19.470 -33.015 1.00 36.31 329 SER A C 1
ATOM 2558 O O . SER A 1 329 ? 1.906 -19.543 -33.672 1.00 36.31 329 SER A O 1
ATOM 2560 N N . ALA A 1 330 ? 0.595 -20.351 -32.054 1.00 38.69 330 ALA A N 1
ATOM 2561 C CA . ALA A 1 330 ? 1.227 -21.661 -31.929 1.00 38.69 330 ALA A CA 1
ATOM 2562 C C . ALA A 1 330 ? 0.133 -22.737 -31.904 1.00 38.69 330 ALA A C 1
ATOM 2564 O O . ALA A 1 330 ? -0.096 -23.378 -30.886 1.00 38.69 330 ALA A O 1
ATOM 2565 N N . ASN A 1 331 ? -0.619 -22.828 -33.002 1.00 37.75 331 ASN A N 1
ATOM 2566 C CA . ASN A 1 331 ? -1.205 -24.058 -33.539 1.00 37.75 331 ASN A CA 1
ATOM 2567 C C . ASN A 1 331 ? -2.120 -23.692 -34.707 1.00 37.75 331 ASN A C 1
ATOM 2569 O O . ASN A 1 331 ? -3.290 -23.395 -34.507 1.00 37.75 331 ASN A O 1
ATOM 2573 N N . GLU A 1 332 ? -1.589 -23.765 -35.922 1.00 33.19 332 GLU A N 1
ATOM 2574 C CA . GLU A 1 332 ? -2.375 -24.269 -37.043 1.00 33.19 332 GLU A CA 1
ATOM 2575 C C . GLU A 1 332 ? -1.429 -24.913 -38.056 1.00 33.19 332 GLU A C 1
ATOM 2577 O O . GLU A 1 332 ? -0.579 -24.279 -38.679 1.00 33.19 332 GLU A O 1
ATOM 2582 N N . ASN A 1 333 ? -1.552 -26.235 -38.120 1.00 37.97 333 ASN A N 1
ATOM 2583 C CA . ASN A 1 333 ? -1.027 -27.093 -39.162 1.00 37.97 333 ASN A CA 1
ATOM 2584 C C . ASN A 1 333 ? -1.644 -26.662 -40.495 1.00 37.97 333 ASN A C 1
ATOM 2586 O O . ASN A 1 333 ? -2.846 -26.840 -40.686 1.00 37.97 333 ASN A O 1
ATOM 2590 N N . THR A 1 334 ? -0.840 -26.190 -41.442 1.00 30.84 334 THR A N 1
ATOM 2591 C CA . THR A 1 334 ? -1.108 -26.430 -42.867 1.00 30.84 334 THR A CA 1
ATOM 2592 C C . THR A 1 334 ? 0.205 -26.375 -43.646 1.00 30.84 334 THR A C 1
ATOM 2594 O O . THR A 1 334 ? 0.677 -25.319 -44.059 1.00 30.84 334 THR A O 1
ATOM 2597 N N . GLN A 1 335 ? 0.823 -27.546 -43.811 1.00 31.05 335 GLN A N 1
ATOM 2598 C CA . GLN A 1 335 ? 1.604 -27.848 -45.006 1.00 31.05 335 GLN A CA 1
ATOM 2599 C C . GLN A 1 335 ? 0.605 -28.152 -46.123 1.00 31.05 335 GLN A C 1
ATOM 2601 O O . GLN A 1 335 ? -0.240 -29.022 -45.940 1.00 31.05 335 GLN A O 1
ATOM 2606 N N . ASP A 1 336 ? 0.661 -27.389 -47.213 1.00 34.66 336 ASP A N 1
ATOM 2607 C CA . ASP A 1 336 ? 0.726 -27.864 -48.605 1.00 34.66 336 ASP A CA 1
ATOM 2608 C C . ASP A 1 336 ? 0.303 -26.760 -49.593 1.00 34.66 336 ASP A C 1
ATOM 2610 O O . ASP A 1 336 ? -0.510 -25.898 -49.285 1.00 34.66 336 ASP A O 1
ATOM 2614 N N . GLU A 1 337 ? 0.894 -26.828 -50.792 1.00 32.81 337 GLU A N 1
ATOM 2615 C CA . GLU A 1 337 ? 0.730 -25.970 -51.983 1.00 32.81 337 GLU A CA 1
ATOM 2616 C C . GLU A 1 337 ? 1.590 -24.693 -52.090 1.00 32.81 337 GLU A C 1
ATOM 2618 O O . GLU A 1 337 ? 1.172 -23.583 -51.780 1.00 32.81 337 GLU A O 1
ATOM 2623 N N . LYS A 1 338 ? 2.769 -24.810 -52.716 1.00 32.06 338 LYS A N 1
ATOM 2624 C CA . LYS A 1 338 ? 2.914 -24.605 -54.177 1.00 32.06 338 LYS A CA 1
ATOM 2625 C C . LYS A 1 338 ? 4.382 -24.658 -54.591 1.00 32.06 338 LYS A C 1
ATOM 2627 O O . LYS A 1 338 ? 5.177 -23.769 -54.297 1.00 32.06 338 LYS A O 1
ATOM 2632 N N . ALA A 1 339 ? 4.707 -25.695 -55.352 1.00 33.81 339 ALA A N 1
ATOM 2633 C CA . ALA A 1 339 ? 5.866 -25.713 -56.222 1.00 33.81 339 ALA A CA 1
ATOM 2634 C C . ALA A 1 339 ? 5.575 -24.951 -57.531 1.00 33.81 339 ALA A C 1
ATOM 2636 O O . ALA A 1 339 ? 4.447 -24.957 -58.024 1.00 33.81 339 ALA A O 1
ATOM 2637 N N . ALA A 1 340 ? 6.665 -24.428 -58.103 1.00 33.78 340 ALA A N 1
ATOM 2638 C CA . ALA A 1 340 ? 6.931 -24.124 -59.514 1.00 33.78 340 ALA A CA 1
ATOM 2639 C C . ALA A 1 340 ? 6.956 -22.649 -59.970 1.00 33.78 340 ALA A C 1
ATOM 2641 O O . ALA A 1 340 ? 6.010 -21.886 -59.795 1.00 33.78 340 ALA A O 1
ATOM 2642 N N . SER A 1 341 ? 8.037 -22.374 -60.724 1.00 30.73 341 SER A N 1
ATOM 2643 C CA . SER A 1 341 ? 8.346 -21.217 -61.588 1.00 30.73 341 SER A CA 1
ATOM 2644 C C . SER A 1 341 ? 9.080 -20.056 -60.888 1.00 30.73 341 SER A C 1
ATOM 2646 O O . SER A 1 341 ? 8.598 -19.541 -59.894 1.00 30.73 341 SER A O 1
ATOM 2648 N N . SER A 1 342 ? 10.254 -19.562 -61.303 1.00 32.97 342 SER A N 1
ATOM 2649 C CA . SER A 1 342 ? 11.035 -19.709 -62.540 1.00 32.97 342 SER A CA 1
ATOM 2650 C C . SER A 1 342 ? 12.505 -19.313 -62.310 1.00 32.97 342 SER A C 1
ATOM 2652 O O . SER A 1 342 ? 12.808 -18.463 -61.475 1.00 32.97 342 SER A O 1
ATOM 2654 N N . ALA A 1 343 ? 13.395 -19.889 -63.115 1.00 34.34 343 ALA A N 1
ATOM 2655 C CA . ALA A 1 343 ? 14.843 -19.697 -63.148 1.00 34.34 343 ALA A CA 1
ATOM 2656 C C . ALA A 1 343 ? 15.331 -18.300 -63.596 1.00 34.34 343 ALA A C 1
ATOM 2658 O O . ALA A 1 343 ? 14.727 -17.693 -64.475 1.00 34.34 343 ALA A O 1
ATOM 2659 N N . ALA A 1 344 ? 16.499 -17.873 -63.084 1.00 33.75 344 ALA A N 1
ATOM 2660 C CA . ALA A 1 344 ? 17.623 -17.304 -63.857 1.00 33.75 344 ALA A CA 1
ATOM 2661 C C . ALA A 1 344 ? 18.872 -17.090 -62.955 1.00 33.75 344 ALA A C 1
ATOM 2663 O O . ALA A 1 344 ? 18.716 -16.739 -61.784 1.00 33.75 344 ALA A O 1
ATOM 2664 N N . PRO A 1 345 ? 20.110 -17.275 -63.464 1.00 46.56 345 PRO A N 1
ATOM 2665 C CA . PRO A 1 345 ? 21.326 -17.333 -62.653 1.00 46.56 345 PRO A CA 1
ATOM 2666 C C . PRO A 1 345 ? 21.978 -15.952 -62.486 1.00 46.56 345 PRO A C 1
ATOM 2668 O O . PRO A 1 345 ? 22.117 -15.201 -63.451 1.00 46.56 345 PRO A O 1
ATOM 2671 N N . LYS A 1 346 ? 22.446 -15.627 -61.274 1.00 34.53 346 LYS A N 1
ATOM 2672 C CA . LYS A 1 346 ? 23.304 -14.458 -61.031 1.00 34.53 346 LYS A CA 1
ATOM 2673 C C . LYS A 1 346 ? 24.509 -14.818 -60.161 1.00 34.53 346 LYS A C 1
ATOM 2675 O O . LYS A 1 346 ? 24.380 -15.086 -58.974 1.00 34.53 346 LYS A O 1
ATOM 2680 N N . THR A 1 347 ? 25.651 -14.842 -60.846 1.00 34.66 347 THR A N 1
ATOM 2681 C CA . THR A 1 347 ? 26.964 -14.307 -60.452 1.00 34.66 347 THR A CA 1
ATOM 2682 C C . THR A 1 347 ? 27.485 -14.576 -59.037 1.00 34.66 347 THR A C 1
ATOM 2684 O O . THR A 1 347 ? 27.005 -14.055 -58.036 1.00 34.66 347 THR A O 1
ATOM 2687 N N . SER A 1 348 ? 28.607 -15.300 -59.009 1.00 40.44 348 SER A N 1
ATOM 2688 C CA . SER A 1 348 ? 29.510 -15.502 -57.881 1.00 40.44 348 SER A CA 1
ATOM 2689 C C . SER A 1 348 ? 29.984 -14.176 -57.268 1.00 40.44 348 SER A C 1
ATOM 2691 O O . SER A 1 348 ? 30.955 -13.569 -57.724 1.00 40.44 348 SER A O 1
ATOM 2693 N N . GLY A 1 349 ? 29.320 -13.745 -56.200 1.00 35.72 349 GLY A N 1
ATOM 2694 C CA . GLY A 1 349 ? 29.863 -12.804 -55.229 1.00 35.72 349 GLY A CA 1
ATOM 2695 C C . GLY A 1 349 ? 30.475 -13.590 -54.077 1.00 35.72 349 GLY A C 1
ATOM 2696 O O . GLY A 1 349 ? 29.764 -14.277 -53.350 1.00 35.72 349 GLY A O 1
ATOM 2697 N N . AR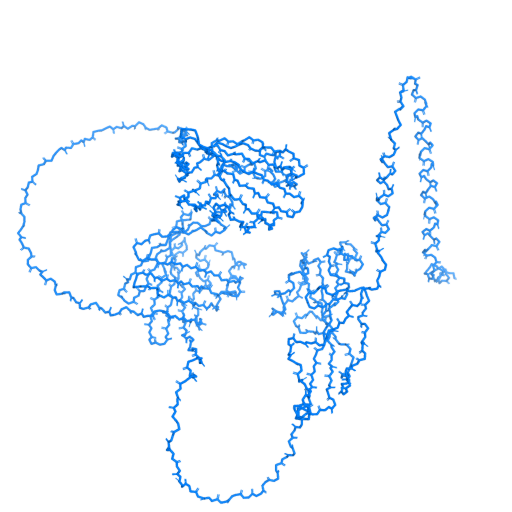G A 1 350 ? 31.799 -13.515 -53.922 1.00 40.97 350 ARG A N 1
ATOM 2698 C CA . ARG A 1 350 ? 32.537 -14.056 -52.775 1.00 40.97 350 ARG A CA 1
ATOM 2699 C C . ARG A 1 350 ? 31.951 -13.458 -51.491 1.00 40.97 350 ARG A C 1
ATOM 2701 O O . ARG A 1 350 ? 32.186 -12.288 -51.199 1.00 40.97 350 ARG A O 1
ATOM 2708 N N . LEU A 1 351 ? 31.164 -14.247 -50.758 1.00 45.66 351 LEU A N 1
ATOM 2709 C CA . LEU A 1 351 ? 30.667 -13.866 -49.438 1.00 45.66 351 LEU A CA 1
ATOM 2710 C C . LEU A 1 351 ? 31.875 -13.585 -48.526 1.00 45.66 351 LEU A C 1
ATOM 2712 O O . LEU A 1 351 ? 32.840 -14.357 -48.552 1.00 45.66 351 LEU A O 1
ATOM 2716 N N . PRO A 1 352 ? 31.866 -12.494 -47.738 1.00 50.41 352 PRO A N 1
ATOM 2717 C CA . PRO A 1 352 ? 32.864 -12.317 -46.693 1.00 50.41 352 PRO A CA 1
ATOM 2718 C C . PRO A 1 352 ? 32.807 -13.532 -45.751 1.00 50.41 352 PRO A C 1
ATOM 2720 O O . PRO A 1 352 ? 31.712 -14.059 -45.526 1.00 50.41 352 PRO A O 1
ATOM 2723 N N . PRO A 1 353 ? 33.950 -14.001 -45.213 1.00 51.88 353 PRO A N 1
ATOM 2724 C CA . PRO A 1 353 ? 33.941 -15.105 -44.263 1.00 51.88 353 PRO A CA 1
ATOM 2725 C C . PRO A 1 353 ? 32.962 -14.778 -43.125 1.00 51.88 353 PRO A C 1
ATOM 2727 O O . PRO A 1 353 ? 32.873 -13.607 -42.726 1.00 51.88 353 PRO A O 1
ATOM 2730 N N . PRO A 1 354 ? 32.199 -15.769 -42.628 1.00 50.69 354 PRO A N 1
ATOM 2731 C CA . PRO A 1 354 ? 31.239 -15.542 -41.560 1.00 50.69 354 PRO A CA 1
ATOM 2732 C C . PRO A 1 354 ? 31.952 -14.840 -40.405 1.00 50.69 354 PRO A C 1
ATOM 2734 O O . PRO A 1 354 ? 32.969 -15.318 -39.903 1.00 50.69 354 PRO A O 1
ATOM 2737 N N . ARG A 1 355 ? 31.455 -13.656 -40.022 1.00 51.34 355 ARG A N 1
ATOM 2738 C CA . ARG A 1 355 ? 31.958 -12.939 -38.848 1.00 51.34 355 ARG A CA 1
ATOM 2739 C C . ARG A 1 355 ? 31.729 -13.835 -37.639 1.00 51.34 355 ARG A C 1
ATOM 2741 O O . ARG A 1 355 ? 30.602 -13.959 -37.165 1.00 51.34 355 ARG A O 1
ATOM 2748 N N . VAL A 1 356 ? 32.804 -14.449 -37.167 1.00 57.31 356 VAL A N 1
ATOM 2749 C CA . VAL A 1 356 ? 32.831 -15.236 -35.941 1.00 57.31 356 VAL A CA 1
ATOM 2750 C C . VAL A 1 356 ? 32.396 -14.328 -34.791 1.00 57.31 356 VAL A C 1
ATOM 2752 O O . VAL A 1 356 ? 33.086 -13.367 -34.446 1.00 57.31 356 VAL A O 1
ATOM 2755 N N . LYS A 1 357 ? 31.217 -14.594 -34.223 1.00 62.06 357 LYS A N 1
ATOM 2756 C CA . LYS A 1 357 ? 30.748 -13.911 -33.016 1.00 62.06 357 LYS A CA 1
ATOM 2757 C C . LYS A 1 357 ? 31.444 -14.553 -31.817 1.00 62.06 357 LYS A C 1
ATOM 2759 O O . LYS A 1 357 ? 31.153 -15.687 -31.456 1.00 62.06 357 LYS A O 1
ATOM 2764 N N . MET A 1 358 ? 32.404 -13.833 -31.248 1.00 71.25 358 MET A N 1
ATOM 2765 C CA . MET A 1 358 ? 33.058 -14.207 -29.993 1.00 71.25 358 MET A CA 1
ATOM 2766 C C . MET A 1 358 ? 32.070 -14.013 -28.838 1.00 71.25 358 MET A C 1
ATOM 2768 O O . MET A 1 358 ? 31.445 -12.955 -28.746 1.00 71.25 358 MET A O 1
ATOM 2772 N N . VAL A 1 359 ? 31.949 -15.004 -27.953 1.00 81.19 359 VAL A N 1
ATOM 2773 C CA . VAL A 1 359 ? 31.105 -14.905 -26.753 1.00 81.19 359 VAL A CA 1
ATOM 2774 C C . VAL A 1 359 ? 31.822 -14.043 -25.711 1.00 81.19 359 VAL A C 1
ATOM 2776 O O . VAL A 1 359 ? 32.959 -14.337 -25.328 1.00 81.19 359 VAL A O 1
ATOM 2779 N N . VAL A 1 360 ? 31.168 -12.967 -25.268 1.00 84.50 360 VAL A N 1
ATOM 2780 C CA . VAL A 1 360 ? 31.668 -12.042 -24.239 1.00 84.50 360 VAL A CA 1
ATOM 2781 C C . VAL A 1 360 ? 30.702 -12.059 -23.060 1.00 84.50 360 VAL A C 1
ATOM 2783 O O . VAL A 1 360 ? 29.513 -11.839 -23.258 1.00 84.50 360 VAL A O 1
ATOM 2786 N N . VAL A 1 361 ? 31.212 -12.292 -21.850 1.00 86.25 361 VAL A N 1
ATOM 2787 C CA . VAL A 1 361 ? 30.427 -12.316 -20.603 1.00 86.25 361 VAL A CA 1
ATOM 2788 C C . VAL A 1 361 ? 30.906 -11.200 -19.677 1.00 86.25 361 VAL A C 1
ATOM 2790 O O . VAL A 1 361 ? 32.113 -10.983 -19.543 1.00 86.25 361 VAL A O 1
ATOM 2793 N N . GLU A 1 362 ? 29.967 -10.489 -19.050 1.00 86.69 362 GLU A N 1
ATOM 2794 C CA . GLU A 1 362 ? 30.229 -9.415 -18.085 1.00 86.69 362 GLU A CA 1
ATOM 2795 C C . GLU A 1 362 ? 30.087 -9.917 -16.641 1.00 86.69 362 GLU A C 1
ATOM 2797 O O . GLU A 1 362 ? 29.024 -10.372 -16.213 1.00 86.69 362 GLU A O 1
ATOM 2802 N N . GLU A 1 363 ? 31.173 -9.784 -15.888 1.00 86.69 363 GLU A N 1
ATOM 2803 C CA . GLU A 1 363 ? 31.252 -10.049 -14.456 1.00 86.69 363 GLU A CA 1
ATOM 2804 C C . GLU A 1 363 ? 31.145 -8.733 -13.688 1.00 86.69 363 GLU A C 1
ATOM 2806 O O . GLU A 1 363 ? 31.679 -7.711 -14.127 1.00 86.69 363 GLU A O 1
ATOM 2811 N N . GLU A 1 364 ? 30.471 -8.747 -12.538 1.00 88.94 364 GLU A N 1
ATOM 2812 C CA . GLU A 1 364 ? 30.181 -7.534 -11.770 1.00 88.94 364 GLU A CA 1
ATOM 2813 C C . GLU A 1 364 ? 30.399 -7.703 -10.263 1.00 88.94 364 GLU A C 1
ATOM 2815 O O . GLU A 1 364 ? 30.125 -8.754 -9.683 1.00 88.94 364 GLU A O 1
ATOM 2820 N N . VAL A 1 365 ? 30.875 -6.636 -9.620 1.00 91.25 365 VAL A N 1
ATOM 2821 C CA . VAL A 1 365 ? 31.129 -6.543 -8.176 1.00 91.25 365 VAL A CA 1
ATOM 2822 C C . VAL A 1 365 ? 30.706 -5.157 -7.692 1.00 91.25 365 VAL A C 1
ATOM 2824 O O . VAL A 1 365 ? 30.897 -4.165 -8.390 1.00 91.25 365 VAL A O 1
ATOM 2827 N N . PHE A 1 366 ? 30.146 -5.056 -6.488 1.00 91.69 366 PHE A N 1
ATOM 2828 C CA . PHE A 1 366 ? 29.683 -3.787 -5.928 1.00 91.69 366 PHE A CA 1
ATOM 2829 C C . PHE A 1 366 ? 30.499 -3.359 -4.708 1.00 91.69 366 PHE A C 1
ATOM 2831 O O . PHE A 1 366 ? 30.536 -4.072 -3.706 1.00 91.69 366 PHE A O 1
ATOM 2838 N N . GLU A 1 367 ? 31.086 -2.164 -4.768 1.00 94.31 367 GLU A N 1
ATOM 2839 C CA . GLU A 1 367 ? 31.723 -1.477 -3.637 1.00 94.31 367 GLU A CA 1
ATOM 2840 C C . GLU A 1 367 ? 30.666 -0.726 -2.816 1.00 94.31 367 GLU A C 1
ATOM 2842 O O . GLU A 1 367 ? 29.805 -0.072 -3.400 1.00 94.31 367 GLU A O 1
ATOM 2847 N N . ASN A 1 368 ? 30.714 -0.803 -1.487 1.00 94.94 368 ASN A N 1
ATOM 2848 C CA . ASN A 1 368 ? 29.698 -0.293 -0.565 1.00 94.94 368 ASN A CA 1
ATOM 2849 C C . ASN A 1 368 ? 30.340 0.566 0.532 1.00 94.94 368 ASN A C 1
ATOM 2851 O O . ASN A 1 368 ? 31.337 0.168 1.135 1.00 94.94 368 ASN A O 1
ATOM 2855 N N . GLU A 1 369 ? 29.733 1.714 0.833 1.00 96.25 369 GLU A N 1
ATOM 2856 C CA . GLU A 1 369 ? 30.151 2.602 1.923 1.00 96.25 369 GLU A CA 1
ATOM 2857 C C . GLU A 1 369 ? 28.947 3.241 2.624 1.00 96.25 369 GLU A C 1
ATOM 2859 O O . GLU A 1 369 ? 27.880 3.414 2.026 1.00 96.25 369 GLU A O 1
ATOM 2864 N N . ARG A 1 370 ? 29.134 3.636 3.888 1.00 95.38 370 ARG A N 1
ATOM 2865 C CA . ARG A 1 370 ? 28.141 4.366 4.685 1.00 95.38 370 ARG A CA 1
ATOM 2866 C C . ARG A 1 370 ? 28.657 5.762 5.029 1.00 95.38 370 ARG A C 1
ATOM 2868 O O . ARG A 1 370 ? 29.850 5.953 5.260 1.00 95.38 370 ARG A O 1
ATOM 2875 N N . TYR A 1 371 ? 27.751 6.733 5.038 1.00 95.19 371 TYR A N 1
ATOM 2876 C CA . TYR A 1 371 ? 28.014 8.094 5.480 1.00 95.19 371 TYR A CA 1
ATOM 2877 C C . TYR A 1 371 ? 27.899 8.186 6.998 1.00 95.19 371 TYR A C 1
ATOM 2879 O O . TYR A 1 371 ? 26.873 7.816 7.573 1.00 95.19 371 TYR A O 1
ATOM 2887 N N . MET A 1 372 ? 28.927 8.739 7.630 1.00 89.31 372 MET A N 1
ATOM 2888 C CA . MET A 1 372 ? 28.912 9.148 9.026 1.00 89.31 372 MET A CA 1
ATOM 2889 C C . MET A 1 372 ? 28.969 10.681 9.080 1.00 89.31 372 MET A C 1
ATOM 2891 O O . MET A 1 372 ? 29.879 11.272 8.485 1.00 89.31 372 MET A O 1
ATOM 2895 N N . PRO A 1 373 ? 28.034 11.356 9.777 1.00 83.62 373 PRO A N 1
ATOM 2896 C CA . PRO A 1 373 ? 28.100 12.802 9.960 1.00 83.62 373 PRO A CA 1
ATOM 2897 C C . PRO A 1 373 ? 29.479 13.228 10.475 1.00 83.62 373 PRO A C 1
ATOM 2899 O O . PRO A 1 373 ? 30.051 12.555 11.326 1.00 83.62 373 PRO A O 1
ATOM 2902 N N . MET A 1 374 ? 30.011 14.334 9.950 1.00 85.12 374 MET A N 1
ATOM 2903 C CA . MET A 1 374 ? 31.353 14.882 10.232 1.00 85.12 374 MET A CA 1
ATOM 2904 C C . MET A 1 374 ? 32.552 14.097 9.677 1.00 85.12 374 MET A C 1
ATOM 2906 O O . MET A 1 374 ? 33.594 14.708 9.460 1.00 85.12 374 MET A O 1
ATOM 2910 N N . PHE A 1 375 ? 32.425 12.795 9.402 1.00 84.62 375 PHE A N 1
ATOM 2911 C CA . PHE A 1 375 ? 33.547 11.955 8.952 1.00 84.62 375 PHE A CA 1
ATOM 2912 C C . PHE A 1 375 ? 33.445 11.493 7.494 1.00 84.62 375 PHE A C 1
ATOM 2914 O O . PHE A 1 375 ? 34.418 11.004 6.924 1.00 84.62 375 PHE A O 1
ATOM 2921 N N . GLY A 1 376 ? 32.290 11.686 6.858 1.00 92.50 376 GLY A N 1
ATOM 2922 C CA . GLY A 1 376 ? 32.113 11.394 5.443 1.00 92.50 376 GLY A CA 1
ATOM 2923 C C . GLY A 1 376 ? 31.825 9.922 5.163 1.00 92.50 376 GLY A C 1
ATOM 2924 O O . GLY A 1 376 ? 31.203 9.225 5.963 1.00 92.50 376 GLY A O 1
ATOM 2925 N N . TRP A 1 377 ? 32.222 9.471 3.976 1.00 94.88 377 TRP A N 1
ATOM 2926 C CA . TRP A 1 377 ? 31.944 8.131 3.467 1.00 94.88 377 TRP A CA 1
ATOM 2927 C C . TRP A 1 377 ? 33.099 7.183 3.765 1.00 94.88 377 TRP A C 1
ATOM 2929 O O . TRP A 1 377 ? 34.247 7.509 3.471 1.00 94.88 377 TRP A O 1
ATOM 2939 N N . SER A 1 378 ? 32.796 6.008 4.311 1.00 95.44 378 SER A N 1
ATOM 2940 C CA . SER A 1 378 ? 33.786 4.944 4.476 1.00 95.44 378 SER A CA 1
ATOM 2941 C C . SER A 1 378 ? 33.120 3.575 4.547 1.00 95.44 378 SER A C 1
ATOM 2943 O O . SER A 1 378 ? 32.003 3.427 5.056 1.00 95.44 378 SER A O 1
ATOM 2945 N N . SER A 1 379 ? 33.833 2.542 4.100 1.00 94.38 379 SER A N 1
ATOM 2946 C CA . SER A 1 379 ? 33.448 1.150 4.344 1.00 94.38 379 SER A CA 1
ATOM 2947 C C . SER A 1 379 ? 33.608 0.754 5.817 1.00 94.38 379 SER A C 1
ATOM 2949 O O . SER A 1 379 ? 32.971 -0.186 6.273 1.00 94.38 379 SER A O 1
ATOM 2951 N N . SER A 1 380 ? 34.423 1.475 6.597 1.00 92.25 380 SER A N 1
ATOM 2952 C CA . SER A 1 380 ? 34.574 1.238 8.042 1.00 92.25 380 SER A CA 1
ATOM 2953 C C . SER A 1 380 ? 33.345 1.640 8.859 1.00 92.25 380 SER A C 1
ATOM 2955 O O . SER A 1 380 ? 33.270 1.314 10.039 1.00 92.25 380 SER A O 1
ATOM 2957 N N . TYR A 1 381 ? 32.416 2.388 8.257 1.00 93.69 381 TYR A N 1
ATOM 2958 C CA . TYR A 1 381 ? 31.177 2.827 8.900 1.00 93.69 381 TYR A CA 1
ATOM 2959 C C . TYR A 1 381 ? 29.994 1.914 8.584 1.00 93.69 381 TYR A C 1
ATOM 2961 O O . TYR A 1 381 ? 28.892 2.197 9.039 1.00 93.69 381 TYR A O 1
ATOM 2969 N N . LEU A 1 382 ? 30.195 0.843 7.812 1.00 93.06 382 LEU A N 1
ATOM 2970 C CA . LEU A 1 382 ? 29.154 -0.144 7.545 1.00 93.06 382 LEU A CA 1
ATOM 2971 C C . LEU A 1 382 ? 28.699 -0.795 8.859 1.00 93.06 382 LEU A C 1
ATOM 2973 O O . LEU A 1 382 ? 29.515 -1.168 9.703 1.00 93.06 382 LEU A O 1
ATOM 2977 N N . LEU A 1 383 ? 27.384 -0.902 9.038 1.00 91.19 383 LEU A N 1
ATOM 2978 C CA . LEU A 1 383 ? 26.779 -1.546 10.201 1.00 91.19 383 LEU A CA 1
ATOM 2979 C C . LEU A 1 383 ? 26.926 -3.073 10.104 1.00 91.19 383 LEU A C 1
ATOM 2981 O O . LEU A 1 383 ? 27.026 -3.602 9.000 1.00 91.19 383 LEU A O 1
ATOM 2985 N N . PRO A 1 384 ? 26.834 -3.818 11.220 1.00 88.31 384 PRO A N 1
ATOM 2986 C CA . PRO A 1 384 ? 26.823 -5.284 11.179 1.00 88.31 384 PRO A CA 1
ATOM 2987 C C . PRO A 1 384 ? 25.695 -5.878 10.319 1.00 88.31 384 PRO A C 1
ATOM 2989 O O . PRO A 1 384 ? 25.837 -6.973 9.789 1.00 88.31 384 PRO A O 1
ATOM 2992 N N . SER A 1 385 ? 24.576 -5.157 10.181 1.00 87.56 385 SER A N 1
ATOM 2993 C CA . SER A 1 385 ? 23.449 -5.528 9.318 1.00 87.56 385 SER A CA 1
ATOM 2994 C C . SER A 1 385 ? 23.621 -5.098 7.858 1.00 87.56 385 SER A C 1
ATOM 2996 O O . SER A 1 385 ? 22.805 -5.466 7.016 1.00 87.56 385 SER A O 1
ATOM 2998 N N . ASP A 1 386 ? 24.622 -4.269 7.557 1.00 90.56 386 ASP A N 1
ATOM 2999 C CA . ASP A 1 386 ? 24.899 -3.842 6.193 1.00 90.56 386 ASP A CA 1
ATOM 3000 C C . ASP A 1 386 ? 25.651 -4.921 5.418 1.00 90.56 386 ASP A C 1
ATOM 3002 O O . ASP A 1 386 ? 26.342 -5.781 5.964 1.00 90.56 386 ASP A O 1
ATOM 3006 N N . ARG A 1 387 ? 25.574 -4.818 4.092 1.00 90.88 387 ARG A N 1
ATOM 3007 C CA . ARG A 1 387 ? 26.466 -5.556 3.198 1.00 90.88 387 ARG A CA 1
ATOM 3008 C C . ARG A 1 387 ? 27.889 -5.037 3.406 1.00 90.88 387 ARG A C 1
ATOM 3010 O O . ARG A 1 387 ? 28.080 -3.826 3.517 1.00 90.88 387 ARG A O 1
ATOM 3017 N N . ARG A 1 388 ? 28.884 -5.927 3.403 1.00 92.12 388 ARG A N 1
ATOM 3018 C CA . ARG A 1 388 ? 30.298 -5.539 3.545 1.00 92.12 388 ARG A CA 1
ATOM 3019 C C . ARG A 1 388 ? 30.808 -4.737 2.347 1.00 92.12 388 ARG A C 1
ATOM 3021 O O . ARG A 1 388 ? 30.098 -4.555 1.350 1.00 92.12 388 ARG A O 1
ATOM 3028 N N . ARG A 1 389 ? 32.054 -4.258 2.445 1.00 94.56 389 ARG A N 1
ATOM 3029 C CA . ARG A 1 389 ? 32.674 -3.362 1.456 1.00 94.56 389 ARG A CA 1
ATOM 3030 C C . ARG A 1 389 ? 32.475 -3.844 0.022 1.00 94.56 389 ARG A C 1
ATOM 3032 O O . ARG A 1 389 ? 32.113 -3.042 -0.823 1.00 94.56 389 ARG A O 1
ATOM 3039 N N . TRP A 1 390 ? 32.650 -5.128 -0.246 1.00 93.62 390 TRP A N 1
ATOM 3040 C CA . TRP A 1 390 ? 32.460 -5.731 -1.560 1.00 93.62 390 TRP A CA 1
ATOM 3041 C C . TRP A 1 390 ? 31.306 -6.714 -1.506 1.00 93.62 390 TRP A C 1
ATOM 3043 O O . TRP A 1 390 ? 31.245 -7.536 -0.598 1.00 93.62 390 TRP A O 1
ATOM 3053 N N . SER A 1 391 ? 30.379 -6.645 -2.455 1.00 90.94 391 SER A N 1
ATOM 3054 C CA . SER A 1 391 ? 29.250 -7.572 -2.506 1.00 90.94 391 SER A CA 1
ATOM 3055 C C . SER A 1 391 ? 28.794 -7.894 -3.925 1.00 90.94 391 SER A C 1
ATOM 3057 O O . SER A 1 391 ? 29.113 -7.195 -4.888 1.00 90.94 391 SER A O 1
ATOM 3059 N N . THR A 1 392 ? 28.038 -8.983 -4.043 1.00 86.94 392 THR A N 1
ATOM 3060 C CA . THR A 1 392 ? 27.237 -9.298 -5.237 1.00 86.94 392 THR A CA 1
ATOM 3061 C C . THR A 1 392 ? 26.000 -8.396 -5.320 1.00 86.94 392 THR A C 1
ATOM 3063 O O . THR A 1 392 ? 25.620 -7.750 -4.339 1.00 86.94 392 THR A O 1
ATOM 3066 N N . MET A 1 393 ? 25.324 -8.372 -6.474 1.00 82.88 393 MET A N 1
ATOM 3067 C CA . MET A 1 393 ? 24.107 -7.569 -6.686 1.00 82.88 393 MET A CA 1
ATOM 3068 C C . MET A 1 393 ? 23.045 -7.801 -5.594 1.00 82.88 393 MET A C 1
ATOM 3070 O O . MET A 1 393 ? 22.487 -6.850 -5.029 1.00 82.88 393 MET A O 1
ATOM 3074 N N . GLU A 1 394 ? 22.822 -9.067 -5.237 1.00 77.62 394 GLU A N 1
ATOM 3075 C CA . GLU A 1 394 ? 21.871 -9.479 -4.200 1.00 77.62 394 GLU A CA 1
ATOM 3076 C C . GLU A 1 394 ? 22.325 -9.105 -2.785 1.00 77.62 394 GLU A C 1
ATOM 3078 O O . GLU A 1 394 ? 21.502 -8.971 -1.887 1.00 77.62 394 GLU A O 1
ATOM 3083 N N . GLY A 1 395 ? 23.625 -8.886 -2.574 1.00 73.44 395 GLY A N 1
ATOM 3084 C CA . GLY A 1 395 ? 24.195 -8.541 -1.274 1.00 73.44 395 GLY A CA 1
ATOM 3085 C C . GLY A 1 395 ? 24.368 -9.705 -0.303 1.00 73.44 395 GLY A C 1
ATOM 3086 O O . GLY A 1 395 ? 24.943 -9.486 0.757 1.00 73.44 395 GLY A O 1
ATOM 3087 N N . ARG A 1 396 ? 23.912 -10.918 -0.650 1.00 72.81 396 ARG A N 1
ATOM 3088 C CA . ARG A 1 396 ? 24.031 -12.116 0.203 1.00 72.81 396 ARG A CA 1
ATOM 3089 C C . ARG A 1 396 ? 25.480 -12.560 0.394 1.00 72.81 396 ARG A C 1
ATOM 3091 O O . ARG A 1 396 ? 25.868 -12.905 1.501 1.00 72.81 396 ARG A O 1
ATOM 3098 N N . ASN A 1 397 ? 26.284 -12.481 -0.665 1.00 79.94 397 ASN A N 1
ATOM 3099 C CA . ASN A 1 397 ? 27.723 -12.731 -0.596 1.00 79.94 397 ASN A CA 1
ATOM 3100 C C . ASN A 1 397 ? 28.443 -11.384 -0.494 1.00 79.94 397 ASN A C 1
ATOM 3102 O O . ASN A 1 397 ? 28.342 -10.579 -1.429 1.00 79.94 397 ASN A O 1
ATOM 3106 N N . SER A 1 398 ? 29.130 -11.124 0.626 1.00 87.44 398 SER A N 1
ATOM 3107 C CA . SER A 1 398 ? 29.888 -9.885 0.845 1.00 87.44 398 SER A CA 1
ATOM 3108 C C . SER A 1 398 ? 31.187 -10.096 1.643 1.00 87.44 398 SER A C 1
ATOM 3110 O O . SER A 1 398 ? 31.261 -10.991 2.476 1.00 87.44 398 SER A O 1
ATOM 3112 N N . SER A 1 399 ? 32.220 -9.285 1.381 1.00 88.50 399 SER A N 1
ATOM 3113 C CA . SER A 1 399 ? 33.545 -9.326 2.028 1.00 88.50 399 SER A CA 1
ATOM 3114 C C . SER A 1 399 ? 34.125 -7.920 2.224 1.00 88.50 399 SER A C 1
ATOM 3116 O O . SER A 1 399 ? 33.704 -6.962 1.579 1.00 88.50 399 SER A O 1
ATOM 3118 N N . ASP A 1 400 ? 35.104 -7.796 3.119 1.00 87.00 400 ASP A N 1
ATOM 3119 C CA . ASP A 1 400 ? 35.922 -6.589 3.287 1.00 87.00 400 ASP A CA 1
ATOM 3120 C C . ASP A 1 400 ? 37.021 -6.474 2.216 1.00 87.00 400 ASP A C 1
ATOM 3122 O O . ASP A 1 400 ? 37.478 -5.370 1.902 1.00 87.00 400 ASP A O 1
ATOM 3126 N N . THR A 1 401 ? 37.426 -7.599 1.625 1.00 86.12 401 THR A N 1
ATOM 3127 C CA . THR A 1 401 ? 38.465 -7.680 0.594 1.00 86.12 401 THR A CA 1
ATOM 3128 C C . THR A 1 401 ? 37.857 -7.746 -0.800 1.00 86.12 401 THR A C 1
ATOM 3130 O O . THR A 1 401 ? 36.782 -8.315 -1.007 1.00 86.12 401 THR A O 1
ATOM 3133 N N . PHE A 1 402 ? 38.540 -7.125 -1.765 1.00 85.00 402 PHE A N 1
ATOM 3134 C CA . PHE A 1 402 ? 38.124 -7.206 -3.160 1.00 85.00 402 PHE A CA 1
ATOM 3135 C C . PHE A 1 402 ? 38.188 -8.675 -3.600 1.00 85.00 402 PHE A C 1
ATOM 3137 O O . PHE A 1 402 ? 39.181 -9.336 -3.284 1.00 85.00 402 PHE A O 1
ATOM 3144 N N . PRO A 1 403 ? 37.160 -9.207 -4.285 1.00 77.62 403 PRO A N 1
ATOM 3145 C CA . PRO A 1 403 ? 37.121 -10.619 -4.636 1.00 77.62 403 PRO A CA 1
ATOM 3146 C C . PRO A 1 403 ? 38.351 -11.023 -5.444 1.00 77.62 403 PRO A C 1
ATOM 3148 O O . PRO A 1 403 ? 38.673 -10.423 -6.473 1.00 77.62 403 PRO A O 1
ATOM 3151 N N . GLU A 1 404 ? 39.027 -12.064 -4.965 1.00 67.56 404 GLU A N 1
ATOM 3152 C CA . GLU A 1 404 ? 40.159 -12.644 -5.666 1.00 67.56 404 GLU A CA 1
ATOM 3153 C C . GLU A 1 404 ? 39.653 -13.319 -6.944 1.00 67.56 404 GLU A C 1
ATOM 3155 O O . GLU A 1 404 ? 38.699 -14.104 -6.948 1.00 67.56 404 GLU A O 1
ATOM 3160 N N . VAL A 1 405 ? 40.262 -12.956 -8.067 1.00 62.44 405 VAL A N 1
ATOM 3161 C CA . VAL A 1 405 ? 39.854 -13.437 -9.381 1.00 62.44 405 VAL A CA 1
ATOM 3162 C C . VAL A 1 405 ? 40.283 -14.899 -9.501 1.00 62.44 405 VAL A C 1
ATOM 3164 O O . VAL A 1 405 ? 41.438 -15.179 -9.815 1.00 62.44 405 VAL A O 1
ATOM 3167 N N . LYS A 1 406 ? 39.368 -15.847 -9.250 1.00 62.03 406 LYS A N 1
ATOM 3168 C CA . LYS A 1 406 ? 39.644 -17.272 -9.501 1.00 62.03 406 LYS A CA 1
ATOM 3169 C C . LYS A 1 406 ? 40.089 -17.493 -10.949 1.00 62.03 406 LYS A C 1
ATOM 3171 O O . LYS A 1 406 ? 39.699 -16.757 -11.861 1.00 62.03 406 LYS A O 1
ATOM 3176 N N . ALA A 1 407 ? 40.877 -18.552 -11.145 1.00 66.06 407 ALA A N 1
ATOM 3177 C CA . ALA A 1 407 ? 41.254 -19.031 -12.466 1.00 66.06 407 ALA A CA 1
ATOM 3178 C C . ALA A 1 407 ? 39.997 -19.197 -13.331 1.00 66.06 407 ALA A C 1
ATOM 3180 O O . ALA A 1 407 ? 39.029 -19.850 -12.937 1.00 66.06 407 ALA A O 1
ATOM 3181 N N . LEU A 1 408 ? 40.011 -18.550 -14.494 1.00 76.69 408 LEU A N 1
ATOM 3182 C CA . LEU A 1 408 ? 38.930 -18.653 -15.458 1.00 76.69 408 LEU A CA 1
ATOM 3183 C C . LEU A 1 408 ? 38.752 -20.114 -15.897 1.00 76.69 408 LEU A C 1
ATOM 3185 O O . LEU A 1 408 ? 39.745 -20.845 -15.971 1.00 76.69 408 LEU A O 1
ATOM 3189 N N . PRO A 1 409 ? 37.523 -20.544 -16.240 1.00 78.81 409 PRO A N 1
ATOM 3190 C CA . PRO A 1 409 ? 37.323 -21.853 -16.842 1.00 78.81 409 PRO A CA 1
ATOM 3191 C C . PRO A 1 409 ? 38.215 -22.026 -18.085 1.00 78.81 409 PRO A C 1
ATOM 3193 O O . PRO A 1 409 ? 38.482 -21.035 -18.781 1.00 78.81 409 PRO A O 1
ATOM 3196 N N . PRO A 1 410 ? 38.662 -23.256 -18.401 1.00 78.06 410 PRO A N 1
ATOM 3197 C CA . PRO A 1 410 ? 39.453 -23.518 -19.598 1.00 78.06 410 PRO A CA 1
ATOM 3198 C C . PRO A 1 410 ? 38.805 -22.902 -20.842 1.00 78.06 410 PRO A C 1
ATOM 3200 O O . PRO A 1 410 ? 37.600 -23.014 -21.053 1.00 78.06 410 PRO A O 1
ATOM 3203 N N . GLY A 1 411 ? 39.605 -22.203 -21.647 1.00 81.81 411 GLY A N 1
ATOM 3204 C CA . GLY A 1 411 ? 39.117 -21.521 -22.846 1.00 81.81 411 GLY A CA 1
ATOM 3205 C C . GLY A 1 411 ? 38.583 -20.104 -22.623 1.00 81.81 411 GLY A C 1
ATOM 3206 O O . GLY A 1 411 ? 38.220 -19.466 -23.600 1.00 81.81 411 GLY A O 1
ATOM 3207 N N . TRP A 1 412 ? 38.584 -19.555 -21.407 1.00 84.50 412 TRP A N 1
ATOM 3208 C CA . TRP A 1 412 ? 38.227 -18.151 -21.165 1.00 84.50 412 TRP A CA 1
ATOM 3209 C C . TRP A 1 412 ? 39.458 -17.295 -20.867 1.00 84.50 412 TRP A C 1
ATOM 3211 O O . TRP A 1 412 ? 40.429 -17.753 -20.266 1.00 84.50 412 TRP A O 1
ATOM 3221 N N . GLN A 1 413 ? 39.417 -16.029 -21.278 1.00 87.81 413 GLN A N 1
ATOM 3222 C CA . GLN A 1 413 ? 40.414 -15.026 -20.906 1.00 87.81 413 GLN A CA 1
ATOM 3223 C C . GLN A 1 413 ? 39.743 -13.709 -20.527 1.00 87.81 413 GLN A C 1
ATOM 3225 O O . GLN A 1 413 ? 38.704 -13.352 -21.085 1.00 87.81 413 GLN A O 1
ATOM 3230 N N . TRP A 1 414 ? 40.335 -12.982 -19.583 1.00 88.56 414 TRP A N 1
ATOM 3231 C CA . TRP A 1 414 ? 39.868 -11.643 -19.246 1.00 88.56 414 TRP A CA 1
ATOM 3232 C C . TRP A 1 414 ? 40.111 -10.694 -20.416 1.00 88.56 414 TRP A C 1
ATOM 3234 O O . TRP A 1 414 ? 41.142 -10.749 -21.083 1.00 88.56 414 TRP A O 1
ATOM 3244 N N . ASP A 1 415 ? 39.139 -9.827 -20.655 1.00 88.94 415 ASP A N 1
ATOM 3245 C CA . ASP A 1 415 ? 39.165 -8.772 -21.655 1.00 88.94 415 ASP A CA 1
ATOM 3246 C C . ASP A 1 415 ? 39.258 -7.420 -20.945 1.00 88.94 415 ASP A C 1
ATOM 3248 O O . ASP A 1 415 ? 38.264 -6.709 -20.772 1.00 88.94 415 ASP A O 1
ATOM 3252 N N . GLY A 1 416 ? 40.473 -7.111 -20.488 1.00 86.69 416 GLY A N 1
ATOM 3253 C CA . GLY A 1 416 ? 40.799 -5.900 -19.740 1.00 86.69 416 GLY A CA 1
ATOM 3254 C C . GLY A 1 416 ? 40.726 -6.064 -18.223 1.00 86.69 416 GLY A C 1
ATOM 3255 O O . GLY A 1 416 ? 40.572 -7.170 -17.691 1.00 86.69 416 GLY A O 1
ATOM 3256 N N . ASP A 1 417 ? 40.868 -4.941 -17.530 1.00 89.50 417 ASP A N 1
ATOM 3257 C CA . ASP A 1 417 ? 40.817 -4.844 -16.072 1.00 89.50 417 ASP A CA 1
ATOM 3258 C C . ASP A 1 417 ? 39.409 -4.507 -15.572 1.00 89.50 417 ASP A C 1
ATOM 3260 O O . ASP A 1 417 ? 38.492 -4.245 -16.355 1.00 89.50 417 ASP A O 1
ATOM 3264 N N . TRP A 1 418 ? 39.223 -4.549 -14.252 1.00 90.06 418 TRP A N 1
ATOM 3265 C CA . TRP A 1 418 ? 38.002 -4.054 -13.626 1.00 90.06 418 TRP A CA 1
ATOM 3266 C C . TRP A 1 418 ? 37.848 -2.558 -13.900 1.00 90.06 418 TRP A C 1
ATOM 3268 O O . TRP A 1 418 ? 38.751 -1.770 -13.630 1.00 90.06 418 TRP A O 1
ATOM 3278 N N . MET A 1 419 ? 36.686 -2.168 -14.410 1.00 91.94 419 MET A N 1
ATOM 3279 C CA . MET A 1 419 ? 36.345 -0.779 -14.693 1.00 91.94 419 MET A CA 1
ATOM 3280 C C . MET A 1 419 ? 35.092 -0.389 -13.922 1.00 91.94 419 MET A C 1
ATOM 3282 O O . MET A 1 419 ? 34.205 -1.209 -13.692 1.00 91.94 419 MET A O 1
ATOM 3286 N N . VAL A 1 420 ? 35.008 0.877 -13.527 1.00 91.25 420 VAL A N 1
ATOM 3287 C CA . VAL A 1 420 ? 33.804 1.414 -12.894 1.00 91.25 420 VAL A CA 1
ATOM 3288 C C . VAL A 1 420 ? 32.727 1.603 -13.957 1.00 91.25 420 VAL A C 1
ATOM 3290 O O . VAL A 1 420 ? 32.963 2.261 -14.971 1.00 91.25 420 VAL A O 1
ATOM 3293 N N . ASP A 1 421 ? 31.544 1.047 -13.715 1.00 86.88 421 ASP A N 1
ATOM 3294 C CA . ASP A 1 421 ? 30.382 1.286 -14.560 1.00 86.88 421 ASP A CA 1
ATOM 3295 C C . ASP A 1 421 ? 29.797 2.670 -14.251 1.00 86.88 421 ASP A C 1
ATOM 3297 O O . ASP A 1 421 ? 29.339 2.951 -13.142 1.00 86.88 421 ASP A O 1
ATOM 3301 N N . LEU A 1 422 ? 29.846 3.555 -15.246 1.00 83.75 422 LEU A N 1
ATOM 3302 C CA . LEU A 1 422 ? 29.326 4.919 -15.158 1.00 83.75 422 LEU A CA 1
ATOM 3303 C C . LEU A 1 422 ? 27.866 5.017 -15.627 1.00 83.75 422 LEU A C 1
ATOM 3305 O O . LEU A 1 422 ? 27.282 6.102 -15.595 1.00 83.75 422 LEU A O 1
ATOM 3309 N N . GLN A 1 423 ? 27.252 3.915 -16.072 1.00 73.62 423 GLN A N 1
ATOM 3310 C CA . GLN A 1 423 ? 25.867 3.928 -16.532 1.00 73.62 423 GLN A CA 1
ATOM 3311 C C . GLN A 1 423 ? 24.908 4.203 -15.368 1.00 73.62 423 GLN A C 1
ATOM 3313 O O . GLN A 1 423 ? 24.780 3.431 -14.423 1.00 73.62 423 GLN A O 1
ATOM 3318 N N . GLY A 1 424 ? 24.212 5.340 -15.436 1.00 64.50 424 GLY A N 1
ATOM 3319 C CA . GLY A 1 424 ? 23.202 5.731 -14.447 1.00 64.50 424 GLY A CA 1
ATOM 3320 C C . GLY A 1 424 ? 23.752 6.243 -13.108 1.00 64.50 424 GLY A C 1
ATOM 3321 O O . GLY A 1 424 ? 22.957 6.595 -12.232 1.00 64.50 424 GLY A O 1
ATOM 3322 N N . ALA A 1 425 ? 25.075 6.334 -12.960 1.00 69.31 425 ALA A N 1
ATOM 3323 C CA . ALA A 1 425 ? 25.757 6.837 -11.772 1.00 69.31 425 ALA A CA 1
ATOM 3324 C C . ALA A 1 425 ? 26.344 8.246 -11.982 1.00 69.31 425 ALA A C 1
ATOM 3326 O O . ALA A 1 425 ? 26.361 8.778 -13.094 1.00 69.31 425 ALA A O 1
ATOM 3327 N N . GLY A 1 426 ? 26.796 8.883 -10.895 1.00 68.38 426 GLY A N 1
ATOM 3328 C CA . GLY A 1 426 ? 27.530 10.151 -10.968 1.00 68.38 426 GLY A CA 1
ATOM 3329 C C . GLY A 1 426 ? 28.859 10.032 -11.734 1.00 68.38 426 GLY A C 1
ATOM 3330 O O . GLY A 1 426 ? 29.260 8.950 -12.155 1.00 68.38 426 GLY A O 1
ATOM 3331 N N . LYS A 1 427 ? 29.590 11.150 -11.879 1.00 75.12 427 LYS A N 1
ATOM 3332 C CA . LYS A 1 427 ? 30.898 11.202 -12.579 1.00 75.12 427 LYS A CA 1
ATOM 3333 C C . LYS A 1 427 ? 31.950 10.229 -12.020 1.00 75.12 427 LYS A C 1
ATOM 3335 O O . LYS A 1 427 ? 32.924 9.928 -12.694 1.00 75.12 427 LYS A O 1
ATOM 3340 N N . ASP A 1 428 ? 31.763 9.777 -10.790 1.00 82.69 428 ASP A N 1
ATOM 3341 C CA . ASP A 1 428 ? 32.635 8.898 -10.017 1.00 82.69 428 ASP A CA 1
ATOM 3342 C C . ASP A 1 428 ? 32.042 7.489 -9.813 1.00 82.69 428 ASP A C 1
ATOM 3344 O O . ASP A 1 428 ? 32.568 6.707 -9.015 1.00 82.69 428 ASP A O 1
ATOM 3348 N N . GLY A 1 429 ? 30.948 7.161 -10.511 1.00 87.19 429 GLY A N 1
ATOM 3349 C CA . GLY A 1 429 ? 30.308 5.845 -10.480 1.00 87.19 429 GLY A CA 1
ATOM 3350 C C . GLY A 1 429 ? 29.564 5.521 -9.183 1.00 87.19 429 GLY A C 1
ATOM 3351 O O . GLY A 1 429 ? 29.110 4.391 -9.014 1.00 87.19 429 GLY A O 1
ATOM 3352 N N . TRP A 1 430 ? 29.433 6.480 -8.259 1.00 90.19 430 TRP A N 1
ATOM 3353 C CA . TRP A 1 430 ? 28.669 6.270 -7.034 1.00 90.19 430 TRP A CA 1
ATOM 3354 C C . TRP A 1 430 ? 27.171 6.431 -7.271 1.00 90.19 430 TRP A C 1
ATOM 3356 O O . TRP A 1 430 ? 26.694 7.380 -7.902 1.00 90.19 430 TRP A O 1
ATOM 3366 N N . LEU A 1 431 ? 26.434 5.499 -6.685 1.00 88.81 431 LEU A N 1
ATOM 3367 C CA . LEU A 1 431 ? 25.003 5.540 -6.493 1.00 88.81 431 LEU A CA 1
ATOM 3368 C C . LEU A 1 431 ? 24.727 5.798 -5.012 1.00 88.81 431 LEU A C 1
ATOM 3370 O O . LEU A 1 431 ? 25.309 5.118 -4.179 1.00 88.81 431 LEU A O 1
ATOM 3374 N N . PHE A 1 432 ? 23.851 6.739 -4.673 1.00 88.50 432 PHE A N 1
ATOM 3375 C CA . PHE A 1 432 ? 23.488 7.100 -3.302 1.00 88.50 432 PHE A CA 1
ATOM 3376 C C . PHE A 1 432 ? 22.066 6.637 -2.972 1.00 88.50 432 PHE A C 1
ATOM 3378 O O . PHE A 1 432 ? 21.188 6.688 -3.834 1.00 88.50 432 PHE A O 1
ATOM 3385 N N . ALA A 1 433 ? 21.827 6.223 -1.727 1.00 88.50 433 ALA A N 1
ATOM 3386 C CA . ALA A 1 433 ? 20.508 5.825 -1.238 1.00 88.50 433 ALA A CA 1
ATOM 3387 C C . ALA A 1 433 ? 20.379 5.979 0.288 1.00 88.50 433 ALA A C 1
ATOM 3389 O O . ALA A 1 433 ? 21.357 6.244 0.993 1.00 88.50 433 ALA A O 1
ATOM 3390 N N . ILE A 1 434 ? 19.153 5.825 0.796 1.00 88.12 434 ILE A N 1
ATOM 3391 C CA . ILE A 1 434 ? 18.854 5.853 2.239 1.00 88.12 434 ILE A CA 1
ATOM 3392 C C . ILE A 1 434 ? 19.401 4.586 2.922 1.00 88.12 434 ILE A C 1
ATOM 3394 O O . ILE A 1 434 ? 20.001 4.672 3.991 1.00 88.12 434 ILE A O 1
ATOM 3398 N N . ASP A 1 435 ? 19.253 3.427 2.278 1.00 88.69 435 ASP A N 1
ATOM 3399 C CA . ASP A 1 435 ? 19.743 2.119 2.726 1.00 88.69 435 ASP A CA 1
ATOM 3400 C C . ASP A 1 435 ? 20.144 1.232 1.527 1.00 88.69 435 ASP A C 1
ATOM 3402 O O . ASP A 1 435 ? 19.987 1.620 0.365 1.00 88.69 435 ASP A O 1
ATOM 3406 N N . PHE A 1 436 ? 20.724 0.054 1.793 1.00 86.06 436 PHE A N 1
ATOM 3407 C CA . PHE A 1 436 ? 21.207 -0.843 0.737 1.00 86.06 436 PHE A CA 1
ATOM 3408 C C . PHE A 1 436 ? 20.092 -1.558 -0.047 1.00 86.06 436 PHE A C 1
ATOM 3410 O O . PHE A 1 436 ? 20.370 -2.104 -1.119 1.00 86.06 436 PHE A O 1
ATOM 3417 N N . ASP A 1 437 ? 18.849 -1.534 0.435 1.00 82.75 437 ASP A N 1
ATOM 3418 C CA . ASP A 1 437 ? 17.705 -2.194 -0.206 1.00 82.75 437 ASP A CA 1
ATOM 3419 C C . ASP A 1 437 ? 16.986 -1.266 -1.192 1.00 82.75 437 ASP A C 1
ATOM 3421 O O . ASP A 1 437 ? 16.393 -1.712 -2.179 1.00 82.75 437 ASP A O 1
ATOM 3425 N N . ALA A 1 438 ? 17.105 0.046 -0.998 1.00 76.50 438 ALA A N 1
ATOM 3426 C CA . ALA A 1 438 ? 16.620 1.056 -1.927 1.00 76.50 438 ALA A CA 1
ATOM 3427 C C . ALA A 1 438 ? 17.282 0.975 -3.323 1.00 76.50 438 ALA A C 1
ATOM 3429 O O . ALA A 1 438 ? 16.630 1.295 -4.317 1.00 76.50 438 ALA A O 1
ATOM 3430 N N . TYR A 1 439 ? 18.512 0.453 -3.446 1.00 70.25 439 TYR A N 1
ATOM 3431 C CA . TYR A 1 439 ? 19.229 0.386 -4.733 1.00 70.25 439 TYR A CA 1
ATOM 3432 C C . TYR A 1 439 ? 18.569 -0.475 -5.810 1.00 70.25 439 TYR A C 1
ATOM 3434 O O . TYR A 1 439 ? 18.750 -0.187 -6.993 1.00 70.25 439 TYR A O 1
ATOM 3442 N N . GLN A 1 440 ? 17.791 -1.503 -5.446 1.00 58.16 440 GLN A N 1
ATOM 3443 C CA . GLN A 1 440 ? 17.115 -2.350 -6.441 1.00 58.16 440 GLN A CA 1
ATOM 3444 C C . GLN A 1 440 ? 16.082 -1.569 -7.277 1.00 58.16 440 GLN A C 1
ATOM 3446 O O . GLN A 1 440 ? 15.688 -2.023 -8.350 1.00 58.16 440 GLN A O 1
ATOM 3451 N N . ARG A 1 441 ? 15.654 -0.387 -6.811 1.00 49.28 441 ARG A N 1
ATOM 3452 C CA . ARG A 1 441 ? 14.622 0.438 -7.452 1.00 49.28 441 ARG A CA 1
ATOM 3453 C C . ARG A 1 441 ? 15.173 1.560 -8.344 1.00 49.28 441 ARG A C 1
ATOM 3455 O O . ARG A 1 441 ? 14.463 1.989 -9.251 1.00 49.28 441 ARG A O 1
ATOM 3462 N N . ASP A 1 442 ? 16.424 1.989 -8.154 1.00 47.75 442 ASP A N 1
ATOM 3463 C CA . ASP A 1 442 ? 16.893 3.299 -8.644 1.00 47.75 442 ASP A CA 1
ATOM 3464 C C . ASP A 1 442 ? 17.865 3.273 -9.841 1.00 47.75 442 ASP A C 1
ATOM 3466 O O . ASP A 1 442 ? 18.110 4.322 -10.449 1.00 47.75 442 ASP A O 1
ATOM 3470 N N . THR A 1 443 ? 18.355 2.103 -10.271 1.00 48.62 443 THR A N 1
ATOM 3471 C CA . THR A 1 443 ? 19.325 1.969 -11.385 1.00 48.62 443 THR A CA 1
ATOM 3472 C C . THR A 1 443 ? 18.796 2.416 -12.755 1.00 48.62 443 THR A C 1
ATOM 3474 O O . THR A 1 443 ? 19.585 2.707 -13.649 1.00 48.62 443 THR A O 1
ATOM 3477 N N . LYS A 1 444 ? 17.474 2.545 -12.941 1.00 46.50 444 LYS A N 1
ATOM 3478 C CA . LYS A 1 444 ? 16.858 2.927 -14.230 1.00 46.50 444 LYS A CA 1
ATOM 3479 C C . LYS A 1 444 ? 16.620 4.433 -14.410 1.00 46.50 444 LYS A C 1
ATOM 3481 O O . LYS A 1 444 ? 16.199 4.852 -15.484 1.00 46.50 444 LYS A O 1
ATOM 3486 N N . SER A 1 445 ? 16.844 5.254 -13.379 1.00 49.47 445 SER A N 1
ATOM 3487 C CA . SER A 1 445 ? 16.414 6.665 -13.375 1.00 49.47 445 SER A CA 1
ATOM 3488 C C . SER A 1 445 ? 17.476 7.674 -13.836 1.00 49.47 445 SER A C 1
ATOM 3490 O O . SER A 1 445 ? 17.140 8.830 -14.100 1.00 49.47 445 SER A O 1
ATOM 3492 N N . GLY A 1 446 ? 18.748 7.267 -13.935 1.00 49.59 446 GLY A N 1
ATOM 3493 C CA . GLY A 1 446 ? 19.849 8.093 -14.451 1.00 49.59 446 GLY A CA 1
ATOM 3494 C C . GLY A 1 446 ? 20.138 9.391 -13.680 1.00 49.59 446 GLY A C 1
ATOM 3495 O O . GLY A 1 446 ? 20.910 10.222 -14.152 1.00 49.59 446 GLY A O 1
ATOM 3496 N N . LYS A 1 447 ? 19.520 9.604 -12.512 1.00 53.88 447 LYS A N 1
ATOM 3497 C CA . LYS A 1 447 ? 19.659 10.825 -11.704 1.00 53.88 447 LYS A CA 1
ATOM 3498 C C . LYS A 1 447 ? 20.083 10.472 -10.286 1.00 53.88 447 LYS A C 1
ATOM 3500 O O . LYS A 1 447 ? 19.296 10.598 -9.354 1.00 53.88 447 LYS A O 1
ATOM 3505 N N . ASN A 1 448 ? 21.333 10.056 -10.115 1.00 63.81 448 ASN A N 1
ATOM 3506 C CA . ASN A 1 448 ? 21.863 9.799 -8.785 1.00 63.81 448 ASN A CA 1
ATOM 3507 C C . ASN A 1 448 ? 22.547 11.045 -8.202 1.00 63.81 448 ASN A C 1
ATOM 3509 O O . ASN A 1 448 ? 23.735 11.280 -8.416 1.00 63.81 448 ASN A O 1
ATOM 3513 N N . LYS A 1 449 ? 21.774 11.895 -7.516 1.00 66.50 449 LYS A N 1
ATOM 3514 C CA . LYS A 1 449 ? 22.313 13.009 -6.722 1.00 66.50 449 LYS A CA 1
ATOM 3515 C C . LYS A 1 449 ? 22.208 12.657 -5.242 1.00 66.50 449 LYS A C 1
ATOM 3517 O O . LYS A 1 449 ? 21.124 12.329 -4.770 1.00 66.50 449 LYS A O 1
ATOM 3522 N N . CYS A 1 450 ? 23.321 12.782 -4.521 1.00 75.25 450 CYS A N 1
ATOM 3523 C CA . CYS A 1 450 ? 23.346 12.672 -3.066 1.00 75.25 450 CYS A CA 1
ATOM 3524 C C . CYS A 1 450 ? 22.399 13.718 -2.446 1.00 75.25 450 CYS A C 1
ATOM 3526 O O . CYS A 1 450 ? 22.519 14.912 -2.725 1.00 75.25 450 CYS A O 1
ATOM 3528 N N . THR A 1 451 ? 21.446 13.265 -1.632 1.00 77.69 451 THR A N 1
ATOM 3529 C CA . THR A 1 451 ? 20.548 14.115 -0.835 1.00 77.69 451 THR A CA 1
ATOM 3530 C C . THR A 1 451 ? 20.956 14.052 0.641 1.00 77.69 451 THR A C 1
ATOM 3532 O O . THR A 1 451 ? 21.641 13.106 1.029 1.00 77.69 451 THR A O 1
ATOM 3535 N N . PRO A 1 452 ? 20.508 14.982 1.506 1.00 77.38 452 PRO A N 1
ATOM 3536 C CA . PRO A 1 452 ? 20.783 14.916 2.948 1.00 77.38 452 PRO A CA 1
ATOM 3537 C C . PRO A 1 452 ? 20.278 13.642 3.650 1.00 77.38 452 PRO A C 1
ATOM 3539 O O . PRO A 1 452 ? 20.650 13.390 4.790 1.00 77.38 452 PRO A O 1
ATOM 3542 N N . LEU A 1 453 ? 19.425 12.852 2.986 1.00 80.44 453 LEU A N 1
ATOM 3543 C CA . LEU A 1 453 ? 18.894 11.582 3.487 1.00 80.44 453 LEU A CA 1
ATOM 3544 C C . LEU A 1 453 ? 19.682 10.362 2.980 1.00 80.44 453 LEU A C 1
ATOM 3546 O O . LEU A 1 453 ? 19.325 9.229 3.294 1.00 80.44 453 LEU A O 1
ATOM 3550 N N . CYS A 1 454 ? 20.726 10.562 2.172 1.00 87.06 454 CYS A N 1
ATOM 3551 C CA . CYS A 1 454 ? 21.561 9.474 1.681 1.00 87.06 454 CYS A CA 1
ATOM 3552 C C . CYS A 1 454 ? 22.560 9.050 2.760 1.00 87.06 454 CYS A C 1
ATOM 3554 O O . CYS A 1 454 ? 23.512 9.773 3.048 1.00 87.06 454 CYS A O 1
ATOM 3556 N N . TYR A 1 455 ? 22.361 7.860 3.325 1.00 91.69 455 TYR A N 1
ATOM 3557 C CA . TYR A 1 455 ? 23.260 7.291 4.331 1.00 91.69 455 TYR A CA 1
ATOM 3558 C C . TYR A 1 455 ? 24.173 6.215 3.770 1.00 91.69 455 TYR A C 1
ATOM 3560 O O . TYR A 1 455 ? 25.160 5.878 4.409 1.00 91.69 455 TYR A O 1
ATOM 3568 N N . VAL A 1 456 ? 23.888 5.674 2.590 1.00 93.50 456 VAL A N 1
ATOM 3569 C CA . VAL A 1 456 ? 24.740 4.669 1.952 1.00 93.50 456 VAL A CA 1
ATOM 3570 C C . VAL A 1 456 ? 25.076 5.088 0.529 1.00 93.50 456 VAL A C 1
ATOM 3572 O O . VAL A 1 456 ? 24.314 5.820 -0.108 1.00 93.50 456 VAL A O 1
ATOM 3575 N N . ARG A 1 457 ? 26.215 4.608 0.029 1.00 92.81 457 ARG A N 1
ATOM 3576 C CA . ARG A 1 457 ? 26.592 4.688 -1.381 1.00 92.81 457 ARG A CA 1
ATOM 3577 C C . ARG A 1 457 ? 27.120 3.352 -1.890 1.00 92.81 457 ARG A C 1
ATOM 3579 O O . ARG A 1 457 ? 27.692 2.572 -1.128 1.00 92.81 457 ARG A O 1
ATOM 3586 N N . ARG A 1 458 ? 26.922 3.092 -3.178 1.00 91.81 458 ARG A N 1
ATOM 3587 C CA . ARG A 1 458 ? 27.376 1.886 -3.868 1.00 91.81 458 ARG A CA 1
ATOM 3588 C C . ARG A 1 458 ? 27.977 2.218 -5.228 1.00 91.81 458 ARG A C 1
ATOM 3590 O O . ARG A 1 458 ? 27.429 3.049 -5.939 1.00 91.81 458 ARG A O 1
ATOM 3597 N N . ARG A 1 459 ? 29.053 1.542 -5.622 1.00 92.19 459 ARG A N 1
ATOM 3598 C CA . ARG A 1 459 ? 29.686 1.675 -6.943 1.00 92.19 459 ARG A CA 1
ATOM 3599 C C . ARG A 1 459 ? 29.787 0.312 -7.617 1.00 92.19 459 ARG A C 1
ATOM 3601 O O . ARG A 1 459 ? 30.219 -0.651 -6.990 1.00 92.19 459 ARG A O 1
ATOM 3608 N N . ARG A 1 460 ? 29.382 0.230 -8.886 1.00 91.44 460 ARG A N 1
ATOM 3609 C CA . ARG A 1 460 ? 29.432 -1.001 -9.686 1.00 91.44 460 ARG A CA 1
ATOM 3610 C C . ARG A 1 460 ? 30.764 -1.083 -10.429 1.00 91.44 460 ARG A C 1
ATOM 3612 O O . ARG A 1 460 ? 31.140 -0.156 -11.140 1.00 91.44 460 ARG A O 1
ATOM 3619 N N . TRP A 1 461 ? 31.460 -2.194 -10.255 1.00 91.81 461 TRP A N 1
ATOM 3620 C CA . TRP A 1 461 ? 32.679 -2.558 -10.962 1.00 91.81 461 TRP A CA 1
ATOM 3621 C C . TRP A 1 461 ? 32.349 -3.688 -11.928 1.00 91.81 461 TRP A C 1
ATOM 3623 O O . TRP A 1 461 ? 31.720 -4.665 -11.526 1.00 91.81 461 TRP A O 1
ATOM 3633 N N . VAL A 1 462 ? 32.762 -3.560 -13.184 1.00 90.88 462 VAL A N 1
ATOM 3634 C CA . VAL A 1 462 ? 32.521 -4.545 -14.241 1.00 90.88 462 VAL A CA 1
ATOM 3635 C C . VAL A 1 462 ? 33.830 -4.987 -14.880 1.00 90.88 462 VAL A C 1
ATOM 3637 O O . VAL A 1 462 ? 34.751 -4.189 -15.065 1.00 90.88 462 VAL A O 1
ATOM 3640 N N . ARG A 1 463 ? 33.920 -6.266 -15.236 1.00 91.00 463 ARG A N 1
ATOM 3641 C CA . ARG A 1 463 ? 35.035 -6.830 -16.002 1.00 91.00 463 ARG A CA 1
ATOM 3642 C C . ARG A 1 463 ? 34.501 -7.853 -16.986 1.00 91.00 463 ARG A C 1
ATOM 3644 O O . ARG A 1 463 ? 33.650 -8.666 -16.648 1.00 91.00 463 ARG A O 1
ATOM 3651 N N . ARG A 1 464 ? 35.000 -7.831 -18.219 1.00 90.19 464 ARG A N 1
ATOM 3652 C CA . ARG A 1 464 ? 34.535 -8.744 -19.269 1.00 90.19 464 ARG A CA 1
ATOM 3653 C C . ARG A 1 464 ? 35.491 -9.910 -19.426 1.00 90.19 464 ARG A C 1
ATOM 3655 O O . ARG A 1 464 ? 36.702 -9.730 -19.333 1.00 90.19 464 ARG A O 1
ATOM 3662 N N . ARG A 1 465 ? 34.962 -11.093 -19.718 1.00 88.75 465 ARG A N 1
ATOM 3663 C CA . ARG A 1 465 ? 35.734 -12.255 -20.168 1.00 88.75 465 ARG A CA 1
ATOM 3664 C C . ARG A 1 465 ? 35.262 -12.696 -21.545 1.00 88.75 465 ARG A C 1
ATOM 3666 O O . ARG A 1 465 ? 34.075 -12.630 -21.855 1.00 88.75 465 ARG A O 1
ATOM 3673 N N . LYS A 1 466 ? 36.205 -13.128 -22.376 1.00 89.38 466 LYS A N 1
ATOM 3674 C CA . LYS A 1 466 ? 35.976 -13.622 -23.735 1.00 89.38 466 LYS A CA 1
ATOM 3675 C C . LYS A 1 466 ? 36.289 -15.107 -23.798 1.00 89.38 466 LYS A C 1
ATOM 3677 O O . LYS A 1 466 ? 37.319 -15.537 -23.269 1.00 89.38 466 LYS A O 1
ATOM 3682 N N . CYS A 1 467 ? 35.428 -15.873 -24.457 1.00 84.62 467 CYS A N 1
ATOM 3683 C CA . CYS A 1 467 ? 35.744 -17.255 -24.789 1.00 84.62 467 CYS A CA 1
ATOM 3684 C C . CYS A 1 467 ? 36.695 -17.295 -25.997 1.00 84.62 467 CYS A C 1
ATOM 3686 O O . CYS A 1 467 ? 36.539 -16.527 -26.946 1.00 84.62 467 CYS A O 1
ATOM 3688 N N . LYS A 1 468 ? 37.699 -18.173 -25.939 1.00 76.75 468 LYS A N 1
ATOM 3689 C CA . LYS A 1 468 ? 38.657 -18.459 -27.015 1.00 76.75 468 LYS A CA 1
ATOM 3690 C C . LYS A 1 468 ? 38.049 -19.350 -28.102 1.00 76.75 468 LYS A C 1
ATOM 3692 O O . LYS A 1 468 ? 38.554 -19.334 -29.217 1.00 76.75 468 LYS A O 1
ATOM 3697 N N . ALA A 1 469 ? 37.004 -20.112 -27.774 1.00 67.75 469 ALA A N 1
ATOM 3698 C CA . ALA A 1 469 ? 36.260 -20.940 -28.717 1.00 67.75 469 ALA A CA 1
ATOM 3699 C C . ALA A 1 469 ? 35.099 -20.149 -29.333 1.00 67.75 469 ALA A C 1
ATOM 3701 O O . ALA A 1 469 ? 34.506 -19.272 -28.695 1.00 67.75 469 ALA A O 1
ATOM 3702 N N . THR A 1 470 ? 34.771 -20.458 -30.583 1.00 67.50 470 THR A N 1
ATOM 3703 C CA . THR A 1 470 ? 33.613 -19.873 -31.262 1.00 67.50 470 THR A CA 1
ATOM 3704 C C . THR A 1 470 ? 32.310 -20.439 -30.697 1.00 67.50 470 THR A C 1
ATOM 3706 O O . THR A 1 470 ? 32.269 -21.559 -30.195 1.00 67.50 470 THR A O 1
ATOM 3709 N N . GLN A 1 471 ? 31.214 -19.683 -30.791 1.00 59.84 471 GLN A N 1
ATOM 3710 C CA . GLN A 1 471 ? 29.912 -20.149 -30.301 1.00 59.84 471 GLN A CA 1
ATOM 3711 C C . GLN A 1 471 ? 29.461 -21.462 -30.973 1.00 59.84 471 GLN A C 1
ATOM 3713 O O . GLN A 1 471 ? 28.921 -22.336 -30.305 1.00 59.84 471 GLN A O 1
ATOM 3718 N N . GLN A 1 472 ? 29.789 -21.645 -32.257 1.00 57.78 472 GLN A N 1
ATOM 3719 C CA . GLN A 1 472 ? 29.537 -22.888 -32.994 1.00 57.78 472 GLN A CA 1
ATOM 3720 C C . GLN A 1 472 ? 30.383 -24.068 -32.491 1.00 57.78 472 GLN A C 1
ATOM 3722 O O . GLN A 1 472 ? 29.883 -25.184 -32.433 1.00 57.78 472 GLN A O 1
ATOM 3727 N N . GLU A 1 473 ? 31.641 -23.844 -32.096 1.00 65.31 473 GLU A N 1
ATOM 3728 C CA . GLU A 1 473 ? 32.486 -24.888 -31.493 1.00 65.31 473 GLU A CA 1
ATOM 3729 C C . GLU A 1 473 ? 32.032 -25.256 -30.075 1.00 65.31 473 GLU A C 1
ATOM 3731 O O . GLU A 1 473 ? 32.177 -26.406 -29.670 1.00 65.31 473 GLU A O 1
ATOM 3736 N N . LEU A 1 474 ? 31.473 -24.309 -29.315 1.00 63.09 474 LEU A N 1
ATOM 3737 C CA . LEU A 1 474 ? 30.911 -24.571 -27.984 1.00 63.09 474 LEU A CA 1
ATOM 3738 C C . LEU A 1 474 ? 29.638 -25.424 -28.077 1.00 63.09 474 LEU A C 1
ATOM 3740 O O . LEU A 1 474 ? 29.521 -26.430 -27.377 1.00 63.09 474 LEU A O 1
ATOM 3744 N N . GLU A 1 475 ? 28.737 -25.065 -28.996 1.00 63.38 475 GLU A N 1
ATOM 3745 C CA . GLU A 1 475 ? 27.512 -25.817 -29.288 1.00 63.38 475 GLU A CA 1
ATOM 3746 C C . GLU A 1 475 ? 27.825 -27.217 -29.852 1.00 63.38 475 GLU A C 1
ATOM 3748 O O . GLU A 1 475 ? 27.221 -28.199 -29.423 1.00 63.38 475 GLU A O 1
ATOM 3753 N N . ALA A 1 476 ? 28.819 -27.340 -30.743 1.00 62.03 476 ALA A N 1
ATOM 3754 C CA . ALA A 1 476 ? 29.235 -28.622 -31.322 1.00 62.03 476 ALA A CA 1
ATOM 3755 C C . ALA A 1 476 ? 29.948 -29.557 -30.324 1.00 62.03 476 ALA A C 1
ATOM 3757 O O . ALA A 1 476 ? 29.834 -30.774 -30.446 1.00 62.03 476 ALA A O 1
ATOM 3758 N N . ASN A 1 477 ? 30.659 -29.012 -29.330 1.00 65.56 477 ASN A N 1
ATOM 3759 C CA . ASN A 1 477 ? 31.360 -29.797 -28.305 1.00 65.56 477 ASN A CA 1
ATOM 3760 C C . ASN A 1 477 ? 30.505 -30.086 -27.057 1.00 65.56 477 ASN A C 1
ATOM 3762 O O . ASN A 1 477 ? 31.026 -30.600 -26.067 1.00 65.56 477 ASN A O 1
ATOM 3766 N N . GLY A 1 478 ? 29.212 -29.737 -27.062 1.00 55.50 478 GLY A N 1
ATOM 3767 C CA . GLY A 1 478 ? 28.327 -29.937 -25.909 1.00 55.50 478 GLY A CA 1
ATOM 3768 C C . GLY A 1 478 ? 28.728 -29.126 -24.669 1.00 55.50 478 GLY A C 1
ATOM 3769 O O . GLY A 1 478 ? 28.296 -29.440 -23.560 1.00 55.50 478 GLY A O 1
ATOM 3770 N N . MET A 1 479 ? 29.554 -28.086 -24.830 1.00 58.03 479 MET A N 1
ATOM 3771 C CA . MET A 1 479 ? 29.889 -27.162 -23.751 1.00 58.03 479 MET A CA 1
ATOM 3772 C C . MET A 1 479 ? 28.777 -26.118 -23.681 1.00 58.03 479 MET A C 1
ATOM 3774 O O . MET A 1 479 ? 28.742 -25.190 -24.488 1.00 58.03 479 MET A O 1
ATOM 3778 N N . ALA A 1 480 ? 27.846 -26.293 -22.741 1.00 49.38 480 ALA A N 1
ATOM 3779 C CA . ALA A 1 480 ? 26.724 -25.380 -22.558 1.00 49.38 480 ALA A CA 1
ATOM 3780 C C . ALA A 1 480 ? 27.214 -23.924 -22.469 1.00 49.38 480 ALA A C 1
ATOM 3782 O O . ALA A 1 480 ? 28.016 -23.566 -21.600 1.00 49.38 480 ALA A O 1
ATOM 3783 N N . VAL A 1 481 ? 26.720 -23.079 -23.376 1.00 51.62 481 VAL A N 1
ATOM 3784 C CA . VAL A 1 481 ? 26.755 -21.628 -23.200 1.00 51.62 481 VAL A CA 1
ATOM 3785 C C . VAL A 1 481 ? 25.883 -21.356 -21.977 1.00 51.62 481 VAL A C 1
ATOM 3787 O O . VAL A 1 481 ? 24.667 -21.515 -22.046 1.00 51.62 481 VAL A O 1
ATOM 3790 N N . MET A 1 482 ? 26.518 -21.061 -20.840 1.00 52.72 482 MET A N 1
ATOM 3791 C CA . MET A 1 482 ? 25.818 -20.804 -19.578 1.00 52.72 482 MET A CA 1
ATOM 3792 C C . MET A 1 482 ? 24.765 -19.706 -19.815 1.00 52.72 482 MET A C 1
ATOM 3794 O O . MET A 1 482 ? 25.136 -18.647 -20.333 1.00 52.72 482 MET A O 1
ATOM 3798 N N . PRO A 1 483 ? 23.477 -19.938 -19.504 1.00 42.06 483 PRO A N 1
ATOM 3799 C CA . PRO A 1 483 ? 22.453 -18.905 -19.610 1.00 42.06 483 PRO A CA 1
ATOM 3800 C C . PRO A 1 483 ? 22.806 -17.718 -18.700 1.00 42.06 483 PRO A C 1
ATOM 3802 O O . PRO A 1 483 ? 23.445 -17.901 -17.665 1.00 42.06 483 PRO A O 1
ATOM 3805 N N . ASP A 1 484 ? 22.389 -16.502 -19.073 1.00 42.25 484 ASP A N 1
ATOM 3806 C CA . ASP A 1 484 ? 22.695 -15.255 -18.338 1.00 42.25 484 ASP A CA 1
ATOM 3807 C C . ASP A 1 484 ? 22.315 -15.307 -16.841 1.00 42.25 484 ASP A C 1
ATOM 3809 O O . ASP A 1 484 ? 22.894 -14.582 -16.027 1.00 42.25 484 ASP A O 1
ATOM 3813 N N . ASP A 1 485 ? 21.390 -16.195 -16.469 1.00 36.72 485 ASP A N 1
ATOM 3814 C CA . ASP A 1 485 ? 20.913 -16.404 -15.099 1.00 36.72 485 ASP A CA 1
ATOM 3815 C C . ASP A 1 485 ? 21.818 -17.321 -14.250 1.00 36.72 485 ASP A C 1
ATOM 3817 O O . ASP A 1 485 ? 21.632 -17.426 -13.039 1.00 36.72 485 ASP A O 1
ATOM 3821 N N . GLU A 1 486 ? 22.832 -17.953 -14.849 1.00 43.22 486 GLU A N 1
ATOM 3822 C CA . GLU A 1 486 ? 23.754 -18.879 -14.181 1.00 43.22 486 GLU A CA 1
ATOM 3823 C C . GLU A 1 486 ? 25.215 -18.431 -14.378 1.00 43.22 486 GLU A C 1
ATOM 3825 O O . GLU A 1 486 ? 26.096 -19.190 -14.784 1.00 43.22 486 GLU A O 1
ATOM 3830 N N . LYS A 1 487 ? 25.497 -17.145 -14.109 1.00 49.66 487 LYS A N 1
ATOM 3831 C CA . LYS A 1 487 ? 26.873 -16.615 -14.066 1.00 49.66 487 LYS A CA 1
ATOM 3832 C C . LYS A 1 487 ? 27.726 -17.478 -13.128 1.00 49.66 487 LYS A C 1
ATOM 3834 O O . LYS A 1 487 ? 27.300 -17.820 -12.025 1.00 49.66 487 LYS A O 1
ATOM 3839 N N . ALA A 1 488 ? 28.951 -17.809 -13.549 1.00 45.22 488 ALA A N 1
ATOM 3840 C CA . ALA A 1 488 ? 29.888 -18.552 -12.705 1.00 45.22 488 ALA A CA 1
ATOM 3841 C C . ALA A 1 488 ? 30.013 -17.841 -11.343 1.00 45.22 488 ALA A C 1
ATOM 3843 O O . ALA A 1 488 ? 30.266 -16.635 -11.325 1.00 45.22 488 ALA A O 1
ATOM 3844 N N . PRO A 1 489 ? 29.824 -18.531 -10.206 1.00 47.88 489 PRO A N 1
ATOM 3845 C CA . PRO A 1 489 ? 29.746 -17.852 -8.925 1.00 47.88 489 PRO A CA 1
ATOM 3846 C C . PRO A 1 489 ? 31.086 -17.188 -8.600 1.00 47.88 489 PRO A C 1
ATOM 3848 O O . PRO A 1 489 ? 32.084 -17.858 -8.320 1.00 47.88 489 PRO A O 1
ATOM 3851 N N . LEU A 1 490 ? 31.099 -15.852 -8.598 1.00 54.16 490 LEU A N 1
ATOM 3852 C CA . LEU A 1 490 ? 32.114 -15.074 -7.899 1.00 54.16 490 LEU A CA 1
ATOM 3853 C C . LEU A 1 490 ? 31.997 -15.421 -6.412 1.00 54.16 490 LEU A C 1
ATOM 3855 O O . LEU A 1 490 ? 31.106 -14.951 -5.702 1.00 54.16 490 LEU A O 1
ATOM 3859 N N . HIS A 1 491 ? 32.875 -16.308 -5.953 1.00 56.69 491 HIS A N 1
ATOM 3860 C CA . HIS A 1 491 ? 32.925 -16.709 -4.558 1.00 56.69 491 HIS A CA 1
ATOM 3861 C C . HIS A 1 491 ? 33.628 -15.616 -3.757 1.00 56.69 491 HIS A C 1
ATOM 3863 O O . HIS A 1 491 ? 34.853 -15.575 -3.670 1.00 56.69 491 HIS A O 1
ATOM 3869 N N . ILE A 1 492 ? 32.839 -14.724 -3.170 1.00 60.66 492 ILE A N 1
ATOM 3870 C CA . ILE A 1 492 ? 33.322 -13.745 -2.203 1.00 60.66 492 ILE A CA 1
ATOM 3871 C C . ILE A 1 492 ? 33.571 -14.508 -0.894 1.00 60.66 492 ILE A C 1
ATOM 3873 O O . ILE A 1 492 ? 32.631 -14.793 -0.157 1.00 60.66 492 ILE A O 1
ATOM 3877 N N . SER A 1 493 ? 34.815 -14.934 -0.655 1.00 53.59 493 SER A N 1
ATOM 3878 C CA . SER A 1 493 ? 35.177 -15.660 0.564 1.00 53.59 493 SER A CA 1
ATOM 3879 C C . SER A 1 493 ? 35.150 -14.734 1.773 1.00 53.59 493 SER A C 1
ATOM 3881 O O . SER A 1 493 ? 35.747 -13.656 1.760 1.00 53.59 493 SER A O 1
ATOM 3883 N N . ASP A 1 494 ? 34.488 -15.191 2.829 1.00 49.00 494 ASP A N 1
ATOM 3884 C CA . ASP A 1 494 ? 34.541 -14.563 4.137 1.00 49.00 494 ASP A CA 1
ATOM 3885 C C . ASP A 1 494 ? 35.834 -14.989 4.845 1.00 49.00 494 ASP A C 1
ATOM 3887 O O . ASP A 1 494 ? 35.916 -16.058 5.443 1.00 49.00 494 ASP A O 1
ATOM 3891 N N . THR A 1 495 ? 36.884 -14.184 4.706 1.00 44.69 495 THR A N 1
ATOM 3892 C CA . THR A 1 495 ? 38.120 -14.348 5.477 1.00 44.69 495 THR A CA 1
ATOM 3893 C C . THR A 1 495 ? 38.366 -13.075 6.273 1.00 44.69 495 THR A C 1
ATOM 3895 O O . THR A 1 495 ? 39.241 -12.279 5.934 1.00 44.69 495 THR A O 1
ATOM 3898 N N . SER A 1 496 ? 37.559 -12.832 7.304 1.00 43.44 496 SER A N 1
ATOM 3899 C CA . SER A 1 496 ? 37.858 -11.791 8.288 1.00 43.44 496 SER A CA 1
ATOM 3900 C C . SER A 1 496 ? 37.542 -12.292 9.698 1.00 43.44 496 SER A C 1
ATOM 3902 O O . SER A 1 496 ? 36.433 -12.773 9.921 1.00 43.44 496 SER A O 1
ATOM 3904 N N . PRO A 1 497 ? 38.491 -12.217 10.649 1.00 41.38 497 PRO A N 1
ATOM 3905 C CA . PRO A 1 497 ? 38.221 -12.532 12.046 1.00 41.38 497 PRO A CA 1
ATOM 3906 C C . PRO A 1 497 ? 37.209 -11.537 12.631 1.00 41.38 497 PRO A C 1
ATOM 3908 O O . PRO A 1 497 ? 37.257 -10.341 12.330 1.00 41.38 497 PRO A O 1
ATOM 3911 N N . ASP A 1 498 ? 36.298 -12.050 13.461 1.00 42.59 498 ASP A N 1
ATOM 3912 C CA . ASP A 1 498 ? 35.190 -11.321 14.083 1.00 42.59 498 ASP A CA 1
ATOM 3913 C C . ASP A 1 498 ? 35.604 -9.931 14.583 1.00 42.59 498 ASP A C 1
ATOM 3915 O O . ASP A 1 498 ? 36.399 -9.773 15.514 1.00 42.59 498 ASP A O 1
ATOM 3919 N N . ARG A 1 499 ? 35.032 -8.886 13.974 1.00 49.66 499 ARG A N 1
ATOM 3920 C CA . ARG A 1 499 ? 35.209 -7.516 14.453 1.00 49.66 499 ARG A CA 1
ATOM 3921 C C . ARG A 1 499 ? 34.298 -7.274 15.649 1.00 49.66 499 ARG A C 1
ATOM 3923 O O . ARG A 1 499 ? 33.198 -6.743 15.507 1.00 49.66 499 ARG A O 1
ATOM 3930 N N . ILE A 1 500 ? 34.805 -7.532 16.849 1.00 44.41 500 ILE A N 1
ATOM 3931 C CA . ILE A 1 500 ? 34.417 -6.697 17.985 1.00 44.41 500 ILE A CA 1
ATOM 3932 C C . ILE A 1 500 ? 35.108 -5.350 17.754 1.00 44.41 500 ILE A C 1
ATOM 3934 O O . ILE A 1 500 ? 36.324 -5.224 17.887 1.00 44.41 500 ILE A O 1
ATOM 3938 N N . SER A 1 501 ? 34.342 -4.343 17.329 1.00 51.53 501 SER A N 1
ATOM 3939 C CA . SER A 1 501 ? 34.821 -2.959 17.286 1.00 51.53 501 SER A CA 1
ATOM 3940 C C . SER A 1 501 ? 35.411 -2.605 18.653 1.00 51.53 501 SER A C 1
ATOM 3942 O O . SER A 1 501 ? 34.795 -2.894 19.677 1.00 51.53 501 SER A O 1
ATOM 3944 N N . TRP A 1 502 ? 36.580 -1.963 18.698 1.00 46.50 502 TRP A N 1
ATOM 3945 C CA . TRP A 1 502 ? 37.177 -1.504 19.960 1.00 46.50 502 TRP A CA 1
ATOM 3946 C C . TRP A 1 502 ? 36.216 -0.615 20.762 1.00 46.50 502 TRP A C 1
ATOM 3948 O O . TRP A 1 502 ? 36.266 -0.614 21.985 1.00 46.50 502 TRP A O 1
ATOM 3958 N N . VAL A 1 503 ? 35.278 0.064 20.092 1.00 47.06 503 VAL A N 1
ATOM 3959 C CA . VAL A 1 503 ? 34.188 0.816 20.732 1.00 47.06 503 VAL A CA 1
ATOM 3960 C C . VAL A 1 503 ? 33.200 -0.123 21.432 1.00 47.06 503 VAL A C 1
ATOM 3962 O O . VAL A 1 503 ? 32.771 0.157 22.545 1.00 47.06 503 VAL A O 1
ATOM 3965 N N . SER A 1 504 ? 32.874 -1.264 20.827 1.00 46.94 504 SER A N 1
ATOM 3966 C CA . SER A 1 504 ? 32.045 -2.308 21.437 1.00 46.94 504 SER A CA 1
ATOM 3967 C C . SER A 1 504 ? 32.764 -2.988 22.603 1.00 46.94 504 SER A C 1
ATOM 3969 O O . SER A 1 504 ? 32.154 -3.176 23.648 1.00 46.94 504 SER A O 1
ATOM 3971 N N . ALA A 1 505 ? 34.061 -3.286 22.473 1.00 52.34 505 ALA A N 1
ATOM 3972 C CA . ALA A 1 505 ? 34.868 -3.821 23.573 1.00 52.34 505 ALA A CA 1
ATOM 3973 C C . ALA A 1 505 ? 34.969 -2.827 24.744 1.00 52.34 505 ALA A C 1
ATOM 3975 O O . ALA A 1 505 ? 34.823 -3.224 25.897 1.00 52.34 505 ALA A O 1
ATOM 3976 N N . LEU A 1 506 ? 35.138 -1.531 24.453 1.00 54.06 506 LEU A N 1
ATOM 3977 C CA . LEU A 1 506 ? 35.171 -0.461 25.451 1.00 54.06 506 LEU A CA 1
ATOM 3978 C C . LEU A 1 506 ? 33.818 -0.305 26.159 1.00 54.06 506 LEU A C 1
ATOM 3980 O O . LEU A 1 506 ? 33.788 -0.194 27.377 1.00 54.06 506 LEU A O 1
ATOM 3984 N N . LEU A 1 507 ? 32.700 -0.339 25.424 1.00 53.69 507 LEU A N 1
ATOM 3985 C CA . LEU A 1 507 ? 31.351 -0.245 25.996 1.00 53.69 507 LEU A CA 1
ATOM 3986 C C . LEU A 1 507 ? 30.975 -1.483 26.820 1.00 53.69 507 LEU A C 1
ATOM 3988 O O . LEU A 1 507 ? 30.324 -1.345 27.854 1.00 53.69 507 LEU A O 1
ATOM 3992 N N . ILE A 1 508 ? 31.417 -2.675 26.408 1.00 60.28 508 ILE A N 1
ATOM 3993 C CA . ILE A 1 508 ? 31.251 -3.910 27.184 1.00 60.28 508 ILE A CA 1
ATOM 3994 C C . ILE A 1 508 ? 32.100 -3.845 28.459 1.00 60.28 508 ILE A C 1
ATOM 3996 O O . ILE A 1 508 ? 31.587 -4.132 29.535 1.00 60.28 508 ILE A O 1
ATOM 4000 N N . ALA A 1 509 ? 33.356 -3.399 28.377 1.00 56.97 509 ALA A N 1
ATOM 4001 C CA . ALA A 1 509 ? 34.211 -3.220 29.550 1.00 56.97 509 ALA A CA 1
ATOM 4002 C C . ALA A 1 509 ? 33.653 -2.162 30.521 1.00 56.97 509 ALA A C 1
ATOM 4004 O O . ALA A 1 509 ? 33.647 -2.391 31.730 1.00 56.97 509 ALA A O 1
ATOM 4005 N N . LEU A 1 510 ? 33.115 -1.046 30.008 1.00 56.38 510 LEU A N 1
ATOM 4006 C CA . LEU A 1 510 ? 32.458 -0.014 30.819 1.00 56.38 510 LEU A CA 1
ATOM 4007 C C . LEU A 1 510 ? 31.182 -0.545 31.485 1.00 56.38 510 LEU A C 1
ATOM 4009 O O . LEU A 1 510 ? 30.942 -0.274 32.657 1.00 56.38 510 LEU A O 1
ATOM 4013 N N . GLY A 1 511 ? 30.374 -1.315 30.750 1.00 57.69 511 GLY A N 1
ATOM 4014 C CA . GLY A 1 511 ? 29.149 -1.928 31.263 1.00 57.69 511 GLY A CA 1
ATOM 4015 C C . GLY A 1 511 ? 29.423 -2.977 32.341 1.00 57.69 511 GLY A C 1
ATOM 4016 O O . GLY A 1 511 ? 28.761 -2.973 33.375 1.00 57.69 511 GLY A O 1
ATOM 4017 N N . VAL A 1 512 ? 30.443 -3.820 32.146 1.00 62.16 512 VAL A N 1
ATOM 4018 C CA . VAL A 1 512 ? 30.875 -4.819 33.138 1.00 62.16 512 VAL A CA 1
ATOM 4019 C C . VAL A 1 512 ? 31.436 -4.136 34.388 1.00 62.16 512 VAL A C 1
ATOM 4021 O O . VAL A 1 512 ? 31.092 -4.538 35.498 1.00 62.16 512 VAL A O 1
ATOM 4024 N N . TRP A 1 513 ? 32.223 -3.067 34.232 1.00 54.91 513 TRP A N 1
ATOM 4025 C CA . TRP A 1 513 ? 32.755 -2.295 35.358 1.00 54.91 513 TRP A CA 1
ATOM 4026 C C . TRP A 1 513 ? 31.647 -1.605 36.170 1.00 54.91 513 TRP A C 1
ATOM 4028 O O . TRP A 1 513 ? 31.614 -1.742 37.389 1.00 54.91 513 TRP A O 1
ATOM 4038 N N . LEU A 1 514 ? 30.678 -0.967 35.504 1.00 52.28 514 LEU A N 1
ATOM 4039 C CA . LEU A 1 514 ? 29.530 -0.332 36.166 1.00 52.28 514 LEU A CA 1
ATOM 4040 C C . LEU A 1 514 ? 28.582 -1.342 36.835 1.00 52.28 514 LEU A C 1
ATOM 4042 O O . LEU A 1 514 ? 27.907 -0.996 37.799 1.00 52.28 514 LEU A O 1
ATOM 4046 N N . SER A 1 515 ? 28.532 -2.586 36.351 1.00 50.59 515 SER A N 1
ATOM 4047 C CA . SER A 1 515 ? 27.689 -3.640 36.934 1.00 50.59 515 SER A CA 1
ATOM 4048 C C . SER A 1 515 ? 28.299 -4.337 38.158 1.00 50.59 515 SER A C 1
ATOM 4050 O O . SER A 1 515 ? 27.570 -4.986 38.905 1.00 50.59 515 SER A O 1
ATOM 4052 N N . ASN A 1 516 ? 29.612 -4.198 38.388 1.00 43.44 516 ASN A N 1
ATOM 4053 C CA . ASN A 1 516 ? 30.327 -4.919 39.448 1.00 43.44 516 ASN A CA 1
ATOM 4054 C C . ASN A 1 516 ? 30.481 -4.146 40.771 1.00 43.44 516 ASN A C 1
ATOM 4056 O O . ASN A 1 516 ? 30.987 -4.710 41.739 1.00 43.44 516 ASN A O 1
ATOM 4060 N N . GLU A 1 517 ? 29.995 -2.907 40.877 1.00 47.41 517 GLU A N 1
ATOM 4061 C CA . GLU A 1 517 ? 29.922 -2.192 42.160 1.00 47.41 517 GLU A CA 1
ATOM 4062 C C . GLU A 1 517 ? 28.526 -2.291 42.796 1.00 47.41 517 GLU A C 1
ATOM 4064 O O . GLU A 1 517 ? 27.826 -1.307 43.008 1.00 47.41 517 GLU A O 1
ATOM 4069 N N . HIS A 1 518 ? 28.142 -3.508 43.182 1.00 45.25 518 HIS A N 1
ATOM 4070 C CA . HIS A 1 518 ? 27.201 -3.723 44.286 1.00 45.25 518 HIS A CA 1
ATOM 4071 C C . HIS A 1 518 ? 27.986 -4.098 45.552 1.00 45.25 518 HIS A C 1
ATOM 4073 O O . HIS A 1 518 ? 27.836 -5.179 46.114 1.00 45.25 518 HIS A O 1
ATOM 4079 N N . VAL A 1 519 ? 28.841 -3.186 46.022 1.00 40.00 519 VAL A N 1
ATOM 4080 C CA . VAL A 1 519 ? 29.366 -3.242 47.393 1.00 40.00 519 VAL A CA 1
ATOM 4081 C C . VAL A 1 519 ? 28.414 -2.434 48.267 1.00 40.00 519 VAL A C 1
ATOM 4083 O O . VAL A 1 519 ? 28.380 -1.206 48.206 1.00 40.00 519 VAL A O 1
ATOM 4086 N N . SER A 1 520 ? 27.602 -3.117 49.078 1.00 41.22 520 SER A N 1
ATOM 4087 C CA . SER A 1 520 ? 26.757 -2.455 50.071 1.00 41.22 520 SER A CA 1
ATOM 4088 C C . SER A 1 520 ? 27.635 -1.875 51.184 1.00 41.22 520 SER A C 1
ATOM 4090 O O . SER A 1 520 ? 27.971 -2.558 52.152 1.00 41.22 520 SER A O 1
ATOM 4092 N N . ILE A 1 521 ? 28.023 -0.609 51.062 1.00 40.50 521 ILE A N 1
ATOM 4093 C CA . ILE A 1 521 ? 28.640 0.123 52.167 1.00 40.50 521 ILE A CA 1
ATOM 4094 C C . ILE A 1 521 ? 27.504 0.679 53.029 1.00 40.50 521 ILE A C 1
ATOM 4096 O O . ILE A 1 521 ? 26.868 1.672 52.678 1.00 40.50 521 ILE A O 1
ATOM 4100 N N . GLN A 1 522 ? 27.238 0.043 54.173 1.00 40.66 522 GLN A N 1
ATOM 4101 C CA . GLN A 1 522 ? 26.484 0.694 55.242 1.00 40.66 522 GLN A CA 1
ATOM 4102 C C . GLN A 1 522 ? 27.345 1.821 55.819 1.00 40.66 522 GLN A C 1
ATOM 4104 O O . GLN A 1 522 ? 28.321 1.578 56.524 1.00 40.66 522 GLN A O 1
ATOM 4109 N N . VAL A 1 523 ? 27.001 3.066 55.490 1.00 38.69 523 VAL A N 1
ATOM 4110 C CA . VAL A 1 523 ? 27.677 4.250 56.026 1.00 38.69 523 VAL A CA 1
ATOM 4111 C C . VAL A 1 523 ? 26.995 4.669 57.324 1.00 38.69 523 VAL A C 1
ATOM 4113 O O . VAL A 1 523 ? 25.990 5.379 57.316 1.00 38.69 523 VAL A O 1
ATOM 4116 N N . THR A 1 524 ? 27.591 4.296 58.452 1.00 43.56 524 THR A N 1
ATOM 4117 C CA . THR A 1 524 ? 27.468 5.056 59.696 1.00 43.56 524 THR A CA 1
ATOM 4118 C C . THR A 1 524 ? 28.564 6.128 59.731 1.00 43.56 524 THR A C 1
ATOM 4120 O O . THR A 1 524 ? 29.752 5.849 59.810 1.00 43.56 524 THR A O 1
ATOM 4123 N N . GLY A 1 525 ? 28.134 7.387 59.614 1.00 45.94 525 GLY A N 1
ATOM 4124 C CA . GLY A 1 525 ? 28.790 8.586 60.149 1.00 45.94 525 GLY A CA 1
ATOM 4125 C C . GLY A 1 525 ? 30.285 8.822 59.886 1.00 45.94 525 GLY A C 1
ATOM 4126 O O . GLY A 1 525 ? 31.094 8.628 60.784 1.00 45.94 525 GLY A O 1
ATOM 4127 N N . SER A 1 526 ? 30.634 9.425 58.739 1.00 50.66 526 SER A N 1
ATOM 4128 C CA . SER A 1 526 ? 31.590 10.557 58.667 1.00 50.66 526 SER A CA 1
ATOM 4129 C C . SER A 1 526 ? 31.786 11.065 57.233 1.00 50.66 526 SER A C 1
ATOM 4131 O O . SER A 1 526 ? 32.401 10.409 56.397 1.00 50.66 526 SER A O 1
ATOM 4133 N N . ARG A 1 527 ? 31.335 12.299 56.954 1.00 49.31 527 ARG A N 1
ATOM 4134 C CA . ARG A 1 527 ? 31.455 12.975 55.640 1.00 49.31 527 ARG A CA 1
ATOM 4135 C C . ARG A 1 527 ? 32.902 13.191 55.152 1.00 49.31 527 ARG A C 1
ATOM 4137 O O . ARG A 1 527 ? 33.093 13.499 53.982 1.00 49.31 527 ARG A O 1
ATOM 4144 N N . ARG A 1 528 ? 33.921 13.019 56.006 1.00 50.41 528 ARG A N 1
ATOM 4145 C CA . ARG A 1 528 ? 35.339 13.200 55.632 1.00 50.41 528 ARG A CA 1
ATOM 4146 C C . ARG A 1 528 ? 35.932 12.043 54.816 1.00 50.41 528 ARG A C 1
ATOM 4148 O O . ARG A 1 528 ? 36.801 12.304 53.994 1.00 50.41 528 ARG A O 1
ATOM 4155 N N . LEU A 1 529 ? 35.440 10.811 54.975 1.00 50.12 529 LEU A N 1
ATOM 4156 C CA . LEU A 1 529 ? 35.945 9.648 54.224 1.00 50.12 529 LEU A CA 1
ATOM 4157 C C . LEU A 1 529 ? 35.418 9.590 52.781 1.00 50.12 529 LEU A C 1
ATOM 4159 O O . LEU A 1 529 ? 36.119 9.126 51.886 1.00 50.12 529 LEU A O 1
ATOM 4163 N N . LEU A 1 530 ? 34.222 10.134 52.523 1.00 53.25 530 LEU A N 1
ATOM 4164 C CA . LEU A 1 530 ? 33.637 10.141 51.178 1.00 53.25 530 LEU A CA 1
ATOM 4165 C C . LEU A 1 530 ? 34.430 11.033 50.205 1.00 53.25 530 LEU A C 1
ATOM 4167 O O . LEU A 1 530 ? 34.625 10.672 49.050 1.00 53.25 530 LEU A O 1
ATOM 4171 N N . LEU A 1 531 ? 34.936 12.177 50.681 1.00 53.72 531 LEU A N 1
ATOM 4172 C CA . LEU A 1 531 ? 35.717 13.112 49.863 1.00 53.72 531 LEU A CA 1
ATOM 4173 C C . LEU A 1 531 ? 37.115 12.571 49.521 1.00 53.72 531 LEU A C 1
ATOM 4175 O O . LEU A 1 531 ? 37.576 12.765 48.400 1.00 53.72 531 LEU A O 1
ATOM 4179 N N . GLN A 1 532 ? 37.768 11.841 50.433 1.00 53.62 532 GLN A N 1
ATOM 4180 C CA . GLN A 1 532 ? 39.061 11.207 50.140 1.00 53.62 532 GLN A CA 1
ATOM 4181 C C . GLN A 1 532 ? 38.942 10.110 49.072 1.00 53.62 532 GLN A C 1
ATOM 4183 O O . GLN A 1 532 ? 39.798 10.031 48.192 1.00 53.62 532 GLN A O 1
ATOM 4188 N N . ASN A 1 533 ? 37.852 9.336 49.076 1.00 57.50 533 ASN A N 1
ATOM 4189 C CA . ASN A 1 533 ? 37.628 8.295 48.070 1.00 57.50 533 ASN A CA 1
ATOM 4190 C C . ASN A 1 533 ? 37.303 8.870 46.682 1.00 57.50 533 ASN A C 1
ATOM 4192 O O . ASN A 1 533 ? 37.754 8.325 45.679 1.00 57.50 533 ASN A O 1
ATOM 4196 N N . VAL A 1 534 ? 36.605 10.009 46.604 1.00 66.50 534 VAL A N 1
ATOM 4197 C CA . VAL A 1 534 ? 36.342 10.687 45.321 1.00 66.50 534 VAL A CA 1
ATOM 4198 C C . VAL A 1 534 ? 37.631 11.239 44.706 1.00 66.50 534 VAL A C 1
ATOM 4200 O O . VAL A 1 534 ? 37.836 11.101 43.502 1.00 66.50 534 VAL A O 1
ATOM 4203 N N . HIS A 1 535 ? 38.539 11.801 45.511 1.00 69.00 535 HIS A N 1
ATOM 4204 C CA . HIS A 1 535 ? 39.837 12.262 45.008 1.00 69.00 535 HIS A CA 1
ATOM 4205 C C . HIS A 1 535 ? 40.742 11.108 44.559 1.00 69.00 535 HIS A C 1
ATOM 4207 O O . HIS A 1 535 ? 41.440 11.246 43.555 1.00 69.00 535 HIS A O 1
ATOM 4213 N N . LEU A 1 536 ? 40.694 9.960 45.243 1.00 67.50 536 LEU A N 1
ATOM 4214 C CA . LEU A 1 536 ? 41.436 8.765 44.839 1.00 67.50 536 LEU A CA 1
ATOM 4215 C C . LEU A 1 536 ? 40.891 8.178 43.524 1.00 67.50 536 LEU A C 1
ATOM 4217 O O . LEU A 1 536 ? 41.669 7.846 42.635 1.00 67.50 536 LEU A O 1
ATOM 4221 N N . LEU A 1 537 ? 39.564 8.133 43.359 1.00 67.50 537 LEU A N 1
ATOM 4222 C CA . LEU A 1 537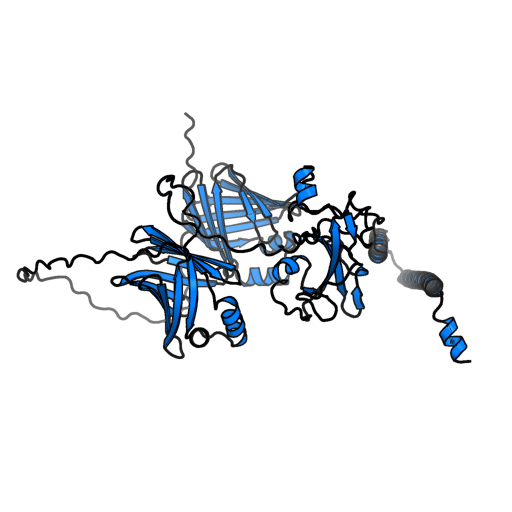 ? 38.906 7.703 42.118 1.00 67.50 537 LEU A CA 1
ATOM 4223 C C . LEU A 1 537 ? 39.233 8.632 40.942 1.00 67.50 537 LEU A C 1
ATOM 4225 O O . LEU A 1 537 ? 39.527 8.158 39.845 1.00 67.50 537 LEU A O 1
ATOM 4229 N N . TRP A 1 538 ? 39.262 9.946 41.173 1.00 69.38 538 TRP A N 1
ATOM 4230 C CA . TRP A 1 538 ? 39.699 10.912 40.163 1.00 69.38 538 TRP A CA 1
ATOM 4231 C C . TRP A 1 538 ? 41.181 10.749 39.804 1.00 69.38 538 TRP A C 1
ATOM 4233 O O . TRP A 1 538 ? 41.532 10.833 38.630 1.00 69.38 538 TRP A O 1
ATOM 4243 N N . ALA A 1 539 ? 42.053 10.466 40.774 1.00 72.19 539 ALA A N 1
ATOM 4244 C CA . ALA A 1 539 ? 43.471 10.221 40.512 1.00 72.19 539 ALA A CA 1
ATOM 4245 C C . ALA A 1 539 ? 43.702 8.937 39.693 1.00 72.19 539 ALA A C 1
ATOM 4247 O O . ALA A 1 539 ? 44.491 8.947 38.747 1.00 72.19 539 ALA A O 1
ATOM 4248 N N . VAL A 1 540 ? 42.975 7.855 39.997 1.00 73.56 540 VAL A N 1
ATOM 4249 C CA . VAL A 1 540 ? 43.016 6.602 39.221 1.00 73.56 540 VAL A CA 1
ATOM 4250 C C . VAL A 1 540 ? 42.491 6.824 37.801 1.00 73.56 540 VAL A C 1
ATOM 4252 O O . VAL A 1 540 ? 43.113 6.371 36.842 1.00 73.56 540 VAL A O 1
ATOM 4255 N N . PHE A 1 541 ? 41.408 7.588 37.641 1.00 76.12 541 PHE A N 1
ATOM 4256 C CA . PHE A 1 541 ? 40.872 7.947 36.328 1.00 76.12 541 PHE A CA 1
ATOM 4257 C C . PHE A 1 541 ? 41.882 8.732 35.475 1.00 76.12 541 PHE A C 1
ATOM 4259 O O . PHE A 1 541 ? 42.058 8.429 34.295 1.00 76.12 541 PHE A O 1
ATOM 4266 N N . TRP A 1 542 ? 42.595 9.696 36.066 1.00 73.69 542 TRP A N 1
ATOM 4267 C CA . TRP A 1 542 ? 43.622 10.468 35.360 1.00 73.69 542 TRP A CA 1
ATOM 4268 C C . TRP A 1 542 ? 44.868 9.646 35.016 1.00 73.69 542 TRP A C 1
ATOM 4270 O O . TRP A 1 542 ? 45.425 9.830 33.936 1.00 73.69 542 TRP A O 1
ATOM 4280 N N . LEU A 1 543 ? 45.279 8.707 35.874 1.00 73.00 543 LEU A N 1
ATOM 4281 C CA . LEU A 1 543 ? 46.382 7.785 35.577 1.00 73.00 543 LEU A CA 1
ATOM 4282 C C . LEU A 1 543 ? 46.034 6.819 34.441 1.00 73.00 543 LEU A C 1
ATOM 4284 O O . LEU A 1 543 ? 46.857 6.606 33.553 1.00 73.00 543 LEU A O 1
ATOM 4288 N N . LEU A 1 544 ? 44.806 6.293 34.421 1.00 69.00 544 LEU A N 1
ATOM 4289 C CA . LEU A 1 544 ? 44.327 5.446 33.329 1.00 69.00 544 LEU A CA 1
ATOM 4290 C C . LEU A 1 544 ? 44.220 6.245 32.026 1.00 69.00 544 LEU A C 1
ATOM 4292 O O . LEU A 1 544 ? 44.762 5.818 31.011 1.00 69.00 544 LEU A O 1
ATOM 4296 N N . CYS A 1 545 ? 43.630 7.443 32.053 1.00 75.00 545 CYS A N 1
ATOM 4297 C CA . CYS A 1 545 ? 43.595 8.321 30.881 1.00 75.00 545 CYS A CA 1
ATOM 4298 C C . CYS A 1 545 ? 45.005 8.672 30.380 1.00 75.00 545 CYS A C 1
ATOM 4300 O O . CYS A 1 545 ? 45.242 8.650 29.176 1.00 75.00 545 CYS A O 1
ATOM 4302 N N . GLY A 1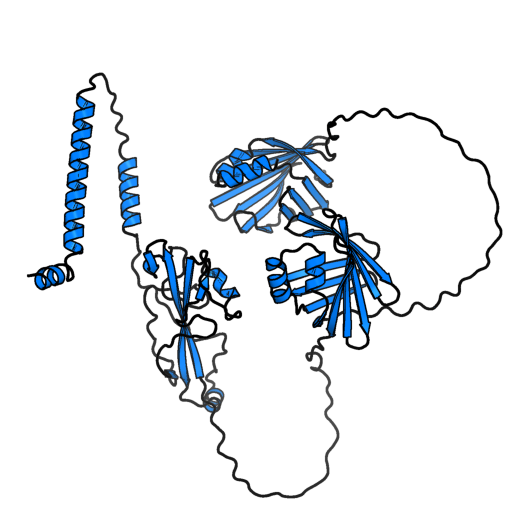 546 ? 45.955 8.949 31.278 1.00 76.81 546 GLY A N 1
ATOM 4303 C CA . GLY A 1 546 ? 47.346 9.241 30.926 1.00 76.81 546 GLY A CA 1
ATOM 4304 C C . GLY A 1 546 ? 48.070 8.053 30.287 1.00 76.81 546 GLY A C 1
ATOM 4305 O O . GLY A 1 546 ? 48.757 8.228 29.283 1.00 76.81 546 GLY A O 1
ATOM 4306 N N . PHE A 1 547 ? 47.866 6.841 30.810 1.00 69.56 547 PHE A N 1
ATOM 4307 C CA . PHE A 1 547 ? 48.424 5.613 30.237 1.00 69.56 547 PHE A CA 1
ATOM 4308 C C . PHE A 1 547 ? 47.842 5.327 28.842 1.00 69.56 547 PHE A C 1
ATOM 4310 O O . PHE A 1 547 ? 48.587 5.043 27.906 1.00 69.56 547 PHE A O 1
ATOM 4317 N N . PHE A 1 548 ? 46.527 5.509 28.667 1.00 56.12 548 PHE A N 1
ATOM 4318 C CA . PHE A 1 548 ? 45.849 5.328 27.379 1.00 56.12 548 PHE A CA 1
ATOM 4319 C C . PHE A 1 548 ? 46.206 6.404 26.347 1.00 56.12 548 PHE A C 1
ATOM 4321 O O . PHE A 1 548 ? 46.365 6.084 25.172 1.00 56.12 548 PHE A O 1
ATOM 4328 N N . ILE A 1 549 ? 46.387 7.663 26.758 1.00 70.12 549 ILE A N 1
ATOM 4329 C CA . ILE A 1 549 ? 46.893 8.724 25.875 1.00 70.12 549 ILE A CA 1
ATOM 4330 C C . ILE A 1 549 ? 48.350 8.440 25.493 1.00 70.12 549 ILE A C 1
ATOM 4332 O O . ILE A 1 549 ? 48.711 8.632 24.337 1.00 70.12 549 ILE A O 1
ATOM 4336 N N . GLY A 1 550 ? 49.170 7.924 26.413 1.00 66.56 550 GLY A N 1
ATOM 4337 C CA . GLY A 1 550 ? 50.534 7.478 26.118 1.00 66.56 550 GLY A CA 1
ATOM 4338 C C . GLY A 1 550 ? 50.577 6.361 25.072 1.00 66.56 550 GLY A C 1
ATOM 4339 O O . GLY A 1 550 ? 51.366 6.431 24.133 1.00 66.56 550 GLY A O 1
ATOM 4340 N N . GLU A 1 551 ? 49.680 5.378 25.170 1.00 56.59 551 GLU A N 1
ATOM 4341 C CA . GLU A 1 551 ? 49.584 4.273 24.209 1.00 56.59 551 GLU A CA 1
ATOM 4342 C C . GLU A 1 551 ? 48.988 4.707 22.854 1.00 56.59 551 GLU A C 1
ATOM 4344 O O . GLU A 1 551 ? 49.416 4.236 21.799 1.00 56.59 551 GLU A O 1
ATOM 4349 N N . LEU A 1 552 ? 48.038 5.650 22.863 1.00 49.78 552 LEU A N 1
ATOM 4350 C CA . LEU A 1 552 ? 47.470 6.257 21.657 1.00 49.78 552 LEU A CA 1
ATOM 4351 C C . LEU A 1 552 ? 48.514 7.119 20.931 1.00 49.78 552 LEU A C 1
ATOM 4353 O O . LEU A 1 552 ? 48.632 7.043 19.713 1.00 49.78 552 LEU A O 1
ATOM 4357 N N . MET A 1 553 ? 49.320 7.883 21.671 1.00 51.31 553 MET A N 1
ATOM 4358 C CA . MET A 1 553 ? 50.424 8.677 21.121 1.00 51.31 553 MET A CA 1
ATOM 4359 C C . MET A 1 553 ? 51.571 7.785 20.627 1.00 51.31 553 MET A C 1
ATOM 4361 O O . MET A 1 553 ? 52.170 8.094 19.601 1.00 51.31 553 MET A O 1
ATOM 4365 N N . ALA A 1 554 ? 51.826 6.645 21.278 1.00 51.22 554 ALA A N 1
ATOM 4366 C CA . ALA A 1 554 ? 52.782 5.644 20.803 1.00 51.22 554 ALA A CA 1
ATOM 4367 C C . ALA A 1 554 ? 52.314 4.933 19.516 1.00 51.22 554 ALA A C 1
ATOM 4369 O O . ALA A 1 554 ? 53.147 4.582 18.689 1.00 51.22 554 ALA A O 1
ATOM 4370 N N . LYS A 1 555 ? 50.997 4.764 19.310 1.00 46.78 555 LYS A N 1
ATOM 4371 C CA . LYS A 1 555 ? 50.407 4.168 18.091 1.00 46.78 555 LYS A CA 1
ATOM 4372 C C . LYS A 1 555 ? 50.173 5.164 16.948 1.00 46.78 555 LYS A C 1
ATOM 4374 O O . LYS A 1 555 ? 50.080 4.748 15.799 1.00 46.78 555 LYS A O 1
ATOM 4379 N N . VAL A 1 556 ? 50.074 6.463 17.238 1.00 47.81 556 VAL A N 1
ATOM 4380 C CA . VAL A 1 556 ? 49.994 7.536 16.224 1.00 47.81 556 VAL A CA 1
ATOM 4381 C C . VAL A 1 556 ? 51.386 7.935 15.712 1.00 47.81 556 VAL A C 1
ATOM 4383 O O . VAL A 1 556 ? 51.507 8.559 14.657 1.00 47.81 556 VAL A O 1
ATOM 4386 N N . ASN A 1 557 ? 52.453 7.539 16.409 1.00 44.38 557 ASN A N 1
ATOM 4387 C CA . ASN A 1 557 ? 53.820 7.846 16.020 1.00 44.38 557 ASN A CA 1
ATOM 4388 C C . ASN A 1 557 ? 54.421 6.776 15.100 1.00 44.38 557 ASN A C 1
ATOM 4390 O O . ASN A 1 557 ? 55.344 6.076 15.487 1.00 44.38 557 ASN A O 1
ATOM 4394 N N . ASP A 1 558 ? 53.917 6.715 13.869 1.00 49.88 558 ASP A N 1
ATOM 4395 C CA . ASP A 1 558 ? 54.720 6.330 12.711 1.00 49.88 558 ASP A CA 1
ATOM 4396 C C . ASP A 1 558 ? 54.387 7.284 11.547 1.00 49.88 558 ASP A C 1
ATOM 4398 O O . ASP A 1 558 ? 53.319 7.239 10.938 1.00 49.88 558 ASP A O 1
ATOM 4402 N N . ASN A 1 559 ? 55.353 8.161 11.248 1.00 50.84 559 ASN A N 1
ATOM 4403 C CA . ASN A 1 559 ? 55.574 8.867 9.974 1.00 50.84 559 ASN A CA 1
ATOM 4404 C C . ASN A 1 559 ? 54.940 10.240 9.661 1.00 50.84 559 ASN A C 1
ATOM 4406 O O . ASN A 1 559 ? 55.230 10.745 8.579 1.00 50.84 559 ASN A O 1
ATOM 4410 N N . LEU A 1 560 ? 54.191 10.924 10.541 1.00 49.09 560 LEU A N 1
ATOM 4411 C CA . LEU A 1 560 ? 53.671 12.272 10.188 1.00 49.09 560 LEU A CA 1
ATOM 4412 C C . LEU A 1 560 ? 54.211 13.451 11.018 1.00 49.09 560 LEU A C 1
ATOM 4414 O O . LEU A 1 560 ? 54.332 14.557 10.494 1.00 49.09 560 LEU A O 1
ATOM 4418 N N . LEU A 1 561 ? 54.562 13.252 12.292 1.00 44.94 561 LEU A N 1
ATOM 4419 C CA . LEU A 1 561 ? 54.912 14.374 13.178 1.00 44.94 561 LEU A CA 1
ATOM 4420 C C . LEU A 1 561 ? 56.385 14.812 13.055 1.00 44.94 561 LEU A C 1
ATOM 4422 O O . LEU A 1 561 ? 56.687 16.001 13.150 1.00 44.94 561 LEU A O 1
ATOM 4426 N N . LEU A 1 562 ? 57.294 13.872 12.771 1.00 45.72 562 LEU A N 1
ATOM 4427 C CA . LEU A 1 562 ? 58.724 14.143 12.560 1.00 45.72 562 LEU A CA 1
ATOM 4428 C C . LEU A 1 562 ? 58.992 14.938 11.270 1.00 45.72 562 LEU A C 1
ATOM 4430 O O . LEU A 1 562 ? 59.866 15.802 11.261 1.00 45.72 562 LEU A O 1
ATOM 4434 N N . ASP A 1 563 ? 58.190 14.731 10.220 1.00 49.69 563 ASP A N 1
ATOM 4435 C CA . ASP A 1 563 ? 58.349 15.433 8.937 1.00 49.69 563 ASP A CA 1
ATOM 4436 C C . ASP A 1 563 ? 57.837 16.888 8.989 1.00 49.69 563 ASP A C 1
ATOM 4438 O O . ASP A 1 563 ? 58.308 17.755 8.254 1.00 49.69 563 ASP A O 1
ATOM 4442 N N . ILE A 1 564 ? 56.909 17.192 9.906 1.00 57.69 564 ILE A N 1
ATOM 4443 C CA . ILE A 1 564 ? 56.385 18.551 10.125 1.00 57.69 564 ILE A CA 1
ATOM 4444 C C . ILE A 1 564 ? 57.325 19.377 11.017 1.00 57.69 564 ILE A C 1
ATOM 4446 O O . ILE A 1 564 ? 57.471 20.580 10.800 1.00 57.69 564 ILE A O 1
ATOM 4450 N N . ILE A 1 565 ? 57.989 18.747 11.992 1.00 59.03 565 ILE A N 1
ATOM 4451 C CA . ILE A 1 565 ? 58.915 19.434 12.907 1.00 59.03 565 ILE A CA 1
ATOM 4452 C C . ILE A 1 565 ? 60.273 19.694 12.230 1.00 59.03 565 ILE A C 1
ATOM 4454 O O . ILE A 1 565 ? 60.820 20.782 12.390 1.00 59.03 565 ILE A O 1
ATOM 4458 N N . MET A 1 566 ? 60.769 18.777 11.390 1.00 62.94 566 MET A N 1
ATOM 4459 C CA . MET A 1 566 ? 62.037 18.957 10.656 1.00 62.94 566 MET A CA 1
ATOM 4460 C C . MET A 1 566 ? 61.939 19.887 9.434 1.00 62.94 566 MET A C 1
ATOM 4462 O O . MET A 1 566 ? 62.964 20.304 8.913 1.00 62.94 566 MET A O 1
ATOM 4466 N N . LYS A 1 567 ? 60.730 20.243 8.973 1.00 60.78 567 LYS A N 1
ATOM 4467 C CA . LYS A 1 567 ? 60.516 21.243 7.901 1.00 60.78 567 LYS A CA 1
ATOM 4468 C C . LYS A 1 567 ? 60.335 22.677 8.417 1.00 60.78 567 LYS A C 1
ATOM 4470 O O . LYS A 1 567 ? 60.100 23.584 7.619 1.00 60.78 567 LYS A O 1
ATOM 4475 N N . ARG A 1 568 ? 60.391 22.889 9.736 1.00 51.47 568 ARG A N 1
ATOM 4476 C CA . ARG A 1 568 ? 60.260 24.212 10.378 1.00 51.47 568 ARG A CA 1
ATOM 4477 C C . ARG A 1 568 ? 61.439 24.605 11.278 1.00 51.47 568 ARG A C 1
ATOM 4479 O O . ARG A 1 568 ? 61.374 25.669 11.891 1.00 51.47 568 ARG A O 1
ATOM 4486 N N . ILE A 1 569 ? 62.490 23.790 11.317 1.00 50.00 569 ILE A N 1
ATOM 4487 C CA . ILE A 1 569 ? 63.851 24.163 11.736 1.00 50.00 569 ILE A CA 1
ATOM 4488 C C . ILE A 1 569 ? 64.674 24.244 10.456 1.00 50.00 569 ILE A C 1
ATOM 4490 O O . ILE A 1 569 ? 65.455 25.210 10.328 1.00 50.00 569 ILE A O 1
#

Foldseek 3Di:
DPPPPDADFPAAKKWWPDKPLQLVVCVQVVNDPVVSVVCVVLVFRWIKHWDDDPQKIWIWTHGPQFIDIDIDGAQDWDWDADPVGIWTWHWHDDDNKIWIWIDDPPAWIKIWIWHDDPQKIKIWIFIPPDDGTIMITIIGRDDPPPPDPDDDDDDDDDDDDDDDDDDDDDDDPCPPPPDPQDDADDPAAKWKWPFKPQQLVVCVLVVDDPVVSVVCCVWPGIKMWHWDDPDPFKIKIWIQTNVGIDIDIAGAPDWDFDDDSGGWTKTWHWDDDRRKIKIWIAGPVVRKIKMWIWHDDPQKIKIKIWIQGPVGITMMIIIIGGDDPPPPDPDDDDDDDDDDDDDDDDDDDDDDPPPQDWDKDKDKKKAKWFQDPPPGTDQVPADPPAQHRIADPVSPQHEVDDQDDPDDDPQKDWDDDKDWDPQLHPPVQKAFDLGPVCVVSRSPPSDRDDDPNTGMIMIMIMTMMIGNDTPVVCVVVVNDPDPNVCPPDSRRDYDDDDDPDVVNVVVVVVVVVVVPPPPPDPDDDDPPVVVVVVVVVVVVVVVVVVVVVVVVVVVVPDDDPVVVVVVVD

pLDDT: mean 75.89, std 20.58, range [30.73, 98.12]